Protein AF-X6MY18-F1 (afdb_monomer_lite)

Organism: Reticulomyxa filosa (NCBI:txid46433)

Secondary structure (DSSP, 8-state):
--------SSHHHHHHHHHSSS--S-S------TTTSTTHHHHHHHHHHHHH-HHHHHHHHHHHHHHHHHHHHHHHHHHHHHHTTGGG--------HHHHHHHSPPPPHHHHHHHHHTT---S---HHHHHHHHHHHHHHHHHHHHHHHHHHHHHHHHHH-TT--PPP-HHHHHHHHHHHHHHHHHHT--S--HHHHHHH-GGGG-GGGGGGT--HIIIII-THHHHSPPPP-STT-PPP-THHHHHHHHHHHHHHS-HHHHHHHHHHT---HHHHHHHHHTT--S---HHHHHHHHHHHHHHSHHHHHHHHHHHHHHHHHGGG--HHHHHHHHHHHHHHHHHHHHH-TT-----SHHHHHHHHHHTHHHHS--S-TTS---------

Foldseek 3Di:
DDDDDDPDPPPPPPPVVLPPPDDDDDDDDPPPPPPPCVVVVVVVVVVVCCVPDPVNVVVVVVVVVVVVVVVVVVVVVVVVVVVVVVVPDPDDDDDPLLVVLLPDDDDDLVVLVVCLQVLNDDDEPDLSVLLSLLLSLCLPPNLPRSLVCSVVSVQVNQVPHPRYPDAAFPQLSCLLSLVSNVLCLVVVDHPDDPSVSCVSVVVSSPPCNCVVFADCCLCPPDPVRRVDHDGGPPVPDGRDDPVVSVVVVVVVVCVVVVVVVVVVVVVVVCDFLVVLVVCLQVVVDPDDDPLSLLSLLLVLCVPVNDPVSVVVSQVSQCVNCPVNDDPSVSVVSNVVSVVLVVVLCVLPPVPDDPPGPVSSVVSCVVCVVVVPPDPPVPPDDDDDDDDD

pLDDT: mean 77.34, std 22.24, range [26.94, 98.31]

Radius of gyration: 27.28 Å; chains: 1; bounding box: 66×61×75 Å

Sequence (388 aa):
KKKKMHVYLFINTYTYHLHAAHCKRPNNGIAVSAIKGDGLYEALEWTQEAYFDPKRAAKIKERDALEQQKKAEAKAAAEEAKEEKEKEKEKEPKKSKLEEWVERKDEDDDVFLEKFENVTLDGPFDHYVHLRLAYLYFTKFGRRQGLQKIFSNLQNFLTKSKNTRNTFSITITYFWAHMVWYALEATKIGKDNFKTFLVMNPRLSDFGLYKEYYSDDLFLKNAKSREEFMFPDKKDKQLPSTVDTNLQELKEAKKGIDVIAQLKQLAKEDTDDKTFIKLFETKQLQGWNHLYLLRAIWYYLETIGRKEGKNKIFSEIKRHDGDAYHETLTYFWLQMVDFFRMVAVELNTNKTTISTFTQWIELLRENSFRISPKKSWFSKSTSYDLED

Structure (mmCIF, N/CA/C/O backbone):
data_AF-X6MY18-F1
#
_entry.id   AF-X6MY18-F1
#
loop_
_atom_site.group_PDB
_atom_site.id
_atom_site.type_symbol
_atom_site.label_atom_id
_atom_site.label_alt_id
_atom_site.label_comp_id
_atom_site.label_asym_id
_atom_site.label_entity_id
_atom_site.label_seq_id
_atom_site.pdbx_PDB_ins_code
_atom_site.Cartn_x
_atom_site.Cartn_y
_atom_site.Cartn_z
_atom_site.occupancy
_atom_site.B_iso_or_equiv
_atom_site.auth_seq_id
_atom_site.auth_comp_id
_atom_site.auth_asym_id
_atom_site.auth_atom_id
_atom_site.pdbx_PDB_model_num
ATOM 1 N N . LYS A 1 1 ? 5.732 -23.628 11.400 1.00 32.03 1 LYS A N 1
ATOM 2 C CA . LYS A 1 1 ? 6.424 -22.450 11.986 1.00 32.03 1 LYS A CA 1
ATOM 3 C C . LYS A 1 1 ? 6.467 -21.322 10.949 1.00 32.03 1 LYS A C 1
ATOM 5 O O . LYS A 1 1 ? 6.955 -21.559 9.858 1.00 32.03 1 LYS A O 1
ATOM 10 N N . LYS A 1 2 ? 5.957 -20.135 11.323 1.00 31.59 2 LYS A N 1
ATOM 11 C CA . LYS A 1 2 ? 5.994 -18.824 10.629 1.00 31.59 2 LYS A CA 1
ATOM 12 C C . LYS A 1 2 ? 5.147 -18.642 9.349 1.00 31.59 2 LYS A C 1
ATOM 14 O O . LYS A 1 2 ? 5.658 -18.662 8.239 1.00 31.59 2 LYS A O 1
ATOM 19 N N . LYS A 1 3 ? 3.873 -18.270 9.534 1.00 26.94 3 LYS A N 1
ATOM 20 C CA . LYS A 1 3 ? 3.192 -17.278 8.681 1.00 26.94 3 LYS A CA 1
ATOM 21 C C . LYS A 1 3 ? 2.995 -16.022 9.537 1.00 26.94 3 LYS A C 1
ATOM 23 O O . LYS A 1 3 ? 2.161 -16.027 10.433 1.00 26.94 3 LYS A O 1
ATOM 28 N N . LYS A 1 4 ? 3.827 -14.993 9.336 1.00 31.62 4 LYS A N 1
ATOM 29 C CA . LYS A 1 4 ? 3.646 -13.674 9.964 1.00 31.62 4 LYS A CA 1
ATOM 30 C C . LYS A 1 4 ? 2.643 -12.874 9.128 1.00 31.62 4 LYS A C 1
ATOM 32 O O . LYS A 1 4 ? 2.793 -12.755 7.914 1.00 31.62 4 LYS A O 1
ATOM 37 N N . MET A 1 5 ? 1.607 -12.392 9.803 1.00 27.02 5 MET A N 1
ATOM 38 C CA . MET A 1 5 ? 0.511 -11.583 9.281 1.00 27.02 5 MET A CA 1
ATOM 39 C C . MET A 1 5 ? 1.013 -10.136 9.121 1.00 27.02 5 MET A C 1
ATOM 41 O O . MET A 1 5 ? 1.505 -9.546 10.079 1.00 27.02 5 MET A O 1
ATOM 45 N N . HIS A 1 6 ? 0.960 -9.582 7.906 1.00 31.38 6 HIS A N 1
ATOM 46 C CA . HIS A 1 6 ? 1.378 -8.208 7.614 1.00 31.38 6 HIS A CA 1
ATOM 47 C C . HIS A 1 6 ? 0.163 -7.269 7.642 1.00 31.38 6 HIS A C 1
ATOM 49 O O . HIS A 1 6 ? -0.602 -7.227 6.685 1.00 31.38 6 HIS A O 1
ATOM 55 N N . VAL A 1 7 ? 0.031 -6.489 8.721 1.00 29.45 7 VAL A N 1
ATOM 56 C CA . VAL A 1 7 ? -0.894 -5.338 8.865 1.00 29.45 7 VAL A CA 1
ATOM 57 C C . VAL A 1 7 ? -0.073 -4.039 8.979 1.00 29.45 7 VAL A C 1
ATOM 59 O O . VAL A 1 7 ? -0.353 -3.151 9.769 1.00 29.45 7 VAL A O 1
ATOM 62 N N . TYR A 1 8 ? 1.016 -3.934 8.212 1.00 31.00 8 TYR A N 1
ATOM 63 C CA . TYR A 1 8 ? 2.010 -2.865 8.392 1.00 31.00 8 TYR A CA 1
ATOM 64 C C . TYR A 1 8 ? 1.792 -1.616 7.522 1.00 31.00 8 TYR A C 1
ATOM 66 O O . TYR A 1 8 ? 2.440 -0.605 7.763 1.00 31.00 8 TYR A O 1
ATOM 74 N N . LEU A 1 9 ? 0.885 -1.630 6.536 1.00 28.08 9 LEU A N 1
ATOM 75 C CA . LEU A 1 9 ? 0.825 -0.547 5.539 1.00 28.08 9 LEU A CA 1
ATOM 76 C C . LEU A 1 9 ? -0.154 0.603 5.849 1.00 28.08 9 LEU A C 1
ATOM 78 O O . LEU A 1 9 ? -0.161 1.585 5.119 1.00 28.08 9 LEU A O 1
ATOM 82 N N . PHE A 1 10 ? -0.960 0.515 6.913 1.00 28.89 10 PHE A N 1
ATOM 83 C CA . PHE A 1 10 ? -1.947 1.558 7.258 1.00 28.89 10 PHE A CA 1
ATOM 84 C C . PHE A 1 10 ? -1.477 2.518 8.370 1.00 28.89 10 PHE A C 1
ATOM 86 O O . PHE A 1 10 ? -2.072 3.571 8.573 1.00 28.89 10 PHE A O 1
ATOM 93 N N . ILE A 1 11 ? -0.400 2.168 9.083 1.00 35.47 11 ILE A N 1
ATOM 94 C CA . ILE A 1 11 ? -0.017 2.796 10.361 1.00 35.47 11 ILE A CA 1
ATOM 95 C C . ILE A 1 11 ? 0.744 4.123 10.170 1.00 35.47 11 ILE A C 1
ATOM 97 O O . ILE A 1 11 ? 0.643 5.006 11.014 1.00 35.47 11 ILE A O 1
ATOM 101 N N . ASN A 1 12 ? 1.450 4.321 9.051 1.00 32.12 12 ASN A N 1
ATOM 102 C CA . ASN A 1 12 ? 2.245 5.543 8.838 1.00 32.12 12 ASN A CA 1
ATOM 103 C C . ASN A 1 12 ? 1.464 6.720 8.227 1.00 32.12 12 ASN A C 1
ATOM 105 O O . ASN A 1 12 ? 1.906 7.863 8.333 1.00 32.12 12 ASN A O 1
ATOM 109 N N . THR A 1 13 ? 0.308 6.478 7.606 1.00 37.16 13 THR A N 1
ATOM 110 C CA . THR A 1 13 ? -0.392 7.500 6.810 1.00 37.16 13 THR A CA 1
ATOM 111 C C . THR A 1 13 ? -1.111 8.537 7.678 1.00 37.16 13 THR A C 1
ATOM 113 O O . THR A 1 13 ? -1.188 9.703 7.304 1.00 37.16 13 THR A O 1
ATOM 116 N N . TYR A 1 14 ? -1.593 8.159 8.866 1.00 30.89 14 TYR A N 1
ATOM 117 C CA . TYR A 1 14 ? -2.341 9.079 9.734 1.00 30.89 14 TYR A CA 1
ATOM 118 C C . TYR A 1 14 ? -1.440 10.037 10.533 1.00 30.89 14 TYR A C 1
ATOM 120 O O . TYR A 1 14 ? -1.800 11.195 10.731 1.00 30.89 14 TYR A O 1
ATOM 128 N N . THR A 1 15 ? -0.244 9.601 10.941 1.00 36.78 15 THR A N 1
ATOM 129 C CA . THR A 1 15 ? 0.647 10.392 11.811 1.00 36.78 15 THR A CA 1
ATOM 130 C C . THR A 1 15 ? 1.473 11.426 11.035 1.00 36.78 15 THR A C 1
ATOM 132 O O . THR A 1 15 ? 1.736 12.515 11.541 1.00 36.78 15 THR A O 1
ATOM 135 N N . TYR A 1 16 ? 1.850 11.138 9.783 1.00 33.31 16 TYR A N 1
ATOM 136 C CA . TYR A 1 16 ? 2.686 12.044 8.980 1.00 33.31 16 TYR A CA 1
ATOM 137 C C . TYR A 1 16 ? 1.909 13.195 8.320 1.00 33.31 16 TYR A C 1
ATOM 139 O O . TYR A 1 16 ? 2.460 14.286 8.146 1.00 33.31 16 TYR A O 1
ATOM 147 N N . HIS A 1 17 ? 0.627 13.001 7.987 1.00 37.50 17 HIS A N 1
ATOM 148 C CA . HIS A 1 17 ? -0.175 14.039 7.326 1.00 37.50 17 HIS A CA 1
ATOM 149 C C . HIS A 1 17 ? -0.466 15.259 8.214 1.00 37.50 17 HIS A C 1
ATOM 151 O O . HIS A 1 17 ? -0.638 16.356 7.687 1.00 37.50 17 HIS A O 1
ATOM 157 N N . LEU A 1 18 ? -0.433 15.110 9.542 1.00 35.78 18 LEU A N 1
ATOM 158 C CA . LEU A 1 18 ? -0.551 16.233 10.479 1.00 35.78 18 LEU A CA 1
ATOM 159 C C . LEU A 1 18 ? 0.754 17.034 10.629 1.00 35.78 18 LEU A C 1
ATOM 161 O O . LEU A 1 18 ? 0.703 18.238 10.867 1.00 35.78 18 LEU A O 1
ATOM 165 N N . HIS A 1 19 ? 1.922 16.409 10.436 1.00 36.59 19 HIS A N 1
ATOM 166 C CA . HIS A 1 19 ? 3.215 17.054 10.693 1.00 36.59 19 HIS A CA 1
ATOM 167 C C . HIS A 1 19 ? 3.792 17.789 9.468 1.00 36.59 19 HIS A C 1
ATOM 169 O O . HIS A 1 19 ? 4.427 18.834 9.606 1.00 36.59 19 HIS A O 1
ATOM 175 N N . ALA A 1 20 ? 3.545 17.296 8.249 1.00 36.62 20 ALA A N 1
ATOM 176 C CA . ALA A 1 20 ? 4.190 17.830 7.043 1.00 36.62 20 ALA A CA 1
ATOM 177 C C . ALA A 1 20 ? 3.526 19.091 6.451 1.00 36.62 20 ALA A C 1
ATOM 179 O O . ALA A 1 20 ? 4.127 19.759 5.610 1.00 36.62 20 ALA A O 1
ATOM 180 N N . ALA A 1 21 ? 2.309 19.453 6.868 1.00 35.59 21 ALA A N 1
ATOM 181 C CA . ALA A 1 21 ? 1.581 20.535 6.211 1.00 35.59 21 ALA A CA 1
ATOM 182 C C . ALA A 1 21 ? 2.011 21.954 6.640 1.00 35.59 21 ALA A C 1
ATOM 184 O O . ALA A 1 21 ? 1.817 22.878 5.849 1.00 35.59 21 ALA A O 1
ATOM 185 N N . HIS A 1 22 ? 2.568 22.186 7.843 1.00 43.50 22 HIS A N 1
ATOM 186 C CA . HIS A 1 22 ? 2.489 23.533 8.451 1.00 43.50 22 HIS A CA 1
ATOM 187 C C . HIS A 1 22 ? 3.710 24.107 9.204 1.00 43.50 22 HIS A C 1
ATOM 189 O O . HIS A 1 22 ? 3.559 25.132 9.869 1.00 43.50 22 HIS A O 1
ATOM 195 N N . CYS A 1 23 ? 4.932 23.590 9.044 1.00 34.75 23 CYS A N 1
ATOM 196 C CA . CYS A 1 23 ? 6.103 24.165 9.732 1.00 34.75 23 CYS A CA 1
ATOM 197 C C . CYS A 1 23 ? 7.096 24.870 8.791 1.00 34.75 23 CYS A C 1
ATOM 199 O O . CYS A 1 23 ? 7.947 24.242 8.170 1.00 34.75 23 CYS A O 1
ATOM 201 N N . LYS A 1 24 ? 7.039 26.210 8.754 1.00 38.72 24 LYS A N 1
ATOM 202 C CA . LYS A 1 24 ? 8.181 27.081 8.416 1.00 38.72 24 LYS A CA 1
ATOM 203 C C . LYS A 1 24 ? 8.320 28.179 9.479 1.00 38.72 24 LYS A C 1
ATOM 205 O O . LYS A 1 24 ? 7.772 29.267 9.328 1.00 38.72 24 LYS A O 1
ATOM 210 N N . ARG A 1 25 ? 9.051 27.882 10.557 1.00 32.50 25 ARG A N 1
ATOM 211 C CA . ARG A 1 25 ? 9.697 28.854 11.461 1.00 32.50 25 ARG A CA 1
ATOM 212 C C . ARG A 1 25 ? 11.036 28.279 11.957 1.00 32.50 25 ARG A C 1
ATOM 214 O O . ARG A 1 25 ? 11.177 27.058 11.967 1.00 32.50 25 ARG A O 1
ATOM 221 N N . PRO A 1 26 ? 12.016 29.132 12.304 1.00 36.88 26 PRO A N 1
ATOM 222 C CA . PRO A 1 26 ? 13.385 28.704 12.572 1.00 36.88 26 PRO A CA 1
ATOM 223 C C . PRO A 1 26 ? 13.540 28.069 13.963 1.00 36.88 26 PRO A C 1
ATOM 225 O O . PRO A 1 26 ? 13.010 28.577 14.945 1.00 36.88 26 PRO A O 1
ATOM 228 N N . ASN A 1 27 ? 14.283 26.958 13.999 1.00 38.81 27 ASN A N 1
ATOM 229 C CA . ASN A 1 27 ? 15.077 26.406 15.104 1.00 38.81 27 ASN A CA 1
ATOM 230 C C . ASN A 1 27 ? 14.587 26.620 16.546 1.00 38.81 27 ASN A C 1
ATOM 232 O O . ASN A 1 27 ? 15.267 27.268 17.327 1.00 38.81 27 ASN A O 1
ATOM 236 N N . ASN A 1 28 ? 13.491 25.961 16.921 1.00 34.81 28 ASN A N 1
ATOM 237 C CA . ASN A 1 28 ? 13.319 25.389 18.262 1.00 34.81 28 ASN A CA 1
ATOM 238 C C . ASN A 1 28 ? 12.623 24.035 18.080 1.00 34.81 28 ASN A C 1
ATOM 240 O O . ASN A 1 28 ? 11.398 23.935 18.075 1.00 34.81 28 ASN A O 1
ATOM 244 N N . GLY A 1 29 ? 13.418 23.010 17.768 1.00 35.53 29 GLY A N 1
ATOM 245 C CA . GLY A 1 29 ? 12.919 21.675 17.461 1.00 35.53 29 GLY A CA 1
ATOM 246 C C . GLY A 1 29 ? 12.401 20.975 18.712 1.00 35.53 29 GLY A C 1
ATOM 247 O O . GLY A 1 29 ? 13.183 20.638 19.594 1.00 35.53 29 GLY A O 1
ATOM 248 N N . ILE A 1 30 ? 11.099 20.691 18.753 1.00 38.84 30 ILE A N 1
ATOM 249 C CA . ILE A 1 30 ? 10.573 19.602 19.578 1.00 38.84 30 ILE A CA 1
ATOM 250 C C . ILE A 1 30 ? 10.928 18.313 18.834 1.00 38.84 30 ILE A C 1
ATOM 252 O O . ILE A 1 30 ? 10.291 17.947 17.847 1.00 38.84 30 ILE A O 1
ATOM 256 N N . ALA A 1 31 ? 12.008 17.661 19.256 1.00 36.72 31 ALA A N 1
ATOM 257 C CA . ALA A 1 31 ? 12.373 16.345 18.759 1.00 36.72 31 ALA A CA 1
ATOM 258 C C . ALA A 1 31 ? 11.429 15.306 19.379 1.00 36.72 31 ALA A C 1
ATOM 260 O O . ALA A 1 31 ? 11.611 14.880 20.517 1.00 36.72 31 ALA A O 1
ATOM 261 N N . VAL A 1 32 ? 10.406 14.894 18.630 1.00 39.25 32 VAL A N 1
ATOM 262 C CA . VAL A 1 32 ? 9.521 13.796 19.032 1.00 39.25 32 VAL A CA 1
ATOM 263 C C . VAL A 1 32 ? 10.251 12.479 18.779 1.00 39.25 32 VAL A C 1
ATOM 265 O O . VAL A 1 32 ? 10.305 11.984 17.654 1.00 39.25 32 VAL A O 1
ATOM 268 N N . SER A 1 33 ? 10.843 11.895 19.822 1.00 40.47 33 SER A N 1
ATOM 269 C CA . SER A 1 33 ? 11.356 10.527 19.736 1.00 40.47 33 SER A CA 1
ATOM 270 C C . SER A 1 33 ? 10.162 9.565 19.804 1.00 40.47 33 SER A C 1
ATOM 272 O O . SER A 1 33 ? 9.565 9.342 20.858 1.00 40.47 33 SER A O 1
ATOM 274 N N . ALA A 1 34 ? 9.794 8.980 18.662 1.00 48.25 34 ALA A N 1
ATOM 275 C CA . ALA A 1 34 ? 8.693 8.017 18.547 1.00 48.25 34 ALA A CA 1
ATOM 276 C C . ALA A 1 34 ? 8.955 6.677 19.274 1.00 48.25 34 ALA A C 1
ATOM 278 O O . ALA A 1 34 ? 8.130 5.769 19.216 1.00 48.25 34 ALA A O 1
ATOM 279 N N . ILE A 1 35 ? 10.098 6.539 19.955 1.00 45.53 35 ILE A N 1
ATOM 280 C CA . ILE A 1 35 ? 10.540 5.286 20.575 1.00 45.53 35 ILE A CA 1
ATOM 281 C C . ILE A 1 35 ? 9.867 5.067 21.940 1.00 45.53 35 ILE A C 1
ATOM 283 O O . ILE A 1 35 ? 9.635 3.923 22.312 1.00 45.53 35 ILE A O 1
ATOM 287 N N . LYS A 1 36 ? 9.507 6.137 22.666 1.00 49.34 36 LYS A N 1
ATOM 288 C CA . LYS A 1 36 ? 8.879 6.045 24.003 1.00 49.34 36 LYS A CA 1
ATOM 289 C C . LYS A 1 36 ? 7.438 6.563 24.077 1.00 49.34 36 LYS A C 1
ATOM 291 O O . LYS A 1 36 ? 6.780 6.407 25.096 1.00 49.34 36 LYS A O 1
ATOM 296 N N . GLY A 1 37 ? 6.925 7.158 22.998 1.00 46.81 37 GLY A N 1
ATOM 297 C CA . GLY A 1 37 ? 5.585 7.760 22.969 1.00 46.81 37 GLY A CA 1
ATOM 298 C C . GLY A 1 37 ? 5.488 9.151 23.614 1.00 46.81 37 GLY A C 1
ATOM 299 O O . GLY A 1 37 ? 4.458 9.797 23.452 1.00 46.81 37 GLY A O 1
ATOM 300 N N . ASP A 1 38 ? 6.560 9.644 24.240 1.00 51.19 38 ASP A N 1
ATOM 301 C CA . ASP A 1 38 ? 6.648 10.911 24.999 1.00 51.19 38 ASP A CA 1
ATOM 302 C C . ASP A 1 38 ? 6.615 12.201 24.147 1.00 51.19 38 ASP A C 1
ATOM 304 O O . ASP A 1 38 ? 7.036 13.252 24.601 1.00 51.19 38 ASP A O 1
ATOM 308 N N . GLY A 1 39 ? 6.204 12.133 22.880 1.00 51.59 39 GLY A N 1
ATOM 309 C CA . GLY A 1 39 ? 5.976 13.334 22.058 1.00 51.59 39 GLY A CA 1
ATOM 310 C C . GLY A 1 39 ? 4.691 13.276 21.235 1.00 51.59 39 GLY A C 1
ATOM 311 O O . GLY A 1 39 ? 4.382 14.196 20.479 1.00 51.59 39 GLY A O 1
ATOM 312 N N . LEU A 1 40 ? 3.945 12.170 21.339 1.00 53.56 40 LEU A N 1
ATOM 313 C CA . LEU A 1 40 ? 2.647 12.033 20.687 1.00 53.56 40 LEU A CA 1
ATOM 314 C C . LEU A 1 40 ? 1.539 12.695 21.521 1.00 53.56 40 LEU A C 1
ATOM 316 O O . LEU A 1 40 ? 0.542 13.126 20.952 1.00 53.56 40 LEU A O 1
ATOM 320 N N . TYR A 1 41 ? 1.709 12.781 22.845 1.00 54.69 41 TYR A N 1
ATOM 321 C CA . TYR A 1 41 ? 0.741 13.404 23.754 1.00 54.69 41 TYR A CA 1
ATOM 322 C C . TYR A 1 41 ? 0.681 14.913 23.531 1.00 54.69 41 TYR A C 1
ATOM 324 O O . TYR A 1 41 ? -0.390 15.443 23.270 1.00 54.69 41 TYR A O 1
ATOM 332 N N . GLU A 1 42 ? 1.838 15.565 23.497 1.00 59.09 42 GLU A N 1
ATOM 333 C CA . GLU A 1 42 ? 2.015 16.989 23.222 1.00 59.09 42 GLU A CA 1
ATOM 334 C C . GLU A 1 42 ? 1.540 17.319 21.811 1.00 59.09 42 GLU A C 1
ATOM 336 O O . GLU A 1 42 ? 0.918 18.352 21.587 1.00 59.09 42 GLU A O 1
ATOM 341 N N . ALA A 1 43 ? 1.782 16.418 20.851 1.00 59.72 43 ALA A N 1
ATOM 342 C CA . ALA A 1 43 ? 1.254 16.571 19.507 1.00 59.72 43 ALA A CA 1
ATOM 343 C C . ALA A 1 43 ? -0.279 16.510 19.504 1.00 59.72 43 ALA A C 1
ATOM 345 O O . ALA A 1 43 ? -0.897 17.354 18.866 1.00 59.72 43 ALA A O 1
ATOM 346 N N . LEU A 1 44 ? -0.908 15.561 20.204 1.00 59.22 44 LEU A N 1
ATOM 347 C CA . LEU A 1 44 ? -2.366 15.389 20.224 1.00 59.22 44 LEU A CA 1
ATOM 348 C C . LEU A 1 44 ? -3.093 16.466 21.039 1.00 59.22 44 LEU A C 1
ATOM 350 O O . LEU A 1 44 ? -4.098 16.977 20.550 1.00 59.22 44 LEU A O 1
ATOM 354 N N . GLU A 1 45 ? -2.578 16.862 22.205 1.00 59.72 45 GLU A N 1
ATOM 355 C CA . GLU A 1 45 ? -3.088 18.002 22.984 1.00 59.72 45 GLU A CA 1
ATOM 356 C C . GLU A 1 45 ? -2.962 19.294 22.181 1.00 59.72 45 GLU A C 1
ATOM 358 O O . GLU A 1 45 ? -3.949 20.003 21.997 1.00 59.72 45 GLU A O 1
ATOM 363 N N . TRP A 1 46 ? -1.800 19.537 21.562 1.00 67.44 46 TRP A N 1
ATOM 364 C CA . TRP A 1 46 ? -1.638 20.661 20.644 1.00 67.44 46 TRP A CA 1
ATOM 365 C C . TRP A 1 46 ? -2.593 20.570 19.456 1.00 67.44 46 TRP A C 1
ATOM 367 O O . TRP A 1 46 ? -3.083 21.595 18.994 1.00 67.44 46 TRP A O 1
ATOM 377 N N . THR A 1 47 ? -2.873 19.369 18.936 1.00 59.59 47 THR A N 1
ATOM 378 C CA . THR A 1 47 ? -3.821 19.204 17.827 1.00 59.59 47 THR A CA 1
ATOM 379 C C . THR A 1 47 ? -5.232 19.547 18.286 1.00 59.59 47 THR A C 1
ATOM 381 O O . THR A 1 47 ? -5.919 20.255 17.563 1.00 59.59 47 THR A O 1
ATOM 384 N N . GLN A 1 48 ? -5.652 19.112 19.476 1.00 60.44 48 GLN A N 1
ATOM 385 C CA . GLN A 1 48 ? -6.947 19.465 20.062 1.00 60.44 48 GLN A CA 1
ATOM 386 C C . GLN A 1 48 ? -7.050 20.975 20.307 1.00 60.44 48 GLN A C 1
ATOM 388 O O . GLN A 1 48 ? -7.978 21.604 19.806 1.00 60.44 48 GLN A O 1
ATOM 393 N N . GLU A 1 49 ? -6.070 21.593 20.966 1.00 59.44 49 GLU A N 1
ATOM 394 C CA . GLU A 1 49 ? -6.037 23.046 21.181 1.00 59.44 49 GLU A CA 1
ATOM 395 C C . GLU A 1 49 ? -6.025 23.826 19.857 1.00 59.44 49 GLU A C 1
ATOM 397 O O . GLU A 1 49 ? -6.755 24.801 19.685 1.00 59.44 49 GLU A O 1
ATOM 402 N N . ALA A 1 50 ? -5.248 23.366 18.872 1.00 60.09 50 ALA A N 1
ATOM 403 C CA . ALA A 1 50 ? -5.212 23.948 17.534 1.00 60.09 50 ALA A CA 1
ATOM 404 C C . ALA A 1 50 ? -6.545 23.822 16.789 1.00 60.09 50 ALA A C 1
ATOM 406 O O . ALA A 1 50 ? -6.850 24.682 15.960 1.00 60.09 50 ALA A O 1
ATOM 407 N N . TYR A 1 51 ? -7.294 22.747 17.041 1.00 49.50 51 TYR A N 1
ATOM 408 C CA . TYR A 1 51 ? -8.569 22.455 16.394 1.00 49.50 51 TYR A CA 1
ATOM 409 C C . TYR A 1 51 ? -9.722 23.253 17.010 1.00 49.50 51 TYR A C 1
ATOM 411 O O . TYR A 1 51 ? -10.654 23.620 16.296 1.00 49.50 51 TYR A O 1
ATOM 419 N N . PHE A 1 52 ? -9.645 23.554 18.309 1.00 62.38 52 PHE A N 1
ATOM 420 C CA . PHE A 1 52 ? -10.711 24.223 19.054 1.00 62.38 52 PHE A CA 1
ATOM 421 C C . PHE A 1 52 ? -10.466 25.719 19.331 1.00 62.38 52 PHE A C 1
ATOM 423 O O . PHE A 1 52 ? -11.371 26.367 19.848 1.00 62.38 52 PHE A O 1
ATOM 430 N N . ASP A 1 53 ? -9.316 26.304 18.959 1.00 77.50 53 ASP A N 1
ATOM 431 C CA . ASP A 1 53 ? -9.062 27.753 19.094 1.00 77.50 53 ASP A CA 1
ATOM 432 C C . ASP A 1 53 ? -9.776 28.588 17.996 1.00 77.50 53 ASP A C 1
ATOM 434 O O . ASP A 1 53 ? -9.348 28.600 16.829 1.00 77.50 53 ASP A O 1
ATOM 438 N N . PRO A 1 54 ? -10.813 29.381 18.344 1.00 70.62 54 PRO A N 1
ATOM 439 C CA . PRO A 1 54 ? -11.569 30.184 17.382 1.00 70.62 54 PRO A CA 1
ATOM 440 C C . PRO A 1 54 ? -10.728 31.287 16.722 1.00 70.62 54 PRO A C 1
ATOM 442 O O . PRO A 1 54 ? -10.961 31.647 15.564 1.00 70.62 54 PRO A O 1
ATOM 445 N N . LYS A 1 55 ? -9.720 31.821 17.428 1.00 74.88 55 LYS A N 1
ATOM 446 C CA . LYS A 1 55 ? -8.848 32.890 16.912 1.00 74.88 55 LYS A CA 1
ATOM 447 C C . LYS A 1 55 ? -7.921 32.357 15.827 1.00 74.88 55 LYS A C 1
ATOM 449 O O . LYS A 1 55 ? -7.620 33.050 14.851 1.00 74.88 55 LYS A O 1
ATOM 454 N N . ARG A 1 56 ? -7.503 31.098 15.961 1.00 67.69 56 ARG A N 1
ATOM 455 C CA . ARG A 1 56 ? -6.675 30.411 14.971 1.00 67.69 56 ARG A CA 1
ATOM 456 C C . ARG A 1 56 ? -7.459 30.091 13.700 1.00 67.69 56 ARG A C 1
ATOM 458 O O . ARG A 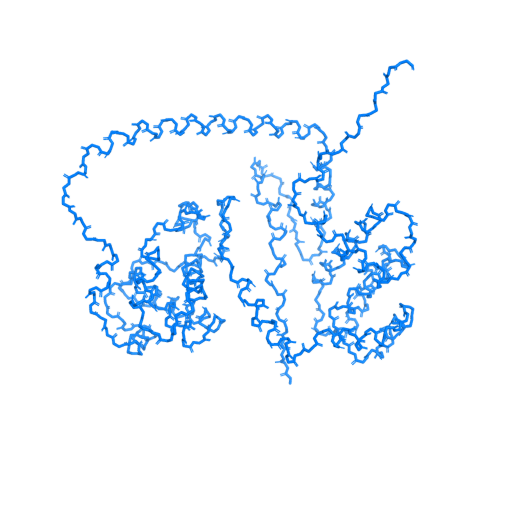1 56 ? -6.927 30.295 12.609 1.00 67.69 56 ARG A O 1
ATOM 465 N N . ALA A 1 57 ? -8.725 29.690 13.820 1.00 66.00 57 ALA A N 1
ATOM 466 C CA . ALA A 1 57 ? -9.603 29.462 12.672 1.00 66.00 57 ALA A CA 1
ATOM 467 C C . ALA A 1 57 ? -9.801 30.732 11.816 1.00 66.00 57 ALA A C 1
ATOM 469 O O . ALA A 1 57 ? -9.743 30.661 10.588 1.00 66.00 57 ALA A O 1
ATOM 470 N N . ALA A 1 58 ? -9.960 31.904 12.444 1.00 71.44 58 ALA A N 1
ATOM 471 C CA . ALA A 1 58 ? -10.069 33.184 11.735 1.00 71.44 58 ALA A CA 1
ATOM 472 C C . ALA A 1 58 ? -8.783 33.540 10.964 1.00 71.44 58 ALA A C 1
ATOM 474 O O . ALA A 1 58 ? -8.835 33.905 9.790 1.00 71.44 58 ALA A O 1
ATOM 475 N N . LYS A 1 59 ? -7.618 33.338 11.588 1.00 74.75 59 LYS A N 1
ATOM 476 C CA . LYS A 1 59 ? -6.310 33.623 10.978 1.00 74.75 59 LYS A CA 1
ATOM 477 C C . LYS A 1 59 ? -5.966 32.684 9.815 1.00 74.75 59 LYS A C 1
ATOM 479 O O . LYS A 1 59 ? -5.265 33.077 8.884 1.00 74.75 59 LYS A O 1
ATOM 484 N N . ILE A 1 60 ? -6.457 31.443 9.854 1.00 68.69 60 ILE A N 1
ATOM 485 C CA . ILE A 1 60 ? -6.326 30.488 8.743 1.00 68.69 60 ILE A CA 1
ATOM 486 C C . ILE A 1 60 ? -7.148 30.958 7.539 1.00 68.69 60 ILE A C 1
ATOM 488 O O . ILE A 1 60 ? -6.618 30.980 6.432 1.00 68.69 60 ILE A O 1
ATOM 492 N N . LYS A 1 61 ? -8.391 31.412 7.751 1.00 73.94 61 LYS A N 1
ATOM 493 C CA . LYS A 1 61 ? -9.243 31.934 6.668 1.00 73.94 61 LYS A CA 1
ATOM 494 C C . LYS A 1 61 ? -8.607 33.130 5.951 1.00 73.94 61 LYS A C 1
ATOM 496 O O . LYS A 1 61 ? -8.615 33.175 4.726 1.00 73.94 61 LYS A O 1
ATOM 501 N N . GLU A 1 62 ? -8.016 34.059 6.701 1.00 81.12 62 GLU A N 1
ATOM 502 C CA . GLU A 1 62 ? -7.333 35.235 6.143 1.00 81.12 62 GLU A CA 1
ATOM 503 C C . GLU A 1 62 ? -6.093 34.851 5.315 1.00 81.12 62 GLU A C 1
ATOM 505 O O . GLU A 1 62 ? -5.899 35.331 4.197 1.00 81.12 62 GLU A O 1
ATOM 510 N N . ARG A 1 63 ? -5.273 33.923 5.826 1.00 77.44 63 ARG A N 1
ATOM 511 C CA . ARG A 1 63 ? -4.090 33.427 5.110 1.00 77.44 63 ARG A CA 1
ATOM 512 C C . ARG A 1 63 ? -4.466 32.683 3.828 1.00 77.44 63 ARG A C 1
ATOM 514 O O . ARG A 1 63 ? -3.816 32.876 2.803 1.00 77.44 63 ARG A O 1
ATOM 521 N N . ASP A 1 64 ? -5.486 31.835 3.890 1.00 76.44 64 ASP A N 1
ATOM 522 C CA . ASP A 1 64 ? -5.913 31.030 2.748 1.00 76.44 64 ASP A CA 1
ATOM 523 C C . ASP A 1 64 ? -6.527 31.922 1.647 1.00 76.44 64 ASP A C 1
ATOM 525 O O . ASP A 1 64 ? -6.281 31.675 0.465 1.00 76.44 64 ASP A O 1
ATOM 529 N N . ALA A 1 65 ? -7.215 33.014 2.011 1.00 81.94 65 ALA A N 1
ATOM 530 C CA . ALA A 1 65 ? -7.675 34.038 1.066 1.00 81.94 65 ALA A CA 1
ATOM 531 C C . ALA A 1 65 ? -6.502 34.748 0.359 1.00 81.94 65 ALA A C 1
ATOM 533 O O . ALA A 1 65 ? -6.504 34.889 -0.866 1.00 81.94 65 ALA A O 1
ATOM 534 N N . LEU A 1 66 ? -5.452 35.116 1.103 1.00 85.44 66 LEU A N 1
ATOM 535 C CA . LEU A 1 66 ? -4.253 35.742 0.535 1.00 85.44 66 LEU A CA 1
ATOM 536 C C . LEU A 1 66 ? -3.478 34.790 -0.397 1.00 85.44 66 LEU A C 1
ATOM 538 O O . LEU A 1 66 ? -2.925 35.211 -1.413 1.00 85.44 66 LEU A O 1
ATOM 542 N N . GLU A 1 67 ? -3.424 33.495 -0.073 1.00 81.75 67 GLU A N 1
ATOM 543 C CA . GLU A 1 67 ? -2.772 32.493 -0.924 1.00 81.75 67 GLU A CA 1
ATOM 544 C C . GLU A 1 67 ? -3.567 32.227 -2.213 1.00 81.75 67 GLU A C 1
ATOM 546 O O . GLU A 1 67 ? -2.972 32.026 -3.275 1.00 81.75 67 GLU A O 1
ATOM 551 N N . GLN A 1 68 ? -4.902 32.263 -2.147 1.00 76.62 68 GLN A N 1
ATOM 552 C CA . GLN A 1 68 ? -5.764 32.172 -3.328 1.00 76.62 68 GLN A CA 1
ATOM 553 C C . GLN A 1 68 ? -5.580 33.373 -4.261 1.00 76.62 68 GLN A C 1
ATOM 555 O O . GLN A 1 68 ? -5.452 33.172 -5.469 1.00 76.62 68 GLN A O 1
ATOM 560 N N . GLN A 1 69 ? -5.466 34.587 -3.715 1.00 84.31 69 GLN A N 1
ATOM 561 C CA . GLN A 1 69 ? -5.192 35.792 -4.501 1.00 84.31 69 GLN A CA 1
ATOM 562 C C . GLN A 1 69 ? -3.853 35.689 -5.251 1.00 84.31 69 GLN A C 1
ATOM 564 O O . GLN A 1 69 ? -3.809 35.851 -6.469 1.00 84.31 69 GLN A O 1
ATOM 569 N N . LYS A 1 70 ? -2.775 35.290 -4.562 1.00 87.56 70 LYS A N 1
ATOM 570 C CA . LYS A 1 70 ? -1.452 35.112 -5.190 1.00 87.56 70 LYS A CA 1
ATOM 571 C C . LYS A 1 70 ? -1.438 34.032 -6.274 1.00 87.56 70 LYS A C 1
ATOM 573 O O . LYS A 1 70 ? -0.719 34.154 -7.263 1.00 87.56 70 LYS A O 1
ATOM 578 N N . LYS A 1 71 ? -2.219 32.958 -6.104 1.00 78.62 71 LYS A N 1
ATOM 579 C CA . LYS A 1 71 ? -2.358 31.906 -7.126 1.00 78.62 71 LYS A CA 1
ATOM 580 C C . LYS A 1 71 ? -3.132 32.389 -8.350 1.00 78.62 71 LYS A C 1
ATOM 582 O O . LYS A 1 71 ? -2.783 31.980 -9.453 1.00 78.62 71 LYS A O 1
ATOM 587 N N . ALA A 1 72 ? -4.143 33.238 -8.172 1.00 80.62 72 ALA A N 1
ATOM 588 C CA . ALA A 1 72 ? -4.879 33.835 -9.283 1.00 80.62 72 ALA A CA 1
ATOM 589 C C . ALA A 1 72 ? -3.980 34.772 -10.109 1.00 80.62 72 ALA A C 1
ATOM 591 O O . ALA A 1 72 ? -3.927 34.640 -11.329 1.00 80.62 72 ALA A O 1
ATOM 592 N N . GLU A 1 73 ? -3.194 35.624 -9.444 1.00 85.75 73 GLU A N 1
ATOM 593 C CA . GLU A 1 73 ? -2.234 36.535 -10.090 1.00 85.75 73 GLU A CA 1
ATOM 594 C C . GLU A 1 73 ? -1.136 35.770 -10.853 1.00 85.75 73 GLU A C 1
ATOM 596 O O . GLU A 1 73 ? -0.844 36.073 -12.009 1.00 85.75 73 GLU A O 1
ATOM 601 N N . ALA A 1 74 ? -0.577 34.710 -10.256 1.00 79.00 74 ALA A N 1
ATOM 602 C CA . ALA A 1 74 ? 0.425 33.871 -10.918 1.00 79.00 74 ALA A CA 1
ATOM 603 C C . ALA A 1 74 ? -0.141 33.078 -12.110 1.00 79.00 74 ALA A C 1
ATOM 605 O O . ALA A 1 74 ? 0.580 32.810 -13.071 1.00 79.00 74 ALA A O 1
ATOM 606 N N . LYS A 1 75 ? -1.422 32.687 -12.055 1.00 80.06 75 LYS A N 1
ATOM 607 C CA . LYS A 1 75 ? -2.090 31.986 -13.155 1.00 80.06 75 LYS A CA 1
ATOM 608 C C . LYS A 1 75 ? -2.341 32.921 -14.342 1.00 80.06 75 LYS A C 1
ATOM 610 O O . LYS A 1 75 ? -2.072 32.508 -15.464 1.00 80.06 75 LYS A O 1
ATOM 615 N N . ALA A 1 76 ? -2.767 34.161 -14.091 1.00 78.69 76 ALA A N 1
ATOM 616 C CA . ALA A 1 76 ? -2.958 35.170 -15.136 1.00 78.69 76 ALA A CA 1
ATOM 617 C C . ALA A 1 76 ? -1.645 35.464 -15.888 1.00 78.69 76 ALA A C 1
ATOM 619 O O . ALA A 1 76 ? -1.600 35.372 -17.110 1.00 78.69 76 ALA A O 1
ATOM 620 N N . ALA A 1 77 ? -0.541 35.667 -15.159 1.00 75.69 77 ALA A N 1
ATOM 621 C CA . ALA A 1 77 ? 0.777 35.887 -15.765 1.00 75.69 77 ALA A CA 1
ATOM 622 C C . ALA A 1 77 ? 1.301 34.667 -16.557 1.00 75.69 77 ALA A C 1
ATOM 624 O O . ALA A 1 77 ? 2.049 34.807 -17.525 1.00 75.69 77 ALA A O 1
ATOM 625 N N . ALA A 1 78 ? 0.927 33.449 -16.151 1.00 74.06 78 ALA A N 1
ATOM 626 C CA . ALA A 1 78 ? 1.320 32.226 -16.847 1.00 74.06 78 ALA A CA 1
ATOM 627 C C . ALA A 1 78 ? 0.490 31.958 -18.113 1.00 74.06 78 ALA A C 1
ATOM 629 O O . ALA A 1 78 ? 1.008 31.320 -19.027 1.00 74.06 78 ALA A O 1
ATOM 630 N N . GLU A 1 79 ? -0.768 32.409 -18.166 1.00 73.31 79 GLU A N 1
ATOM 631 C CA . GLU A 1 79 ? -1.623 32.319 -19.358 1.00 73.31 79 GLU A CA 1
ATOM 632 C C . GLU A 1 79 ? -1.162 33.308 -20.446 1.00 73.31 79 GLU A C 1
ATOM 634 O O . GLU A 1 79 ? -0.995 32.883 -21.590 1.00 73.31 79 GLU A O 1
ATOM 639 N N . GLU A 1 80 ? -0.786 34.542 -20.084 1.00 69.69 80 GLU A N 1
ATOM 640 C CA . GLU A 1 80 ? -0.192 35.520 -21.019 1.00 69.69 80 GLU A CA 1
ATOM 641 C C . GLU A 1 80 ? 1.129 35.015 -21.637 1.00 69.69 80 GLU A C 1
ATOM 643 O O . GLU A 1 80 ? 1.350 35.117 -22.843 1.00 69.69 80 GLU A O 1
ATOM 648 N N . ALA A 1 81 ? 1.982 34.348 -20.850 1.00 65.31 81 ALA A N 1
ATOM 649 C CA . ALA A 1 81 ? 3.234 33.761 -21.345 1.00 65.31 81 ALA A CA 1
ATOM 650 C C . ALA A 1 81 ? 3.044 32.485 -22.197 1.00 65.31 81 ALA A C 1
ATOM 652 O O . ALA A 1 81 ? 3.999 31.989 -22.811 1.00 65.31 81 ALA A O 1
ATOM 653 N N . LYS A 1 82 ? 1.838 31.901 -22.198 1.00 63.00 82 LYS A N 1
ATOM 654 C CA . LYS A 1 82 ? 1.512 30.682 -22.949 1.00 63.00 82 LYS A CA 1
ATOM 655 C C . LYS A 1 82 ? 0.973 31.006 -24.342 1.00 63.00 82 LYS A C 1
ATOM 657 O O . LYS A 1 82 ? 1.349 30.312 -25.287 1.00 63.00 82 LYS A O 1
ATOM 662 N N . GLU A 1 83 ? 0.202 32.087 -24.480 1.00 57.53 83 GLU A N 1
ATOM 663 C CA . GLU A 1 83 ? -0.287 32.579 -25.779 1.00 57.53 83 GLU A CA 1
ATOM 664 C C . GLU A 1 83 ? 0.849 33.015 -26.721 1.00 57.53 83 GLU A C 1
ATOM 666 O O . GLU A 1 83 ? 0.744 32.831 -27.935 1.00 57.53 83 GLU A O 1
ATOM 671 N N . GLU A 1 84 ? 1.979 33.498 -26.195 1.00 57.84 84 GLU A N 1
ATOM 672 C CA . GLU A 1 84 ? 3.154 33.826 -27.021 1.00 57.84 84 GLU A CA 1
ATOM 673 C C . GLU A 1 84 ? 3.933 32.590 -27.505 1.00 57.84 84 GLU A C 1
ATOM 675 O O . GLU A 1 84 ? 4.628 32.658 -28.516 1.00 57.84 84 GLU A O 1
ATOM 680 N N . LYS A 1 85 ? 3.800 31.432 -26.839 1.00 53.50 85 LYS A N 1
ATOM 681 C CA . LYS A 1 85 ? 4.526 30.195 -27.200 1.00 53.50 85 LYS A CA 1
ATOM 682 C C . LYS A 1 85 ? 3.734 29.229 -28.079 1.00 53.50 85 LYS A C 1
ATOM 684 O O . LYS A 1 85 ? 4.341 28.358 -28.704 1.00 53.50 85 LYS A O 1
ATOM 689 N N . GLU A 1 86 ? 2.411 29.358 -28.145 1.00 51.44 86 GLU A N 1
ATOM 690 C CA . GLU A 1 86 ? 1.566 28.500 -28.989 1.00 51.44 86 GLU A CA 1
ATOM 691 C C . GLU A 1 86 ? 1.535 28.922 -30.468 1.00 51.44 86 GLU A C 1
ATOM 693 O O . GLU A 1 86 ? 1.137 28.125 -31.312 1.00 51.44 86 GLU A O 1
ATOM 698 N N . LYS A 1 87 ? 2.064 30.101 -30.824 1.00 50.22 87 LYS A N 1
ATOM 699 C CA . LYS A 1 87 ? 2.118 30.576 -32.221 1.00 50.22 87 LYS A CA 1
ATOM 700 C C . LYS A 1 87 ? 3.275 30.025 -33.070 1.00 50.22 87 LYS A C 1
ATOM 702 O O . LYS A 1 87 ? 3.361 30.367 -34.244 1.00 50.22 87 LYS A O 1
ATOM 707 N N . GLU A 1 88 ? 4.143 29.157 -32.538 1.00 52.09 88 GLU A N 1
ATOM 708 C CA . GLU A 1 88 ? 5.373 28.740 -33.245 1.00 52.09 88 GLU A CA 1
ATOM 709 C C . GLU A 1 88 ? 5.554 27.220 -33.449 1.00 52.09 88 GLU A C 1
ATOM 711 O O . GLU A 1 88 ? 6.624 26.763 -33.852 1.00 52.09 88 GLU A O 1
ATOM 716 N N . LYS A 1 89 ? 4.528 26.391 -33.210 1.00 46.81 89 LYS A N 1
ATOM 717 C CA . LYS A 1 89 ? 4.619 24.931 -33.431 1.00 46.81 89 LYS A CA 1
ATOM 718 C C . LYS A 1 89 ? 3.448 24.367 -34.219 1.00 46.81 89 LYS A C 1
ATOM 720 O O . LYS A 1 89 ? 2.718 23.508 -33.742 1.00 46.81 89 LYS A O 1
ATOM 725 N N . GLU A 1 90 ? 3.353 24.778 -35.471 1.00 55.00 90 GLU A N 1
ATOM 726 C CA . GLU A 1 90 ? 2.500 24.118 -36.453 1.00 55.00 90 GLU A CA 1
ATOM 727 C C . GLU A 1 90 ? 3.351 23.646 -37.636 1.00 55.00 90 GLU A C 1
ATOM 729 O O . GLU A 1 90 ? 3.400 24.299 -38.670 1.00 55.00 90 GLU A O 1
ATOM 734 N N . LYS A 1 91 ? 4.078 22.527 -37.468 1.00 45.69 91 LYS A N 1
ATOM 735 C CA . LYS A 1 91 ? 4.611 21.732 -38.590 1.00 45.69 91 LYS A CA 1
ATOM 736 C C . LYS A 1 91 ? 4.635 20.236 -38.250 1.00 45.69 91 LYS A C 1
ATOM 738 O O . LYS A 1 91 ? 5.304 19.817 -37.307 1.00 45.69 91 LYS A O 1
ATOM 743 N N . GLU A 1 92 ? 3.911 19.501 -39.095 1.00 50.91 92 GLU A N 1
ATOM 744 C CA . GLU A 1 92 ? 3.784 18.045 -39.270 1.00 50.91 92 GLU A CA 1
ATOM 745 C C . GLU A 1 92 ? 3.093 17.227 -38.156 1.00 50.91 92 GLU A C 1
ATOM 747 O O . GLU A 1 92 ? 3.378 17.407 -36.968 1.00 50.91 92 GLU A O 1
ATOM 752 N N . PRO A 1 93 ? 2.192 16.284 -38.521 1.00 48.66 93 PRO A N 1
ATOM 753 C CA . PRO A 1 93 ? 1.553 15.389 -37.566 1.00 48.66 93 PRO A CA 1
ATOM 754 C C . PRO A 1 93 ? 2.605 14.415 -37.031 1.00 48.66 93 PRO A C 1
ATOM 756 O O . PRO A 1 93 ? 2.917 13.395 -37.643 1.00 48.66 93 PRO A O 1
ATOM 759 N N . LYS A 1 94 ? 3.194 14.740 -35.879 1.00 58.09 94 LYS A N 1
ATOM 760 C CA . LYS A 1 94 ? 4.052 13.804 -35.150 1.00 58.09 94 LYS A CA 1
ATOM 761 C C . LYS A 1 94 ? 3.222 12.566 -34.827 1.00 58.09 94 LYS A C 1
ATOM 763 O O . LYS A 1 94 ? 2.246 12.684 -34.085 1.00 58.09 94 LYS A O 1
ATOM 768 N N . LYS A 1 95 ? 3.624 11.405 -35.363 1.00 66.69 95 LYS A N 1
ATOM 769 C CA . LYS A 1 95 ? 3.106 10.102 -34.922 1.00 66.69 95 LYS A CA 1
ATOM 770 C C . LYS A 1 95 ? 3.064 10.084 -33.399 1.00 66.69 95 LYS A C 1
ATOM 772 O O . LYS A 1 95 ? 4.009 10.541 -32.742 1.00 66.69 95 LYS A O 1
ATOM 777 N N . SER A 1 96 ? 1.961 9.605 -32.835 1.00 85.50 96 SER A N 1
ATOM 778 C CA . SER A 1 96 ? 1.848 9.550 -31.384 1.00 85.50 96 SER A CA 1
ATOM 779 C C . SER A 1 96 ? 2.921 8.604 -30.832 1.00 85.50 96 SER A C 1
ATOM 781 O O . SER A 1 96 ? 3.269 7.598 -31.447 1.00 85.50 96 SER A O 1
ATOM 783 N N . LYS A 1 97 ? 3.473 8.908 -29.654 1.00 89.19 97 LYS A N 1
ATOM 784 C CA . LYS A 1 97 ? 4.507 8.070 -29.018 1.00 89.19 97 LYS A CA 1
ATOM 785 C C . LYS A 1 97 ? 4.058 6.609 -28.847 1.00 89.19 97 LYS A C 1
ATOM 787 O O . LYS A 1 97 ? 4.877 5.698 -28.855 1.00 89.19 97 LYS A O 1
ATOM 792 N N . LEU A 1 98 ? 2.751 6.394 -28.703 1.00 90.19 98 LEU A N 1
ATOM 793 C CA . LEU A 1 98 ? 2.147 5.070 -28.638 1.00 90.19 98 LEU A CA 1
ATOM 794 C C . LEU A 1 98 ? 2.266 4.306 -29.965 1.00 90.19 98 LEU A C 1
ATOM 796 O O . LEU A 1 98 ? 2.590 3.125 -29.936 1.00 90.19 98 LEU A O 1
ATOM 800 N N . GLU A 1 99 ? 2.044 4.957 -31.110 1.00 90.81 99 GLU A N 1
ATOM 801 C CA . GLU A 1 99 ? 2.201 4.325 -32.430 1.00 90.81 99 GLU A CA 1
ATOM 802 C C . GLU A 1 99 ? 3.637 3.835 -32.641 1.00 90.81 99 GLU A C 1
ATOM 804 O O . GLU A 1 99 ? 3.843 2.687 -33.027 1.00 90.81 99 GLU A O 1
ATOM 809 N N . GLU A 1 100 ? 4.629 4.662 -32.293 1.00 93.31 100 GLU A N 1
ATOM 810 C CA . GLU A 1 100 ? 6.048 4.282 -32.349 1.00 93.31 100 GLU A CA 1
ATOM 811 C C . GLU A 1 100 ? 6.329 3.027 -31.505 1.00 93.31 100 GLU A C 1
ATOM 813 O O . GLU A 1 100 ? 7.032 2.108 -31.929 1.00 93.31 100 GLU A O 1
ATOM 818 N N . TRP A 1 101 ? 5.750 2.961 -30.305 1.00 94.50 101 TRP A N 1
ATOM 819 C CA . TRP A 1 101 ? 5.917 1.834 -29.390 1.00 94.50 101 TRP A CA 1
ATOM 820 C C . TRP A 1 101 ? 5.243 0.552 -29.880 1.00 94.50 101 TRP A C 1
ATOM 822 O O . TRP A 1 101 ? 5.792 -0.534 -29.710 1.00 94.50 101 TRP A O 1
ATOM 832 N N . VAL A 1 102 ? 4.075 0.660 -30.512 1.00 93.44 102 VAL A N 1
ATOM 833 C CA . VAL A 1 102 ? 3.369 -0.493 -31.086 1.00 93.44 102 VAL A CA 1
ATOM 834 C C . VAL A 1 102 ? 4.126 -1.049 -32.299 1.00 93.44 102 VAL A C 1
ATOM 836 O O . VAL A 1 102 ? 4.219 -2.271 -32.456 1.00 93.44 102 VAL A O 1
ATOM 839 N N . GLU A 1 103 ? 4.734 -0.185 -33.115 1.00 94.00 103 GLU A N 1
ATOM 840 C CA . GLU A 1 103 ? 5.540 -0.572 -34.283 1.00 94.00 103 GLU A CA 1
ATOM 841 C C . GLU A 1 103 ? 6.929 -1.139 -33.907 1.00 94.00 103 GLU A C 1
ATOM 843 O O . GLU A 1 103 ? 7.507 -1.911 -34.678 1.00 94.00 103 GLU A O 1
ATOM 848 N N . ARG A 1 104 ? 7.468 -0.819 -32.717 1.00 94.31 104 ARG A N 1
ATOM 849 C CA . ARG A 1 104 ? 8.800 -1.267 -32.257 1.00 94.31 104 ARG A CA 1
ATOM 850 C C . ARG A 1 104 ? 8.926 -2.794 -32.280 1.00 94.31 104 ARG A C 1
ATOM 852 O O . ARG A 1 104 ? 8.121 -3.490 -31.676 1.00 94.31 104 ARG A O 1
ATOM 859 N N . LYS A 1 105 ? 9.951 -3.356 -32.929 1.00 94.44 105 LYS A N 1
ATOM 860 C CA . LYS A 1 105 ? 10.225 -4.803 -32.841 1.00 94.44 105 LYS A CA 1
ATOM 861 C C . LYS A 1 105 ? 10.762 -5.158 -31.458 1.00 94.44 105 LYS A C 1
ATOM 863 O O . LYS A 1 105 ? 11.794 -4.635 -31.050 1.00 94.44 105 LYS A O 1
ATOM 868 N N . ASP A 1 106 ? 10.066 -6.068 -30.791 1.00 93.88 106 ASP A N 1
ATOM 869 C CA . ASP A 1 106 ? 10.467 -6.630 -29.510 1.00 93.88 106 ASP A CA 1
ATOM 870 C C . ASP A 1 106 ? 11.075 -8.016 -29.716 1.00 93.88 106 ASP A C 1
ATOM 872 O O . ASP A 1 106 ? 10.608 -8.794 -30.549 1.00 93.88 106 ASP A O 1
ATOM 876 N N . GLU A 1 107 ? 12.112 -8.322 -28.945 1.00 94.81 107 GLU A N 1
ATOM 877 C CA . GLU A 1 107 ? 12.524 -9.706 -28.716 1.00 94.81 107 GLU A CA 1
ATOM 878 C C . GLU A 1 107 ? 11.506 -10.444 -27.833 1.00 94.81 107 GLU A C 1
ATOM 880 O O . GLU A 1 107 ? 10.598 -9.823 -27.276 1.00 94.81 107 GLU A O 1
ATOM 885 N N . ASP A 1 108 ? 11.661 -11.759 -27.698 1.00 96.12 108 ASP A N 1
ATOM 886 C CA . ASP A 1 108 ? 10.808 -12.585 -26.841 1.00 96.12 108 ASP A CA 1
ATOM 887 C C . ASP A 1 108 ? 10.829 -12.122 -25.368 1.00 96.12 108 ASP A C 1
ATOM 889 O O . ASP A 1 108 ? 11.849 -11.641 -24.870 1.00 96.12 108 ASP A O 1
ATOM 893 N N . ASP A 1 109 ? 9.694 -12.241 -24.672 1.00 96.00 109 ASP A N 1
ATOM 894 C CA . ASP A 1 109 ? 9.523 -11.729 -23.307 1.00 96.00 109 ASP A CA 1
ATOM 895 C C . ASP A 1 109 ? 10.431 -12.422 -22.281 1.00 96.00 109 ASP A C 1
ATOM 897 O O . ASP A 1 109 ? 10.950 -11.757 -21.377 1.00 96.00 109 ASP A O 1
ATOM 901 N N . ASP A 1 110 ? 10.655 -13.733 -22.414 1.00 96.19 110 ASP A N 1
ATOM 902 C CA . ASP A 1 110 ? 11.527 -14.465 -21.495 1.00 96.19 110 ASP A CA 1
ATOM 903 C C . ASP A 1 110 ? 13.001 -14.132 -21.760 1.00 96.19 110 ASP A C 1
ATOM 905 O O . ASP A 1 110 ? 13.752 -13.905 -20.809 1.00 96.19 110 ASP A O 1
ATOM 909 N N . VAL A 1 111 ? 13.392 -13.986 -23.031 1.00 97.19 111 VAL A N 1
ATOM 910 C CA . VAL A 1 111 ? 14.746 -13.542 -23.417 1.00 97.19 111 VAL A CA 1
ATOM 911 C C . VAL A 1 111 ? 15.016 -12.115 -22.926 1.00 97.19 111 VAL A C 1
ATOM 913 O O . VAL A 1 111 ? 16.079 -11.833 -22.369 1.00 97.19 111 VAL A O 1
ATOM 916 N N . PHE A 1 112 ? 14.039 -11.216 -23.069 1.00 97.19 112 PHE A N 1
ATOM 917 C CA . PHE A 1 112 ? 14.120 -9.848 -22.560 1.00 97.19 112 PHE A CA 1
ATOM 918 C C . PHE A 1 112 ? 14.314 -9.816 -21.035 1.00 97.19 112 PHE A C 1
ATOM 920 O O . PHE A 1 112 ? 15.198 -9.109 -20.539 1.00 97.19 112 PHE A O 1
ATOM 927 N N . LEU A 1 113 ? 13.513 -10.584 -20.283 1.00 97.44 113 LEU A N 1
ATOM 928 C CA . LEU A 1 113 ? 13.641 -10.666 -18.825 1.00 97.44 113 LEU A CA 1
ATOM 929 C C . LEU A 1 113 ? 14.996 -11.235 -18.409 1.00 97.44 113 LEU A C 1
ATOM 931 O O . LEU A 1 113 ? 15.627 -10.674 -17.516 1.00 97.44 113 LEU A O 1
ATOM 935 N N . GLU A 1 114 ? 15.460 -12.298 -19.064 1.00 97.62 114 GLU A N 1
ATOM 936 C CA . GLU A 1 114 ? 16.761 -12.902 -18.783 1.00 97.62 114 GLU A CA 1
ATOM 937 C C . GLU A 1 114 ? 17.898 -11.894 -18.995 1.00 97.62 114 GLU A C 1
ATOM 939 O O . GLU A 1 114 ? 18.737 -11.702 -18.109 1.00 97.62 114 GLU A O 1
ATOM 944 N N . LYS A 1 115 ? 17.901 -11.178 -20.127 1.00 97.00 115 LYS A N 1
ATOM 945 C CA . LYS A 1 115 ? 18.897 -10.132 -20.396 1.00 97.00 115 LYS A CA 1
ATOM 946 C C . LYS A 1 115 ? 18.854 -9.011 -19.367 1.00 97.00 115 LYS A C 1
ATOM 948 O O . LYS A 1 115 ? 19.901 -8.538 -18.922 1.00 97.00 115 LYS A O 1
ATOM 953 N N . PHE A 1 116 ? 17.659 -8.579 -18.971 1.00 96.62 116 PHE A N 1
ATOM 954 C CA . PHE A 1 116 ? 17.501 -7.544 -17.957 1.00 96.62 116 PHE A CA 1
ATOM 955 C C . PHE A 1 116 ? 18.023 -7.998 -16.585 1.00 96.62 116 PHE A C 1
ATOM 957 O O . PHE A 1 116 ? 18.804 -7.280 -15.959 1.00 96.62 116 PHE A O 1
ATOM 964 N N . GLU A 1 117 ? 17.639 -9.194 -16.129 1.00 96.62 117 GLU A N 1
ATOM 965 C CA . GLU A 1 117 ? 18.074 -9.758 -14.845 1.00 96.62 117 GLU A CA 1
ATOM 966 C C . GLU A 1 117 ? 19.600 -9.967 -14.804 1.00 96.62 117 GLU A C 1
ATOM 968 O O . GLU A 1 117 ? 20.234 -9.682 -13.783 1.00 96.62 117 GLU A O 1
ATOM 973 N N . ASN A 1 118 ? 20.201 -10.346 -15.936 1.00 96.81 118 ASN A N 1
ATOM 974 C CA . ASN A 1 118 ? 21.648 -10.511 -16.096 1.00 96.81 118 ASN A CA 1
ATOM 975 C C . ASN A 1 118 ? 22.406 -9.209 -16.414 1.00 96.81 118 ASN A C 1
ATOM 977 O O . ASN A 1 118 ? 23.628 -9.234 -16.546 1.00 96.81 118 ASN A O 1
ATOM 981 N N . VAL A 1 119 ? 21.721 -8.064 -16.520 1.00 95.50 119 VAL A N 1
ATOM 982 C CA . VAL A 1 119 ? 22.323 -6.759 -16.869 1.00 95.50 119 VAL A CA 1
ATOM 983 C C . VAL A 1 119 ? 23.068 -6.795 -18.218 1.00 95.50 119 VAL A C 1
ATOM 985 O O . VAL A 1 119 ? 24.099 -6.156 -18.409 1.00 95.50 119 VAL A O 1
ATOM 988 N N . THR A 1 120 ? 22.525 -7.552 -19.170 1.00 95.56 120 THR A N 1
ATOM 989 C CA . THR A 1 120 ? 23.023 -7.695 -20.550 1.00 95.56 120 THR A CA 1
ATOM 990 C C . THR A 1 120 ? 22.042 -7.135 -21.583 1.00 95.56 120 THR A C 1
ATOM 992 O O . THR A 1 120 ? 22.206 -7.359 -22.776 1.00 95.56 120 THR A O 1
ATOM 995 N N . LEU A 1 121 ? 21.011 -6.406 -21.138 1.00 93.75 121 LEU A N 1
ATOM 996 C CA . LEU A 1 121 ? 20.060 -5.756 -22.034 1.00 93.75 121 LEU A CA 1
ATOM 997 C C . LEU A 1 121 ? 20.756 -4.671 -22.868 1.00 93.75 121 LEU A C 1
ATOM 999 O O . LEU A 1 121 ? 21.329 -3.722 -22.323 1.00 93.75 121 LEU A O 1
ATOM 1003 N N . ASP A 1 122 ? 20.657 -4.810 -24.186 1.00 89.19 122 ASP A N 1
ATOM 1004 C CA . ASP A 1 122 ? 21.195 -3.859 -25.149 1.00 89.19 122 ASP A CA 1
ATOM 1005 C C . ASP A 1 122 ? 20.267 -2.644 -25.312 1.00 89.19 122 ASP A C 1
ATOM 1007 O O . ASP A 1 122 ? 19.041 -2.751 -25.284 1.00 89.19 122 ASP A O 1
ATOM 1011 N N . GLY A 1 123 ? 20.857 -1.467 -25.530 1.00 87.62 123 GLY A N 1
ATOM 1012 C CA . GLY A 1 123 ? 20.115 -0.233 -25.795 1.00 87.62 123 GLY A CA 1
ATOM 1013 C C . GLY A 1 123 ? 19.723 0.586 -24.552 1.00 87.62 123 GLY A C 1
ATOM 1014 O O . GLY A 1 123 ? 20.139 0.295 -23.427 1.00 87.62 123 GLY A O 1
ATOM 1015 N N . PRO A 1 124 ? 18.989 1.696 -24.755 1.00 89.44 124 PRO A N 1
ATOM 1016 C CA . PRO A 1 124 ? 18.626 2.613 -23.681 1.00 89.44 124 PRO A CA 1
ATOM 1017 C C . PRO A 1 124 ? 17.469 2.074 -22.828 1.00 89.44 124 PRO A C 1
ATOM 1019 O O . PRO A 1 124 ? 16.458 1.604 -23.345 1.00 89.44 124 PRO A O 1
ATOM 1022 N N . PHE A 1 125 ? 17.572 2.243 -21.508 1.00 92.19 125 PHE A N 1
ATOM 1023 C CA . PHE A 1 125 ? 16.459 1.999 -20.588 1.00 92.19 125 PHE A CA 1
ATOM 1024 C C . PHE A 1 125 ? 15.481 3.183 -20.614 1.00 92.19 125 PHE A C 1
ATOM 1026 O O . PHE A 1 125 ? 15.620 4.148 -19.854 1.00 92.19 125 PHE A O 1
ATOM 1033 N N . ASP A 1 126 ? 14.530 3.137 -21.545 1.00 93.25 126 ASP A N 1
ATOM 1034 C CA . ASP A 1 126 ? 13.501 4.158 -21.727 1.00 93.25 126 ASP A CA 1
ATOM 1035 C C . ASP A 1 126 ? 12.194 3.830 -20.969 1.00 93.25 126 ASP A C 1
ATOM 1037 O O . ASP A 1 126 ? 12.069 2.833 -20.254 1.00 93.25 126 ASP A O 1
ATOM 1041 N N . HIS A 1 127 ? 11.201 4.716 -21.098 1.00 94.94 127 HIS A N 1
ATOM 1042 C CA . HIS A 1 127 ? 9.895 4.553 -20.446 1.00 94.94 127 HIS A CA 1
ATOM 1043 C C . HIS A 1 127 ? 9.151 3.291 -20.923 1.00 94.94 127 HIS A C 1
ATOM 1045 O O . HIS A 1 127 ? 8.478 2.643 -20.127 1.00 94.94 127 HIS A O 1
ATOM 1051 N N . TYR A 1 128 ? 9.313 2.901 -22.192 1.00 96.62 128 TYR A N 1
ATOM 1052 C CA . TYR A 1 128 ? 8.698 1.690 -22.742 1.00 96.62 128 TYR A CA 1
ATOM 1053 C C . TYR A 1 128 ? 9.239 0.442 -22.047 1.00 96.62 128 TYR A C 1
ATOM 1055 O O . TYR A 1 128 ? 8.466 -0.382 -21.558 1.00 96.62 128 TYR A O 1
ATOM 1063 N N . VAL A 1 129 ? 10.568 0.344 -21.939 1.00 96.06 129 VAL A N 1
ATOM 1064 C CA . VAL A 1 129 ? 11.261 -0.772 -21.281 1.00 96.06 129 VAL A CA 1
ATOM 1065 C C . VAL A 1 129 ? 10.828 -0.894 -19.818 1.00 96.06 129 VAL A C 1
ATOM 1067 O O . VAL A 1 129 ? 10.552 -1.998 -19.350 1.00 96.06 129 VAL A O 1
ATOM 1070 N N . HIS A 1 130 ? 10.694 0.227 -19.101 1.00 96.12 130 HIS A N 1
ATOM 1071 C CA . HIS A 1 130 ? 10.230 0.223 -17.711 1.00 96.12 130 HIS A CA 1
ATOM 1072 C C . HIS A 1 130 ? 8.796 -0.320 -17.576 1.00 96.12 130 HIS A C 1
ATOM 1074 O O . HIS A 1 130 ? 8.529 -1.160 -16.714 1.00 96.12 130 HIS A O 1
ATOM 1080 N N . LEU A 1 131 ? 7.873 0.109 -18.442 1.00 97.56 131 LEU A N 1
ATOM 1081 C CA . LEU A 1 131 ? 6.495 -0.388 -18.428 1.00 97.56 131 LEU A CA 1
ATOM 1082 C C . LEU A 1 131 ? 6.412 -1.870 -18.806 1.00 97.56 131 LEU A C 1
ATOM 1084 O O . LEU A 1 131 ? 5.697 -2.617 -18.136 1.00 97.56 131 LEU A O 1
ATOM 1088 N N . ARG A 1 132 ? 7.168 -2.301 -19.828 1.00 97.25 132 ARG A N 1
ATOM 1089 C CA . ARG A 1 132 ? 7.244 -3.708 -20.253 1.00 97.25 132 ARG A CA 1
ATOM 1090 C C . ARG A 1 132 ? 7.721 -4.586 -19.107 1.00 97.25 132 ARG A C 1
ATOM 1092 O O . ARG A 1 132 ? 7.092 -5.588 -18.786 1.00 97.25 132 ARG A O 1
ATOM 1099 N N . LEU A 1 133 ? 8.779 -4.158 -18.426 1.00 97.50 133 LEU A N 1
ATOM 1100 C CA . LEU A 1 133 ? 9.323 -4.853 -17.267 1.00 97.50 133 LEU A CA 1
ATOM 1101 C C . LEU A 1 133 ? 8.280 -5.026 -16.154 1.00 97.50 133 LEU A C 1
ATOM 1103 O O . LEU A 1 133 ? 8.098 -6.129 -15.637 1.00 97.50 133 LEU A O 1
ATOM 1107 N N . ALA A 1 134 ? 7.584 -3.946 -15.788 1.00 97.62 134 ALA A N 1
ATOM 1108 C CA . ALA A 1 134 ? 6.550 -4.002 -14.761 1.00 97.62 134 ALA A CA 1
ATOM 1109 C C . ALA A 1 134 ? 5.406 -4.949 -15.162 1.00 97.62 134 ALA A C 1
ATOM 1111 O O . ALA A 1 134 ? 4.987 -5.781 -14.356 1.00 97.62 134 ALA A O 1
ATOM 1112 N N . TYR A 1 135 ? 4.950 -4.866 -16.414 1.00 97.56 135 TYR A N 1
ATOM 1113 C CA . TYR A 1 135 ? 3.913 -5.735 -16.967 1.00 97.56 135 TYR A CA 1
ATOM 1114 C C . TYR A 1 135 ? 4.301 -7.217 -16.874 1.00 97.56 135 TYR A C 1
ATOM 1116 O O . TYR A 1 135 ? 3.539 -8.024 -16.337 1.00 97.56 135 TYR A O 1
ATOM 1124 N N . LEU A 1 136 ? 5.509 -7.574 -17.319 1.00 96.88 136 LEU A N 1
ATOM 1125 C CA . LEU A 1 136 ? 5.992 -8.956 -17.319 1.00 96.88 136 LEU A CA 1
ATOM 1126 C C . LEU A 1 136 ? 6.158 -9.518 -15.903 1.00 96.88 136 LEU A C 1
ATOM 1128 O O . LEU A 1 136 ? 5.745 -10.644 -15.622 1.00 96.88 136 LEU A O 1
ATOM 1132 N N . TYR A 1 137 ? 6.691 -8.733 -14.963 1.00 97.25 137 TYR A N 1
ATOM 1133 C CA . TYR A 1 137 ? 6.799 -9.198 -13.580 1.00 97.25 137 TYR A CA 1
ATOM 1134 C C . TYR A 1 137 ? 5.434 -9.401 -12.916 1.00 97.25 137 TYR A C 1
ATOM 1136 O O . TYR A 1 137 ? 5.267 -10.355 -12.150 1.00 97.25 137 TYR A O 1
ATOM 1144 N N . PHE A 1 138 ? 4.450 -8.544 -13.191 1.00 95.75 138 PHE A N 1
ATOM 1145 C CA . PHE A 1 138 ? 3.116 -8.712 -12.618 1.00 95.75 138 PHE A CA 1
ATOM 1146 C C . PHE A 1 138 ? 2.347 -9.880 -13.223 1.00 95.75 138 PHE A C 1
ATOM 1148 O O . PHE A 1 138 ? 1.733 -10.636 -12.471 1.00 95.75 138 PHE A O 1
ATOM 1155 N N . THR A 1 139 ? 2.416 -10.080 -14.537 1.00 94.50 139 THR A N 1
ATOM 1156 C CA . THR A 1 139 ? 1.745 -11.206 -15.205 1.00 94.50 139 THR A CA 1
ATOM 1157 C C . THR A 1 139 ? 2.377 -12.558 -14.851 1.00 94.50 139 THR A C 1
ATOM 1159 O O . THR A 1 139 ? 1.659 -13.554 -14.740 1.00 94.50 139 THR A O 1
ATOM 1162 N N . LYS A 1 140 ? 3.696 -12.605 -14.600 1.00 94.50 140 LYS A N 1
ATOM 1163 C CA . LYS A 1 140 ? 4.423 -13.838 -14.242 1.00 94.50 140 LYS A CA 1
ATOM 1164 C C . LYS A 1 140 ? 4.364 -14.184 -12.750 1.00 94.50 140 LYS A C 1
ATOM 1166 O O . LYS A 1 140 ? 4.241 -15.358 -12.408 1.00 94.50 140 LYS A O 1
ATOM 1171 N N . PHE A 1 141 ? 4.434 -13.194 -11.853 1.00 94.50 141 PHE A N 1
ATOM 1172 C CA . PHE A 1 141 ? 4.597 -13.429 -10.405 1.00 94.50 141 PHE A CA 1
ATOM 1173 C C . PHE A 1 141 ? 3.480 -12.836 -9.524 1.00 94.50 141 PHE A C 1
ATOM 1175 O O . PHE A 1 141 ? 3.478 -13.028 -8.303 1.00 94.50 141 PHE A O 1
ATOM 1182 N N . GLY A 1 142 ? 2.527 -12.106 -10.108 1.00 92.69 142 GLY A N 1
ATOM 1183 C CA . GLY A 1 142 ? 1.487 -11.376 -9.381 1.00 92.69 142 GLY A CA 1
ATOM 1184 C C . GLY A 1 142 ? 2.018 -10.139 -8.648 1.00 92.69 142 GLY A C 1
ATOM 1185 O O . GLY A 1 142 ? 3.222 -9.891 -8.578 1.00 92.69 142 GLY A O 1
ATOM 1186 N N . ARG A 1 143 ? 1.118 -9.347 -8.048 1.00 92.81 143 ARG A N 1
ATOM 1187 C CA . ARG A 1 143 ? 1.454 -8.030 -7.468 1.00 92.81 143 ARG A CA 1
ATOM 1188 C C . ARG A 1 143 ? 2.625 -8.056 -6.494 1.00 92.81 143 ARG A C 1
ATOM 1190 O O . ARG A 1 143 ? 3.558 -7.273 -6.619 1.00 92.81 143 ARG A O 1
ATOM 1197 N N . ARG A 1 144 ? 2.560 -8.920 -5.475 1.00 92.12 144 ARG A N 1
ATOM 1198 C CA . ARG A 1 144 ? 3.497 -8.860 -4.343 1.00 92.12 144 ARG A CA 1
ATOM 1199 C C . ARG A 1 144 ? 4.908 -9.271 -4.752 1.00 92.12 144 ARG A C 1
ATOM 1201 O O . ARG A 1 144 ? 5.856 -8.554 -4.451 1.00 92.12 144 ARG A O 1
ATOM 1208 N N . GLN A 1 145 ? 5.036 -10.423 -5.406 1.00 94.62 145 GLN A N 1
ATOM 1209 C CA . GLN A 1 145 ? 6.339 -10.930 -5.839 1.00 94.62 145 GLN A CA 1
ATOM 1210 C C . GLN A 1 145 ? 6.860 -10.134 -7.041 1.00 94.62 145 GLN A C 1
ATOM 1212 O O . GLN A 1 145 ? 8.045 -9.821 -7.087 1.00 94.62 145 GLN A O 1
ATOM 1217 N N . GLY A 1 146 ? 5.972 -9.738 -7.959 1.00 96.38 146 GLY A N 1
ATOM 1218 C CA . GLY A 1 146 ? 6.312 -8.889 -9.097 1.00 96.38 146 GLY A CA 1
ATOM 1219 C C . GLY A 1 146 ? 6.878 -7.543 -8.657 1.00 96.38 146 GLY A C 1
ATOM 1220 O O . GLY A 1 146 ? 7.950 -7.165 -9.112 1.00 96.38 146 GLY A O 1
ATOM 1221 N N . LEU A 1 147 ? 6.247 -6.866 -7.689 1.00 96.31 147 LEU A N 1
ATOM 1222 C CA . LEU A 1 147 ? 6.766 -5.604 -7.154 1.00 96.31 147 LEU A CA 1
ATOM 1223 C C . LEU A 1 147 ? 8.147 -5.785 -6.513 1.00 96.31 147 LEU A C 1
ATOM 1225 O O . LEU A 1 147 ? 9.052 -5.010 -6.792 1.00 96.31 147 LEU A O 1
ATOM 1229 N N . GLN A 1 148 ? 8.344 -6.831 -5.704 1.00 96.38 148 GLN A N 1
ATOM 1230 C CA . GLN A 1 148 ? 9.657 -7.117 -5.113 1.00 96.38 148 GLN A CA 1
ATOM 1231 C C . GLN A 1 148 ? 10.739 -7.304 -6.186 1.00 96.38 148 GLN A C 1
ATOM 1233 O O . GLN A 1 148 ? 11.812 -6.715 -6.066 1.00 96.38 148 GLN A O 1
ATOM 1238 N N . LYS A 1 149 ? 10.432 -8.059 -7.249 1.00 97.69 149 LYS A N 1
ATOM 1239 C CA . LYS A 1 149 ? 11.341 -8.286 -8.380 1.00 97.69 149 LYS A CA 1
ATOM 1240 C C . LYS A 1 149 ? 11.626 -7.019 -9.183 1.00 97.69 149 LYS A C 1
ATOM 1242 O O . LYS A 1 149 ? 12.782 -6.781 -9.514 1.00 97.69 149 LYS A O 1
ATOM 1247 N N . ILE A 1 150 ? 10.613 -6.186 -9.448 1.00 97.56 150 ILE A N 1
ATOM 1248 C CA . ILE A 1 150 ? 10.794 -4.883 -10.109 1.00 97.56 150 ILE A CA 1
ATOM 1249 C C . ILE A 1 150 ? 11.831 -4.066 -9.340 1.00 97.56 150 ILE A C 1
ATOM 1251 O O . ILE A 1 150 ? 12.811 -3.624 -9.927 1.00 97.56 150 ILE A O 1
ATOM 1255 N N . PHE A 1 151 ? 11.657 -3.912 -8.025 1.00 96.75 151 PHE A N 1
ATOM 1256 C CA . PHE A 1 151 ? 12.565 -3.110 -7.206 1.00 96.75 151 PHE A CA 1
ATOM 1257 C C . PHE A 1 151 ? 13.983 -3.689 -7.162 1.00 96.75 151 PHE A C 1
ATOM 1259 O O . PHE A 1 151 ? 14.937 -2.964 -7.441 1.00 96.75 151 PHE A O 1
ATOM 1266 N N . SER A 1 152 ? 14.138 -4.985 -6.863 1.00 95.94 152 SER A N 1
ATOM 1267 C CA . SER A 1 152 ? 15.467 -5.599 -6.749 1.00 95.94 152 SER A CA 1
ATOM 1268 C C . SER A 1 152 ? 16.226 -5.582 -8.074 1.00 95.94 152 SER A C 1
ATOM 1270 O O . SER A 1 152 ? 17.401 -5.213 -8.119 1.00 95.94 152 SER A O 1
ATOM 1272 N N . ASN A 1 153 ? 15.555 -5.959 -9.163 1.00 96.56 153 ASN A N 1
ATOM 1273 C CA . ASN A 1 153 ? 16.211 -6.158 -10.447 1.00 96.56 153 ASN A CA 1
ATOM 1274 C C . ASN A 1 153 ? 16.456 -4.818 -11.147 1.00 96.56 153 ASN A C 1
ATOM 1276 O O . ASN A 1 153 ? 17.515 -4.644 -11.741 1.00 96.56 153 ASN A O 1
ATOM 1280 N N . LEU A 1 154 ? 15.557 -3.834 -11.000 1.00 95.38 154 LEU A N 1
ATOM 1281 C CA . LEU A 1 154 ? 15.777 -2.486 -11.529 1.00 95.38 154 LEU A CA 1
ATOM 1282 C C . LEU A 1 154 ? 16.900 -1.748 -10.807 1.00 95.38 154 LEU A C 1
ATOM 1284 O O . LEU A 1 154 ? 17.729 -1.116 -11.461 1.00 95.38 154 LEU A O 1
ATOM 1288 N N . GLN A 1 155 ? 16.981 -1.866 -9.482 1.00 94.06 155 GLN A N 1
ATOM 1289 C CA . GLN A 1 155 ? 18.087 -1.282 -8.729 1.00 94.06 155 GLN A CA 1
ATOM 1290 C C . GLN A 1 155 ? 19.430 -1.909 -9.135 1.00 94.06 155 GLN A C 1
ATOM 1292 O O . GLN A 1 155 ? 20.398 -1.185 -9.382 1.00 94.06 155 GLN A O 1
ATOM 1297 N N . ASN A 1 156 ? 19.480 -3.241 -9.261 1.00 94.50 156 ASN A N 1
ATOM 1298 C CA . ASN A 1 156 ? 20.658 -3.971 -9.732 1.00 94.50 156 ASN A CA 1
ATOM 1299 C C . ASN A 1 156 ? 21.062 -3.548 -11.156 1.00 94.50 156 ASN A C 1
ATOM 1301 O O . ASN A 1 156 ? 22.233 -3.255 -11.396 1.00 94.50 156 ASN A O 1
ATOM 1305 N N . PHE A 1 157 ? 20.095 -3.456 -12.072 1.00 94.94 157 PHE A N 1
ATOM 1306 C CA . PHE A 1 157 ? 20.324 -3.069 -13.460 1.00 94.94 157 PHE A CA 1
ATOM 1307 C C . PHE A 1 157 ? 20.877 -1.645 -13.579 1.00 94.94 157 PHE A C 1
ATOM 1309 O O . PHE A 1 157 ? 21.921 -1.450 -14.192 1.00 94.94 157 PHE A O 1
ATOM 1316 N N . LEU A 1 158 ? 20.237 -0.654 -12.947 1.00 91.81 158 LEU A N 1
ATOM 1317 C CA . LEU A 1 158 ? 20.653 0.753 -13.045 1.00 91.81 158 LEU A CA 1
ATOM 1318 C C . LEU A 1 158 ? 21.989 1.042 -12.347 1.00 91.81 158 LEU A C 1
ATOM 1320 O O . LEU A 1 158 ? 22.665 2.003 -12.697 1.00 91.81 158 LEU A O 1
ATOM 1324 N N . THR A 1 159 ? 22.379 0.223 -11.368 1.00 90.19 159 THR A N 1
ATOM 1325 C CA . THR A 1 159 ? 23.660 0.383 -10.661 1.00 90.19 159 THR A CA 1
ATOM 1326 C C . THR A 1 159 ? 24.821 -0.251 -11.430 1.00 90.19 159 THR A C 1
ATOM 1328 O O . THR A 1 159 ? 25.945 0.241 -11.363 1.00 90.19 159 THR A O 1
ATOM 1331 N N . LYS A 1 160 ? 24.575 -1.353 -12.151 1.00 91.31 160 LYS A N 1
ATOM 1332 C CA . LYS A 1 160 ? 25.624 -2.115 -12.852 1.00 91.31 160 LYS A CA 1
ATOM 1333 C C . LYS A 1 160 ? 25.722 -1.812 -14.346 1.00 91.31 160 LYS A C 1
ATOM 1335 O O . LYS A 1 160 ? 26.782 -2.027 -14.933 1.00 91.31 160 LYS A O 1
ATOM 1340 N N . SER A 1 161 ? 24.644 -1.350 -14.973 1.00 87.69 161 SER A N 1
ATOM 1341 C CA . SER A 1 161 ? 24.632 -1.074 -16.407 1.00 87.69 161 SER A CA 1
ATOM 1342 C C . SER A 1 161 ? 25.469 0.159 -16.735 1.00 87.69 161 SER A C 1
ATOM 1344 O O . SER A 1 161 ? 25.322 1.222 -16.137 1.00 87.69 161 SER A O 1
ATOM 1346 N N . LYS A 1 162 ? 26.333 0.033 -17.745 1.00 79.69 162 LYS A N 1
ATOM 1347 C CA . LYS A 1 162 ? 27.122 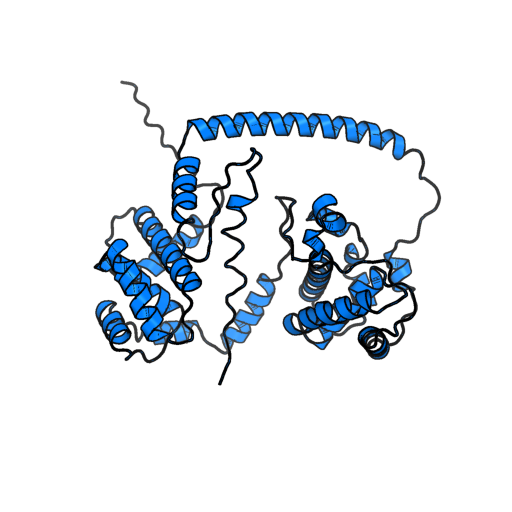1.155 -18.278 1.00 79.69 162 LYS A CA 1
ATOM 1348 C C . LYS A 1 162 ? 26.294 2.079 -19.180 1.00 79.69 162 LYS A C 1
ATOM 1350 O O . LYS A 1 162 ? 26.717 3.194 -19.467 1.00 79.69 162 LYS A O 1
ATOM 1355 N N . ASN A 1 163 ? 25.118 1.623 -19.615 1.00 70.56 163 ASN A N 1
ATOM 1356 C CA . ASN A 1 163 ? 24.296 2.289 -20.628 1.00 70.56 163 ASN A CA 1
ATOM 1357 C C . ASN A 1 163 ? 23.180 3.159 -20.030 1.00 70.56 163 ASN A C 1
ATOM 1359 O O . ASN A 1 163 ? 22.357 3.711 -20.763 1.00 70.56 163 ASN A O 1
ATOM 1363 N N . THR A 1 164 ? 23.134 3.314 -18.706 1.00 71.75 164 THR A N 1
ATOM 1364 C CA . THR A 1 164 ? 22.064 4.044 -18.022 1.00 71.75 164 THR A CA 1
ATOM 1365 C C . THR A 1 164 ? 22.574 5.361 -17.455 1.00 71.75 164 THR A C 1
ATOM 1367 O O . THR A 1 164 ? 23.369 5.387 -16.524 1.00 71.75 164 THR A O 1
ATOM 1370 N N . ARG A 1 165 ? 22.063 6.483 -17.980 1.00 70.38 165 ARG A N 1
ATOM 1371 C CA . ARG A 1 165 ? 22.253 7.815 -17.366 1.00 70.38 165 ARG A CA 1
ATOM 1372 C C . ARG A 1 165 ? 21.280 8.079 -16.211 1.00 70.38 165 ARG A C 1
ATOM 1374 O O . ARG A 1 165 ? 21.384 9.096 -15.532 1.00 70.38 165 ARG A O 1
ATOM 1381 N N . ASN A 1 166 ? 20.305 7.190 -16.024 1.00 71.31 166 ASN A N 1
ATOM 1382 C CA . ASN A 1 166 ? 19.210 7.372 -15.084 1.00 71.31 166 ASN A CA 1
ATOM 1383 C C . ASN A 1 166 ? 19.573 6.804 -13.715 1.00 71.31 166 ASN A C 1
ATOM 1385 O O . ASN A 1 166 ? 20.027 5.669 -13.600 1.00 71.31 166 ASN A O 1
ATOM 1389 N N . THR A 1 167 ? 19.320 7.595 -12.675 1.00 82.00 167 THR A N 1
ATOM 1390 C CA . THR A 1 167 ? 19.426 7.142 -11.287 1.00 82.00 167 THR A CA 1
ATOM 1391 C C . THR A 1 167 ? 18.138 6.436 -10.882 1.00 82.00 167 THR A C 1
ATOM 1393 O O . THR A 1 167 ? 17.043 6.842 -11.277 1.00 82.00 167 THR A O 1
ATOM 1396 N N . PHE A 1 168 ? 18.267 5.358 -10.109 1.00 90.56 168 PHE A N 1
ATOM 1397 C CA . PHE A 1 168 ? 17.113 4.659 -9.558 1.00 90.56 168 PHE A CA 1
ATOM 1398 C C . PHE A 1 168 ? 16.319 5.600 -8.644 1.00 90.56 168 PHE A C 1
ATOM 1400 O O . PHE A 1 168 ? 16.900 6.325 -7.836 1.00 90.56 168 PHE A O 1
ATOM 1407 N N . SER A 1 169 ? 14.992 5.585 -8.783 1.00 94.88 169 SER A N 1
ATOM 1408 C CA . SER A 1 169 ? 14.097 6.317 -7.893 1.00 94.88 169 SER A CA 1
ATOM 1409 C C . SER A 1 169 ? 12.965 5.430 -7.400 1.00 94.88 169 SER A C 1
ATOM 1411 O O . SER A 1 169 ? 12.192 4.900 -8.205 1.00 94.88 169 SER A O 1
ATOM 1413 N N . ILE A 1 170 ? 12.852 5.291 -6.077 1.00 95.56 170 ILE A N 1
ATOM 1414 C CA . ILE A 1 170 ? 11.811 4.486 -5.432 1.00 95.56 170 ILE A CA 1
ATOM 1415 C C . ILE A 1 170 ? 10.418 5.032 -5.746 1.00 95.56 170 ILE A C 1
ATOM 1417 O O . ILE A 1 170 ? 9.537 4.257 -6.113 1.00 95.56 170 ILE A O 1
ATOM 1421 N N . THR A 1 171 ? 10.218 6.349 -5.672 1.00 96.00 171 THR A N 1
ATOM 1422 C CA . THR A 1 171 ? 8.907 6.965 -5.928 1.00 96.00 171 THR A CA 1
ATOM 1423 C C . THR A 1 171 ? 8.478 6.799 -7.385 1.00 96.00 171 THR A C 1
ATOM 1425 O O . THR A 1 171 ? 7.345 6.397 -7.645 1.00 96.00 171 THR A O 1
ATOM 1428 N N . ILE A 1 172 ? 9.386 7.037 -8.340 1.00 95.62 172 ILE A N 1
ATOM 1429 C CA . ILE A 1 172 ? 9.086 6.895 -9.774 1.00 95.62 172 ILE A CA 1
ATOM 1430 C C . ILE A 1 172 ? 8.767 5.436 -10.112 1.00 95.62 172 ILE A C 1
ATOM 1432 O O . ILE A 1 172 ? 7.775 5.156 -10.784 1.00 95.62 172 ILE A O 1
ATOM 1436 N N . THR A 1 173 ? 9.589 4.505 -9.620 1.00 96.69 173 THR A N 1
ATOM 1437 C CA . THR A 1 173 ? 9.394 3.064 -9.833 1.00 96.69 173 THR A CA 1
ATOM 1438 C C . THR A 1 173 ? 8.068 2.604 -9.241 1.00 96.69 173 THR A C 1
ATOM 1440 O O . THR A 1 173 ? 7.295 1.927 -9.915 1.00 96.69 173 THR A O 1
ATOM 1443 N N . TYR A 1 174 ? 7.760 3.018 -8.007 1.00 96.62 174 TYR A N 1
ATOM 1444 C CA . TYR A 1 174 ? 6.493 2.684 -7.364 1.00 96.62 174 TYR A CA 1
ATOM 1445 C C . TYR A 1 174 ? 5.302 3.223 -8.153 1.00 96.62 174 TYR A C 1
ATOM 1447 O O . TYR A 1 174 ? 4.348 2.486 -8.385 1.00 96.62 174 TYR A O 1
ATOM 1455 N N . PHE A 1 175 ? 5.354 4.488 -8.581 1.00 97.12 175 PHE A N 1
ATOM 1456 C CA . PHE A 1 175 ? 4.275 5.122 -9.331 1.00 97.12 175 PHE A CA 1
ATOM 1457 C C . PHE A 1 175 ? 3.943 4.345 -10.606 1.00 97.12 175 PHE A C 1
ATOM 1459 O O . PHE A 1 175 ? 2.791 3.959 -10.802 1.00 97.12 175 PHE A O 1
ATOM 1466 N N . TRP A 1 176 ? 4.942 4.062 -11.445 1.00 97.81 176 TRP A N 1
ATOM 1467 C CA . TRP A 1 176 ? 4.712 3.362 -12.709 1.00 97.81 176 TRP A CA 1
ATOM 1468 C C . TRP A 1 176 ? 4.319 1.903 -12.511 1.00 97.81 176 TRP A C 1
ATOM 1470 O O . TRP A 1 176 ? 3.385 1.440 -13.164 1.00 97.81 176 TRP A O 1
ATOM 1480 N N . ALA A 1 177 ? 4.940 1.199 -11.562 1.00 97.50 177 ALA A N 1
ATOM 1481 C CA . ALA A 1 177 ? 4.525 -0.153 -11.202 1.00 97.50 177 ALA A CA 1
ATOM 1482 C C . ALA A 1 177 ? 3.062 -0.175 -10.716 1.00 97.50 177 ALA A C 1
ATOM 1484 O O . ALA A 1 177 ? 2.275 -1.034 -11.109 1.00 97.50 177 ALA A O 1
ATOM 1485 N N . HIS A 1 178 ? 2.657 0.807 -9.910 1.00 96.12 178 HIS A N 1
ATOM 1486 C CA . HIS A 1 178 ? 1.282 0.931 -9.436 1.00 96.12 178 HIS A CA 1
ATOM 1487 C C . HIS A 1 178 ? 0.296 1.263 -10.566 1.00 96.12 178 HIS A C 1
ATOM 1489 O O . HIS A 1 178 ? -0.770 0.654 -10.620 1.00 96.12 178 HIS A O 1
ATOM 1495 N N . MET A 1 179 ? 0.653 2.152 -11.502 1.00 96.81 179 MET A N 1
ATOM 1496 C CA . MET A 1 179 ? -0.170 2.447 -12.686 1.00 96.81 179 MET A CA 1
ATOM 1497 C C . MET A 1 179 ? -0.358 1.216 -13.583 1.00 96.81 179 MET A C 1
ATOM 1499 O O . MET A 1 179 ? -1.473 0.951 -14.026 1.00 96.81 179 MET A O 1
ATOM 1503 N N . VAL A 1 180 ? 0.709 0.445 -13.826 1.00 96.75 180 VAL A N 1
ATOM 1504 C CA . VAL A 1 180 ? 0.641 -0.789 -14.625 1.00 96.75 180 VAL A CA 1
ATOM 1505 C C . VAL A 1 180 ? -0.243 -1.827 -13.941 1.00 96.75 180 VAL A C 1
ATOM 1507 O O . VAL A 1 180 ? -1.112 -2.405 -14.587 1.00 96.75 180 VAL A O 1
ATOM 1510 N N . TRP A 1 181 ? -0.074 -2.031 -12.631 1.00 95.38 181 TRP A N 1
ATOM 1511 C CA . TRP A 1 181 ? -0.929 -2.940 -11.868 1.00 95.38 181 TRP A CA 1
ATOM 1512 C C . TRP A 1 181 ? -2.400 -2.508 -11.907 1.00 95.38 181 TRP A C 1
ATOM 1514 O O . TRP A 1 181 ? -3.279 -3.326 -12.157 1.00 95.38 181 TRP A O 1
ATOM 1524 N N . TYR A 1 182 ? -2.676 -1.218 -11.698 1.00 94.44 182 TYR A N 1
ATOM 1525 C CA . TYR A 1 182 ? -4.033 -0.681 -11.778 1.00 94.44 182 TYR A CA 1
ATOM 1526 C C . TYR A 1 182 ? -4.662 -0.925 -13.158 1.00 94.44 182 TYR A C 1
ATOM 1528 O O . TYR A 1 182 ? -5.797 -1.384 -13.238 1.00 94.44 182 TYR A O 1
ATOM 1536 N N . ALA A 1 183 ? -3.915 -0.672 -14.234 1.00 94.06 183 ALA A N 1
ATOM 1537 C CA . ALA A 1 183 ? -4.361 -0.898 -15.605 1.00 94.06 183 ALA A CA 1
ATOM 1538 C C . ALA A 1 183 ? -4.639 -2.382 -15.906 1.00 94.06 183 ALA A C 1
ATOM 1540 O O . ALA A 1 183 ? -5.656 -2.699 -16.524 1.00 94.06 183 ALA A O 1
ATOM 1541 N N . LEU A 1 184 ? -3.776 -3.292 -15.439 1.00 93.19 184 LEU A N 1
ATOM 1542 C CA . LEU A 1 184 ? -3.970 -4.743 -15.567 1.00 93.19 184 LEU A CA 1
ATOM 1543 C C . LEU A 1 184 ? -5.295 -5.181 -14.934 1.00 93.19 184 LEU A C 1
ATOM 1545 O O . LEU A 1 184 ? -6.122 -5.822 -15.578 1.00 93.19 184 LEU A O 1
ATOM 1549 N N . GLU A 1 185 ? -5.527 -4.763 -13.694 1.00 91.38 185 GLU A N 1
ATOM 1550 C CA . GLU A 1 185 ? -6.735 -5.098 -12.938 1.00 91.38 185 GLU A CA 1
ATOM 1551 C C . GLU A 1 185 ? -8.004 -4.459 -13.516 1.00 91.38 185 GLU A C 1
ATOM 1553 O O . GLU A 1 185 ? -9.070 -5.073 -13.508 1.00 91.38 185 GLU A O 1
ATOM 1558 N N . ALA A 1 186 ? -7.905 -3.221 -14.006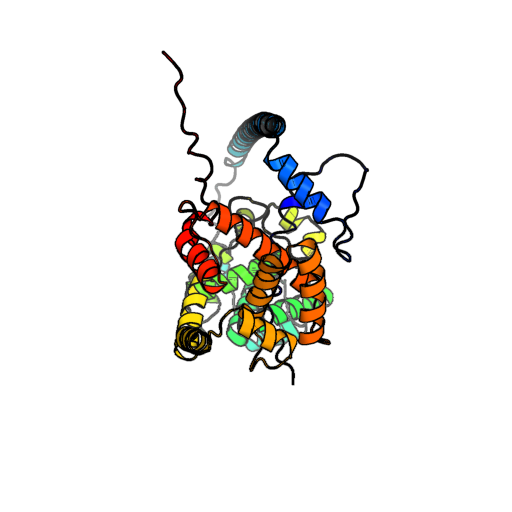 1.00 88.75 186 ALA A N 1
ATOM 1559 C CA . ALA A 1 186 ? -9.040 -2.496 -14.569 1.00 88.75 186 ALA A CA 1
ATOM 1560 C C . ALA A 1 186 ? -9.493 -3.089 -15.907 1.00 88.75 186 ALA A C 1
ATOM 1562 O O . ALA A 1 186 ? -10.690 -3.149 -16.184 1.00 88.75 186 ALA A O 1
ATOM 1563 N N . THR A 1 187 ? -8.544 -3.533 -16.732 1.00 87.19 187 THR A N 1
ATOM 1564 C CA . THR A 1 187 ? -8.839 -4.054 -18.072 1.00 87.19 187 THR A CA 1
ATOM 1565 C C . THR A 1 187 ? -9.065 -5.563 -18.098 1.00 87.19 187 THR A C 1
ATOM 1567 O O . THR A 1 187 ? -9.686 -6.049 -19.039 1.00 87.19 187 THR A O 1
ATOM 1570 N N . LYS A 1 188 ? -8.611 -6.302 -17.070 1.00 81.94 188 LYS A N 1
ATOM 1571 C CA . LYS A 1 188 ? -8.699 -7.774 -16.973 1.00 81.94 188 LYS A CA 1
ATOM 1572 C C . LYS A 1 188 ? -8.222 -8.491 -18.239 1.00 81.94 188 LYS A C 1
ATOM 1574 O O . LYS A 1 188 ? -8.722 -9.560 -18.587 1.00 81.94 188 LYS A O 1
ATOM 1579 N N . ILE A 1 189 ? -7.271 -7.876 -18.932 1.00 71.94 189 ILE A N 1
ATOM 1580 C CA . ILE A 1 189 ? -6.615 -8.453 -20.099 1.00 71.94 189 ILE A CA 1
ATOM 1581 C C . ILE A 1 189 ? -5.957 -9.751 -19.628 1.00 71.94 189 ILE A C 1
ATOM 1583 O O . ILE A 1 189 ? -5.393 -9.800 -18.530 1.00 71.94 189 ILE A O 1
ATOM 1587 N N . GLY A 1 190 ? -6.099 -10.818 -20.416 1.00 63.41 190 GLY A N 1
ATOM 1588 C CA . GLY A 1 190 ? -5.499 -12.107 -20.098 1.00 63.41 190 GLY A CA 1
ATOM 1589 C C . GLY A 1 190 ? -3.972 -12.016 -20.105 1.00 63.41 190 GLY A C 1
ATOM 1590 O O . GLY A 1 190 ? -3.379 -10.937 -20.105 1.00 63.41 190 GLY A O 1
ATOM 1591 N N . LYS A 1 191 ? -3.287 -13.158 -20.176 1.00 66.88 191 LYS A N 1
ATOM 1592 C CA . LYS A 1 191 ? -1.845 -13.189 -20.491 1.00 66.88 191 LYS A CA 1
ATOM 1593 C C . LYS A 1 191 ? -1.595 -12.837 -21.970 1.00 66.88 191 LYS A C 1
ATOM 1595 O O . LYS A 1 191 ? -0.938 -13.592 -22.680 1.00 66.88 191 LYS A O 1
ATOM 1600 N N . ASP A 1 192 ? -2.196 -11.751 -22.442 1.00 70.69 192 ASP A N 1
ATOM 1601 C CA . ASP A 1 192 ? -2.045 -11.244 -23.800 1.00 70.69 192 ASP A CA 1
ATOM 1602 C C . ASP A 1 192 ? -0.652 -10.611 -23.974 1.00 70.69 192 ASP A C 1
ATOM 1604 O O . ASP A 1 192 ? 0.155 -10.555 -23.050 1.00 70.69 192 ASP A O 1
ATOM 1608 N N . ASN A 1 193 ? -0.332 -10.140 -25.177 1.00 87.38 193 ASN A N 1
ATOM 1609 C CA . ASN A 1 193 ? 0.937 -9.462 -25.449 1.00 87.38 193 ASN A CA 1
ATOM 1610 C C . ASN A 1 193 ? 0.947 -8.040 -24.837 1.00 87.38 193 ASN A C 1
ATOM 1612 O O . ASN A 1 193 ? -0.043 -7.306 -24.929 1.00 87.38 193 ASN A O 1
ATOM 1616 N N . PHE A 1 194 ? 2.089 -7.616 -24.279 1.00 95.25 194 PHE A N 1
ATOM 1617 C CA . PHE A 1 194 ? 2.334 -6.270 -23.739 1.00 95.25 194 PHE A CA 1
ATOM 1618 C C . PHE A 1 194 ? 1.865 -5.119 -24.649 1.00 95.25 194 PHE A C 1
ATOM 1620 O O . PHE A 1 194 ? 1.328 -4.118 -24.169 1.00 95.25 194 PHE A O 1
ATOM 1627 N N . LYS A 1 195 ? 2.012 -5.244 -25.971 1.00 94.75 195 LYS A N 1
ATOM 1628 C CA . LYS A 1 195 ? 1.571 -4.193 -26.903 1.00 94.75 195 LYS A CA 1
ATOM 1629 C C . LYS A 1 195 ? 0.060 -4.004 -26.913 1.00 94.75 195 LYS A C 1
ATOM 1631 O O . LYS A 1 195 ? -0.412 -2.870 -26.912 1.00 94.75 195 LYS A O 1
ATOM 1636 N N . THR A 1 196 ? -0.699 -5.096 -26.864 1.00 93.81 196 THR A N 1
ATOM 1637 C CA . THR A 1 196 ? -2.162 -5.047 -26.734 1.00 93.81 196 THR A CA 1
ATOM 1638 C C . THR A 1 196 ? -2.546 -4.348 -25.433 1.00 93.81 196 THR A C 1
ATOM 1640 O O . THR A 1 196 ? -3.416 -3.479 -25.428 1.00 93.81 196 THR A O 1
ATOM 1643 N N . PHE A 1 197 ? -1.833 -4.647 -24.342 1.00 95.12 197 PHE A N 1
ATOM 1644 C CA . PHE A 1 197 ? -2.014 -3.956 -23.067 1.00 95.12 197 PHE A CA 1
ATOM 1645 C C . PHE A 1 197 ? -1.783 -2.437 -23.175 1.00 95.12 197 PHE A C 1
ATOM 1647 O O . PHE A 1 197 ? -2.577 -1.672 -22.624 1.00 95.12 197 PHE A O 1
ATOM 1654 N N . LEU A 1 198 ? -0.761 -1.984 -23.910 1.00 94.75 198 LEU A N 1
ATOM 1655 C CA . LEU A 1 198 ? -0.515 -0.554 -24.138 1.00 94.75 198 LEU A CA 1
ATOM 1656 C C . LEU A 1 198 ? -1.605 0.116 -24.983 1.00 94.75 198 LEU A C 1
ATOM 1658 O O . LEU A 1 198 ? -2.011 1.229 -24.654 1.00 94.75 198 LEU A O 1
ATOM 1662 N N . VAL A 1 199 ? -2.105 -0.550 -26.029 1.00 93.44 199 VAL A N 1
ATOM 1663 C CA . VAL A 1 199 ? -3.203 -0.028 -26.868 1.00 93.44 199 VAL A CA 1
ATOM 1664 C C . VAL A 1 199 ? -4.475 0.175 -26.044 1.00 93.44 199 VAL A C 1
ATOM 1666 O O . VAL A 1 199 ? -5.158 1.183 -26.202 1.00 93.44 199 VAL A O 1
ATOM 1669 N N . MET A 1 200 ? -4.759 -0.739 -25.116 1.00 91.88 200 MET A N 1
ATOM 1670 C CA . MET A 1 200 ? -5.906 -0.636 -24.208 1.00 91.88 200 MET A CA 1
ATOM 1671 C C . MET A 1 200 ? -5.703 0.395 -23.090 1.00 91.88 200 MET A C 1
ATOM 1673 O O . MET A 1 200 ? -6.671 0.867 -22.498 1.00 91.88 200 MET A O 1
ATOM 1677 N N . ASN A 1 201 ? -4.453 0.764 -22.798 1.00 94.38 201 ASN A N 1
ATOM 1678 C CA . ASN A 1 201 ? -4.088 1.690 -21.727 1.00 94.38 201 ASN A CA 1
ATOM 1679 C C . ASN A 1 201 ? -3.170 2.813 -22.247 1.00 94.38 201 ASN A C 1
ATOM 1681 O O . ASN A 1 201 ? -2.065 3.007 -21.725 1.00 94.38 201 ASN A O 1
ATOM 1685 N N . PRO A 1 202 ? -3.619 3.609 -23.239 1.00 94.81 202 PRO A N 1
ATOM 1686 C CA . PRO A 1 202 ? -2.760 4.539 -23.977 1.00 94.81 202 PRO A CA 1
ATOM 1687 C C . PRO A 1 202 ? -2.122 5.606 -23.078 1.00 94.81 202 PRO A C 1
ATOM 1689 O O . PRO A 1 202 ? -1.015 6.074 -23.347 1.00 94.81 202 PRO A O 1
ATOM 1692 N N . ARG A 1 203 ? -2.776 5.947 -21.956 1.00 94.50 203 ARG A N 1
ATOM 1693 C CA . ARG A 1 203 ? -2.282 6.921 -20.969 1.00 94.50 203 ARG A CA 1
ATOM 1694 C C . ARG A 1 203 ? -0.949 6.527 -20.334 1.00 94.50 203 ARG A C 1
ATOM 1696 O O . ARG A 1 203 ? -0.226 7.409 -19.891 1.00 94.50 203 ARG A O 1
ATOM 1703 N N . LEU A 1 204 ? -0.605 5.238 -20.296 1.00 95.94 204 LEU A N 1
ATOM 1704 C CA . LEU A 1 204 ? 0.681 4.792 -19.753 1.00 95.94 204 LEU A CA 1
ATOM 1705 C C . LEU A 1 204 ? 1.861 5.271 -20.608 1.00 95.94 204 LEU A C 1
ATOM 1707 O O . LEU A 1 204 ? 2.948 5.486 -20.076 1.00 95.94 204 LEU A O 1
ATOM 1711 N N . SER A 1 205 ? 1.652 5.493 -21.910 1.00 95.25 205 SER A N 1
ATOM 1712 C CA . SER A 1 205 ? 2.703 5.995 -22.807 1.00 95.25 205 SER A CA 1
ATOM 1713 C C . SER A 1 205 ? 3.078 7.460 -22.553 1.00 95.25 205 SER A C 1
ATOM 1715 O O . SER A 1 205 ? 4.210 7.882 -22.839 1.00 95.25 205 SER A O 1
ATOM 1717 N N . ASP A 1 206 ? 2.161 8.222 -21.951 1.00 94.62 206 ASP A N 1
ATOM 1718 C CA . ASP A 1 206 ? 2.387 9.603 -21.556 1.00 94.62 206 ASP A CA 1
ATOM 1719 C C . ASP A 1 206 ? 3.201 9.660 -20.262 1.00 94.62 206 ASP A C 1
ATOM 1721 O O . ASP A 1 206 ? 2.676 9.518 -19.159 1.00 94.62 206 ASP A O 1
ATOM 1725 N N . PHE A 1 207 ? 4.500 9.937 -20.390 1.00 93.94 207 PHE A N 1
ATOM 1726 C CA . PHE A 1 207 ? 5.372 10.136 -19.232 1.00 93.94 207 PHE A CA 1
ATOM 1727 C C . PHE A 1 207 ? 4.883 11.283 -18.331 1.00 93.94 207 PHE A C 1
ATOM 1729 O O . PHE A 1 207 ? 5.175 11.282 -17.143 1.00 93.94 207 PHE A O 1
ATOM 1736 N N . GLY A 1 208 ? 4.117 12.243 -18.859 1.00 95.25 208 GLY A N 1
ATOM 1737 C CA . GLY A 1 208 ? 3.519 13.344 -18.110 1.00 95.25 208 GLY A CA 1
ATOM 1738 C C . GLY A 1 208 ? 2.401 12.939 -17.147 1.00 95.25 208 GLY A C 1
ATOM 1739 O O . GLY A 1 208 ? 2.005 13.774 -16.336 1.00 95.25 208 GLY A O 1
ATOM 1740 N N . LEU A 1 209 ? 1.936 11.683 -17.160 1.00 94.75 209 LEU A N 1
ATOM 1741 C CA . LEU A 1 209 ? 0.843 11.205 -16.303 1.00 94.75 209 LEU A CA 1
ATOM 1742 C C . LEU A 1 209 ? 1.083 11.468 -14.806 1.00 94.75 209 LEU A C 1
ATOM 1744 O O . LEU A 1 209 ? 0.142 11.777 -14.073 1.00 94.75 209 LEU A O 1
ATOM 1748 N N . TYR A 1 210 ? 2.337 11.406 -14.337 1.00 95.62 210 TYR A N 1
ATOM 1749 C CA . TYR A 1 210 ? 2.653 11.682 -12.928 1.00 95.62 210 TYR A CA 1
ATOM 1750 C C . TYR A 1 210 ? 2.257 13.100 -12.509 1.00 95.62 210 TYR A C 1
ATOM 1752 O O . TYR A 1 210 ? 1.955 13.312 -11.337 1.00 95.62 210 TYR A O 1
ATOM 1760 N N . LYS A 1 211 ? 2.207 14.064 -13.441 1.00 95.69 211 LYS A N 1
ATOM 1761 C CA . LYS A 1 211 ? 1.873 15.464 -13.152 1.00 95.69 211 LYS A CA 1
ATOM 1762 C C . LYS A 1 211 ? 0.450 15.635 -12.646 1.00 95.69 211 LYS A C 1
ATOM 1764 O O . LYS A 1 211 ? 0.127 16.694 -12.120 1.00 95.69 211 LYS A O 1
ATOM 1769 N N . GLU A 1 212 ? -0.412 14.637 -12.776 1.00 93.88 212 GLU A N 1
ATOM 1770 C CA . GLU A 1 212 ? -1.721 14.678 -12.133 1.00 93.88 212 GLU A CA 1
ATOM 1771 C C . GLU A 1 212 ? -1.646 14.482 -10.619 1.00 93.88 212 GLU A C 1
ATOM 1773 O O . GLU A 1 212 ? -2.457 15.047 -9.894 1.00 93.88 212 GLU A O 1
ATOM 1778 N N . TYR A 1 213 ? -0.661 13.725 -10.146 1.00 95.19 213 TYR A N 1
ATOM 1779 C CA . TYR A 1 213 ? -0.548 13.288 -8.754 1.00 95.19 213 TYR A CA 1
ATOM 1780 C C . TYR A 1 213 ? 0.584 14.013 -8.022 1.00 95.19 213 TYR A C 1
ATOM 1782 O O . TYR A 1 213 ? 0.473 14.321 -6.837 1.00 95.19 213 TYR A O 1
ATOM 1790 N N . TYR A 1 214 ? 1.658 14.327 -8.741 1.00 96.44 214 TYR A N 1
ATOM 1791 C CA . TYR A 1 214 ? 2.877 14.876 -8.178 1.00 96.44 214 TYR A CA 1
ATOM 1792 C C . TYR A 1 214 ? 3.269 16.219 -8.803 1.00 96.44 214 TYR A C 1
ATOM 1794 O O . TYR A 1 214 ? 2.984 16.501 -9.973 1.00 96.44 214 TYR A O 1
ATOM 1802 N N . SER A 1 215 ? 3.951 17.061 -8.029 1.00 95.88 215 SER A N 1
ATOM 1803 C CA . SER A 1 215 ? 4.762 18.164 -8.552 1.00 95.88 215 SER A CA 1
ATOM 1804 C C . SER A 1 215 ? 6.087 17.659 -9.139 1.00 95.88 215 SER A C 1
ATOM 1806 O O . SER A 1 215 ? 6.621 16.629 -8.726 1.00 95.88 215 SER A O 1
ATOM 1808 N N . ASP A 1 216 ? 6.656 18.408 -10.091 1.00 95.62 216 ASP A N 1
ATOM 1809 C CA . ASP A 1 216 ? 7.976 18.093 -10.662 1.00 95.62 216 ASP A CA 1
ATOM 1810 C C . ASP A 1 216 ? 9.082 18.144 -9.596 1.00 95.62 216 ASP A C 1
ATOM 1812 O O . ASP A 1 216 ? 10.036 17.364 -9.641 1.00 95.62 216 ASP A O 1
ATOM 1816 N N . ASP A 1 217 ? 8.942 19.043 -8.618 1.00 95.31 217 ASP A N 1
ATOM 1817 C CA . ASP A 1 217 ? 9.911 19.209 -7.539 1.00 95.31 217 ASP A CA 1
ATOM 1818 C C . ASP A 1 217 ? 9.963 17.971 -6.641 1.00 95.31 217 ASP A C 1
ATOM 1820 O O . ASP A 1 217 ? 11.056 17.502 -6.328 1.00 95.31 217 ASP A O 1
ATOM 1824 N N . LEU A 1 218 ? 8.811 17.388 -6.288 1.00 93.62 218 LEU A N 1
ATOM 1825 C CA . LEU A 1 218 ? 8.763 16.153 -5.508 1.00 93.62 218 LEU A CA 1
ATOM 1826 C C . LEU A 1 218 ? 9.159 14.932 -6.346 1.00 93.62 218 LEU A C 1
ATOM 1828 O O . LEU A 1 218 ? 9.953 14.119 -5.880 1.00 93.62 218 LEU A O 1
ATOM 1832 N N . PHE A 1 219 ? 8.631 14.797 -7.566 1.00 93.19 219 PHE A N 1
ATOM 1833 C CA . PHE A 1 219 ? 8.748 13.558 -8.341 1.00 93.19 219 PHE A CA 1
ATOM 1834 C C . PHE A 1 219 ? 10.106 13.374 -9.027 1.00 93.19 219 PHE A C 1
ATOM 1836 O O . PHE A 1 219 ? 10.620 12.259 -9.077 1.00 93.19 219 PHE A O 1
ATOM 1843 N N . LEU A 1 220 ? 10.685 14.449 -9.578 1.00 92.00 220 LEU A N 1
ATOM 1844 C CA . LEU A 1 220 ? 11.902 14.371 -10.397 1.00 92.00 220 LEU A CA 1
ATOM 1845 C C . LEU A 1 220 ? 13.141 14.922 -9.686 1.00 92.00 220 LEU A C 1
ATOM 1847 O O . LEU A 1 220 ? 14.241 14.393 -9.867 1.00 92.00 220 LEU A O 1
ATOM 1851 N N . LYS A 1 221 ? 12.984 16.004 -8.915 1.00 91.88 221 LYS A N 1
ATOM 1852 C CA . LYS A 1 221 ? 14.123 16.768 -8.376 1.00 91.88 221 LYS A CA 1
ATOM 1853 C C . LYS A 1 221 ? 14.487 16.391 -6.944 1.00 91.88 221 LYS A C 1
ATOM 1855 O O . LYS A 1 221 ? 15.653 16.493 -6.570 1.00 91.88 221 LYS A O 1
ATOM 1860 N N . ASN A 1 222 ? 13.520 15.964 -6.136 1.00 92.31 222 ASN A N 1
ATOM 1861 C CA . ASN A 1 222 ? 13.753 15.671 -4.728 1.00 92.31 222 ASN A CA 1
ATOM 1862 C C . ASN A 1 222 ? 14.612 14.411 -4.556 1.00 92.31 222 ASN A C 1
ATOM 1864 O O . ASN A 1 222 ? 14.202 13.317 -4.944 1.00 92.31 222 ASN A O 1
ATOM 1868 N N . ALA A 1 223 ? 15.772 14.547 -3.910 1.00 92.69 223 ALA A N 1
ATOM 1869 C CA . ALA A 1 223 ? 16.659 13.425 -3.608 1.00 92.69 223 ALA A CA 1
ATOM 1870 C C . ALA A 1 223 ? 15.967 12.341 -2.763 1.00 92.69 223 ALA A C 1
ATOM 1872 O O . ALA A 1 223 ? 16.139 11.158 -3.043 1.00 92.69 223 ALA A O 1
ATOM 1873 N N . LYS A 1 224 ? 15.093 12.724 -1.819 1.00 92.19 224 LYS A N 1
ATOM 1874 C CA . LYS A 1 224 ? 14.348 11.769 -0.982 1.00 92.19 224 LYS A CA 1
ATOM 1875 C C . LYS A 1 224 ? 13.433 10.859 -1.789 1.00 92.19 224 LYS A C 1
ATOM 1877 O O . LYS A 1 224 ? 13.305 9.689 -1.460 1.00 92.19 224 LYS A O 1
ATOM 1882 N N . SER A 1 225 ? 12.871 11.350 -2.897 1.00 91.50 225 SER A N 1
ATOM 1883 C CA . SER A 1 225 ? 12.034 10.524 -3.782 1.00 91.50 225 SER A CA 1
ATOM 1884 C C . SER A 1 225 ? 12.784 9.312 -4.345 1.00 91.50 225 SER A C 1
ATOM 1886 O O . SER A 1 225 ? 12.153 8.337 -4.766 1.00 91.50 225 SER A O 1
ATOM 1888 N N . ARG A 1 226 ? 14.126 9.367 -4.342 1.00 91.25 226 ARG A N 1
ATOM 1889 C CA . ARG A 1 226 ? 14.983 8.279 -4.794 1.00 91.25 226 ARG A CA 1
ATOM 1890 C C . ARG A 1 226 ? 15.193 7.201 -3.739 1.00 91.25 226 ARG A C 1
ATOM 1892 O O . ARG A 1 226 ? 15.269 6.033 -4.105 1.00 91.25 226 ARG A O 1
ATOM 1899 N N . GLU A 1 227 ? 15.259 7.599 -2.474 1.00 92.62 227 GLU A N 1
ATOM 1900 C CA . GLU A 1 227 ? 15.594 6.749 -1.323 1.00 92.62 227 GLU A CA 1
ATOM 1901 C C . GLU A 1 227 ? 14.363 6.197 -0.600 1.00 92.62 227 GLU A C 1
ATOM 1903 O O . GLU A 1 227 ? 14.429 5.139 0.023 1.00 92.62 227 GLU A O 1
ATOM 1908 N N . GLU A 1 228 ? 13.227 6.881 -0.702 1.00 93.62 228 GLU A N 1
ATOM 1909 C CA . GLU A 1 228 ? 11.980 6.472 -0.073 1.00 93.62 228 GLU A CA 1
ATOM 1910 C C . GLU A 1 228 ? 10.773 6.751 -0.971 1.00 93.62 228 GLU A C 1
ATOM 1912 O O . GLU A 1 228 ? 10.818 7.524 -1.934 1.00 93.62 228 GLU A O 1
ATOM 1917 N N . PHE A 1 229 ? 9.674 6.058 -0.673 1.00 94.38 229 PHE A N 1
ATOM 1918 C CA . PHE A 1 229 ? 8.413 6.290 -1.356 1.00 94.38 229 PHE A CA 1
ATOM 1919 C C . PHE A 1 229 ? 7.760 7.558 -0.812 1.00 94.38 229 PHE A C 1
ATOM 1921 O O . PHE A 1 229 ? 7.407 7.633 0.364 1.00 94.38 229 PHE A O 1
ATOM 1928 N N . MET A 1 230 ? 7.549 8.524 -1.700 1.00 93.88 230 MET A N 1
ATOM 1929 C CA . MET A 1 230 ? 6.843 9.758 -1.400 1.00 93.88 230 MET A CA 1
ATOM 1930 C C . MET A 1 230 ? 5.402 9.672 -1.905 1.00 93.88 230 MET A C 1
ATOM 1932 O O . MET A 1 230 ? 5.136 9.303 -3.054 1.00 93.88 230 MET A O 1
ATOM 1936 N N . PHE A 1 231 ? 4.456 10.046 -1.048 1.00 91.88 231 PHE A N 1
ATOM 1937 C CA . PHE A 1 231 ? 3.048 10.146 -1.427 1.00 91.88 231 PHE A CA 1
ATOM 1938 C C . PHE A 1 231 ? 2.801 11.324 -2.390 1.00 91.88 231 PHE A C 1
ATOM 1940 O O . PHE A 1 231 ? 3.558 12.299 -2.354 1.00 91.88 231 PHE A O 1
ATOM 1947 N N . PRO A 1 232 ? 1.748 11.253 -3.230 1.00 94.12 232 PRO A N 1
ATOM 1948 C CA . PRO A 1 232 ? 1.288 12.377 -4.048 1.00 94.12 232 PRO A CA 1
ATOM 1949 C C . PRO A 1 232 ? 1.107 13.660 -3.227 1.00 94.12 232 PRO A C 1
ATOM 1951 O O . PRO A 1 232 ? 0.465 13.634 -2.176 1.00 94.12 232 PRO A O 1
ATOM 1954 N N . ASP A 1 233 ? 1.645 14.784 -3.704 1.00 93.19 233 ASP A N 1
ATOM 1955 C CA . ASP A 1 233 ? 1.516 16.100 -3.060 1.00 93.19 233 ASP A CA 1
ATOM 1956 C C . ASP A 1 233 ? 0.387 16.960 -3.644 1.00 93.19 233 ASP A C 1
ATOM 1958 O O . ASP A 1 233 ? -0.014 17.957 -3.034 1.00 93.19 233 ASP A O 1
ATOM 1962 N N . LYS A 1 234 ? -0.185 16.579 -4.793 1.00 93.25 234 LYS A N 1
ATOM 1963 C CA . LYS A 1 234 ? -1.364 17.259 -5.340 1.00 93.25 234 LYS A CA 1
ATOM 1964 C C . LYS A 1 234 ? -2.616 16.792 -4.598 1.00 93.25 234 LYS A C 1
ATOM 1966 O O . LYS A 1 234 ? -3.120 15.693 -4.811 1.00 93.25 234 LYS A O 1
ATOM 1971 N N . LYS A 1 235 ? -3.097 17.673 -3.713 1.00 59.38 235 LYS A N 1
ATOM 1972 C CA . LYS A 1 235 ? -4.118 17.428 -2.674 1.00 59.38 235 LYS A CA 1
ATOM 1973 C C . LYS A 1 235 ? -5.416 16.762 -3.148 1.00 59.38 235 LYS A C 1
ATOM 1975 O O . LYS A 1 235 ? -6.065 16.106 -2.340 1.00 59.38 235 LYS A O 1
ATOM 1980 N N . ASP A 1 236 ? -5.770 16.885 -4.422 1.00 75.25 236 ASP A N 1
ATOM 1981 C CA . ASP A 1 236 ? -7.061 16.414 -4.933 1.00 75.25 236 ASP A CA 1
ATOM 1982 C C . ASP A 1 236 ? -7.004 15.025 -5.586 1.00 75.25 236 ASP A C 1
ATOM 1984 O O . ASP A 1 236 ? -8.038 14.497 -5.996 1.00 75.25 236 ASP A O 1
ATOM 1988 N N . LYS A 1 237 ? -5.816 14.413 -5.706 1.00 73.19 237 LYS A N 1
ATOM 1989 C CA . LYS A 1 237 ? -5.646 13.146 -6.428 1.00 73.19 237 LYS A CA 1
ATOM 1990 C C . LYS A 1 237 ? -4.800 12.153 -5.638 1.00 73.19 237 LYS A C 1
ATOM 1992 O O . LYS A 1 237 ? -3.574 12.214 -5.617 1.00 73.19 237 LYS A O 1
ATOM 1997 N N . GLN A 1 238 ? -5.477 11.192 -5.015 1.00 83.56 238 GLN A N 1
ATOM 1998 C CA . GLN A 1 238 ? -4.836 9.972 -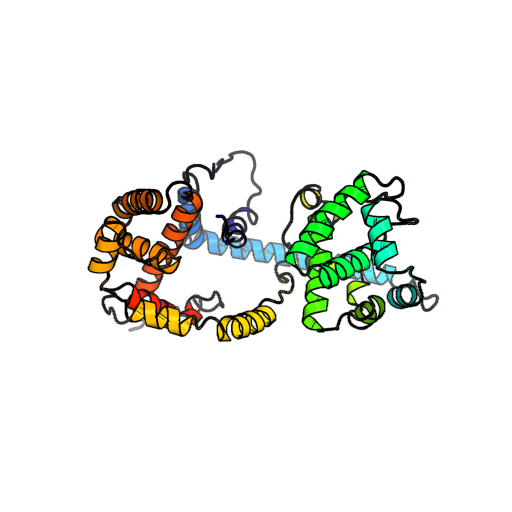4.525 1.00 83.56 238 GLN A CA 1
ATOM 1999 C C . GLN A 1 238 ? -4.536 9.040 -5.700 1.00 83.56 238 GLN A C 1
ATOM 2001 O O . GLN A 1 238 ? -5.232 9.077 -6.717 1.00 83.56 238 GLN A O 1
ATOM 2006 N N . LEU A 1 239 ? -3.519 8.184 -5.559 1.00 86.19 239 LEU A N 1
ATOM 2007 C CA . LEU A 1 239 ? -3.270 7.153 -6.562 1.00 86.19 239 LEU A CA 1
ATOM 2008 C C . LEU A 1 239 ? -4.498 6.233 -6.674 1.00 86.19 239 LEU A C 1
ATOM 2010 O O . LEU A 1 239 ? -5.054 5.830 -5.648 1.00 86.19 239 LEU A O 1
ATOM 2014 N N . PRO A 1 240 ? -4.912 5.875 -7.899 1.00 84.88 240 PRO A N 1
ATOM 2015 C CA . PRO A 1 240 ? -6.075 5.036 -8.125 1.00 84.88 240 PRO A CA 1
ATOM 2016 C C . PRO A 1 240 ? -5.848 3.667 -7.486 1.00 84.88 240 PRO A C 1
ATOM 2018 O O . PRO A 1 240 ? -4.773 3.089 -7.609 1.00 84.88 240 PRO A O 1
ATOM 2021 N N . SER A 1 241 ? -6.835 3.140 -6.772 1.00 79.69 241 SER A N 1
ATOM 2022 C CA . SER A 1 241 ? -6.681 1.907 -6.005 1.00 79.69 241 SER A CA 1
ATOM 2023 C C . SER A 1 241 ? -7.689 0.867 -6.470 1.00 79.69 241 SER A C 1
ATOM 2025 O O . SER A 1 241 ? -8.877 1.152 -6.549 1.00 79.69 241 SER A O 1
ATOM 2027 N N . THR A 1 242 ? -7.230 -0.354 -6.745 1.00 63.03 242 THR A N 1
ATOM 2028 C CA . THR A 1 242 ? -8.082 -1.490 -7.147 1.00 63.03 242 THR A CA 1
ATOM 2029 C C . THR A 1 242 ? -8.712 -2.203 -5.948 1.00 63.03 242 THR A C 1
ATOM 2031 O O . THR A 1 242 ? -9.093 -3.369 -6.031 1.00 63.03 242 THR A O 1
ATOM 2034 N N . VAL A 1 243 ? -8.794 -1.531 -4.792 1.00 54.53 243 VAL A N 1
ATOM 2035 C CA . VAL A 1 243 ? -9.347 -2.105 -3.552 1.00 54.53 243 VAL A CA 1
ATOM 2036 C C . VAL A 1 243 ? -10.781 -2.612 -3.759 1.00 54.53 243 VAL A C 1
ATOM 2038 O O . VAL A 1 243 ? -11.172 -3.571 -3.098 1.00 54.53 243 VAL A O 1
ATOM 2041 N N . ASP A 1 244 ? -11.509 -2.092 -4.749 1.00 50.28 244 ASP A N 1
ATOM 2042 C CA . ASP A 1 244 ? -12.831 -2.600 -5.124 1.00 50.28 244 ASP A CA 1
ATOM 2043 C C . ASP A 1 244 ? -12.800 -3.977 -5.816 1.00 50.28 244 ASP A C 1
ATOM 2045 O O . ASP A 1 244 ? -13.661 -4.814 -5.539 1.00 50.28 244 ASP A O 1
ATOM 2049 N N . THR A 1 245 ? -11.791 -4.286 -6.639 1.00 45.31 245 THR A N 1
ATOM 2050 C CA . THR A 1 245 ? -11.666 -5.596 -7.311 1.00 45.31 245 THR A CA 1
ATOM 2051 C C . THR A 1 245 ? -11.203 -6.681 -6.342 1.00 45.31 245 THR A C 1
ATOM 2053 O O . THR A 1 245 ? -11.754 -7.782 -6.317 1.00 45.31 245 THR A O 1
ATOM 2056 N N . ASN A 1 246 ? -10.270 -6.344 -5.446 1.00 46.03 246 ASN A N 1
ATOM 2057 C CA . ASN A 1 246 ? -9.832 -7.263 -4.396 1.00 46.03 246 ASN A CA 1
ATOM 2058 C C . ASN A 1 246 ? -10.915 -7.489 -3.336 1.00 46.03 246 ASN A C 1
ATOM 2060 O O . ASN A 1 246 ? -10.888 -8.504 -2.661 1.00 46.03 246 ASN A O 1
ATOM 2064 N N . LEU A 1 247 ? -11.900 -6.599 -3.189 1.00 47.44 247 LEU A N 1
ATOM 2065 C CA . LEU A 1 247 ? -13.090 -6.860 -2.379 1.00 47.44 247 LEU A CA 1
ATOM 2066 C C . LEU A 1 247 ? -13.919 -8.007 -2.957 1.00 47.44 247 LEU A C 1
ATOM 2068 O O . LEU A 1 247 ? -14.540 -8.720 -2.180 1.00 47.44 247 LEU A O 1
ATOM 2072 N N . GLN A 1 248 ? -13.933 -8.205 -4.276 1.00 46.00 248 GLN A N 1
ATOM 2073 C CA . GLN A 1 248 ? -14.680 -9.277 -4.934 1.00 46.00 248 GLN A CA 1
ATOM 2074 C C . GLN A 1 248 ? -13.929 -10.612 -4.879 1.00 46.00 248 GLN A C 1
ATOM 2076 O O . GLN A 1 248 ? -14.526 -11.606 -4.486 1.00 46.00 248 GLN A O 1
ATOM 2081 N N . GLU A 1 249 ? -12.614 -10.619 -5.099 1.00 49.44 249 GLU A N 1
ATOM 2082 C CA . GLU A 1 249 ? -11.768 -11.799 -4.858 1.00 49.44 249 GLU A CA 1
ATOM 2083 C C . GLU A 1 249 ? -11.637 -12.131 -3.366 1.00 49.44 249 GLU A C 1
ATOM 2085 O O . GLU A 1 249 ? -11.654 -13.296 -2.997 1.00 49.44 249 GLU A O 1
ATOM 2090 N N . LEU A 1 250 ? -11.600 -11.138 -2.468 1.00 51.41 250 LEU A N 1
ATOM 2091 C CA . LEU A 1 250 ? -11.756 -11.358 -1.028 1.00 51.41 250 LEU A CA 1
ATOM 2092 C C . LEU A 1 250 ? -13.161 -11.850 -0.708 1.00 51.41 250 LEU A C 1
ATOM 2094 O O . LEU A 1 250 ? -13.280 -12.654 0.198 1.00 51.41 250 LEU A O 1
ATOM 2098 N N . LYS A 1 251 ? -14.221 -11.404 -1.393 1.00 50.84 251 LYS A N 1
ATOM 2099 C CA . LYS A 1 251 ? -15.585 -11.938 -1.215 1.00 50.84 251 LYS A CA 1
ATOM 2100 C C . LYS A 1 251 ? -15.688 -13.380 -1.715 1.00 50.84 251 LYS A C 1
ATOM 2102 O O . LYS A 1 251 ? -16.387 -14.159 -1.087 1.00 50.84 251 LYS A O 1
ATOM 2107 N N . GLU A 1 252 ? -14.986 -13.754 -2.781 1.00 53.22 252 GLU A N 1
ATOM 2108 C CA . GLU A 1 252 ? -14.956 -15.116 -3.331 1.00 53.22 252 GLU A CA 1
ATOM 2109 C C . GLU A 1 252 ? -14.015 -16.043 -2.543 1.00 53.22 252 GLU A C 1
ATOM 2111 O O . GLU A 1 252 ? -14.398 -17.158 -2.204 1.00 53.22 252 GLU A O 1
ATOM 2116 N N . ALA A 1 253 ? -12.857 -15.565 -2.088 1.00 52.78 253 ALA A N 1
ATOM 2117 C CA . ALA A 1 253 ? -12.014 -16.256 -1.111 1.00 52.78 253 ALA A CA 1
ATOM 2118 C C . ALA A 1 253 ? -12.702 -16.358 0.269 1.00 52.78 253 ALA A C 1
ATOM 2120 O O . ALA A 1 253 ? -12.547 -17.358 0.971 1.00 52.78 253 ALA A O 1
ATOM 2121 N N . LYS A 1 254 ? -13.539 -15.374 0.641 1.00 47.59 254 LYS A N 1
ATOM 2122 C CA . LYS A 1 254 ? -14.467 -15.426 1.791 1.00 47.59 254 LYS A CA 1
ATOM 2123 C C . LYS A 1 254 ? -15.746 -16.228 1.519 1.00 47.59 254 LYS A C 1
ATOM 2125 O O . LYS A 1 254 ? -16.463 -16.517 2.466 1.00 47.59 254 LYS A O 1
ATOM 2130 N N . LYS A 1 255 ? -16.050 -16.647 0.284 1.00 48.75 255 LYS A N 1
ATOM 2131 C CA . LYS A 1 255 ? -17.074 -17.688 0.067 1.00 48.75 255 LYS A CA 1
ATOM 2132 C C . LYS A 1 255 ? -16.567 -19.052 0.549 1.00 48.75 255 LYS A C 1
ATOM 2134 O O . LYS A 1 255 ? -17.383 -19.892 0.902 1.00 48.75 255 LYS A O 1
ATOM 2139 N N . GLY A 1 256 ? -15.245 -19.257 0.609 1.00 47.41 256 GLY A N 1
ATOM 2140 C CA . GLY A 1 256 ? -14.622 -20.449 1.202 1.00 47.41 256 GLY A CA 1
ATOM 2141 C C . GLY A 1 256 ? -14.301 -20.322 2.697 1.00 47.41 256 GLY A C 1
ATOM 2142 O O . GLY A 1 256 ? -14.269 -21.321 3.409 1.00 47.41 256 GLY A O 1
ATOM 2143 N N . ILE A 1 257 ? -14.088 -19.102 3.193 1.00 51.31 257 ILE A N 1
ATOM 2144 C CA . ILE A 1 257 ? -13.951 -18.808 4.624 1.00 51.31 257 ILE A CA 1
ATOM 2145 C C . ILE A 1 257 ? -15.143 -17.952 4.994 1.00 51.31 257 ILE A C 1
ATOM 2147 O O . ILE A 1 257 ? -15.087 -16.732 4.843 1.00 51.31 257 ILE A O 1
ATOM 2151 N N . ASP A 1 258 ? -16.216 -18.591 5.455 1.00 57.62 258 ASP A N 1
ATOM 2152 C CA . ASP A 1 258 ? -17.390 -17.888 5.944 1.00 57.62 258 ASP A CA 1
ATOM 2153 C C . ASP A 1 258 ? -16.996 -17.108 7.208 1.00 57.62 258 ASP A C 1
ATOM 2155 O O . ASP A 1 258 ? -17.121 -17.573 8.335 1.00 57.62 258 ASP A O 1
ATOM 2159 N N . VAL A 1 259 ? -16.439 -15.911 7.006 1.00 50.84 259 VAL A N 1
ATOM 2160 C CA . VAL A 1 259 ? -16.081 -14.958 8.058 1.00 50.84 259 VAL A CA 1
ATOM 2161 C C . VAL A 1 259 ? -17.326 -14.624 8.866 1.00 50.84 259 VAL A C 1
ATOM 2163 O O . VAL A 1 259 ? -17.208 -14.348 10.048 1.00 50.84 259 VAL A O 1
ATOM 2166 N N . ILE A 1 260 ? -18.520 -14.708 8.274 1.00 49.12 260 ILE A N 1
ATOM 2167 C CA . ILE A 1 260 ? -19.777 -14.535 8.990 1.00 49.12 260 ILE A CA 1
ATOM 2168 C C . ILE A 1 260 ? -20.094 -15.779 9.832 1.00 49.12 260 ILE A C 1
ATOM 2170 O O . ILE A 1 260 ? -20.546 -15.594 10.949 1.00 49.12 260 ILE A O 1
ATOM 2174 N N . ALA A 1 261 ? -19.813 -17.013 9.405 1.00 55.62 261 ALA A N 1
ATOM 2175 C CA . ALA A 1 261 ? -19.903 -18.206 10.259 1.00 55.62 261 ALA A CA 1
ATOM 2176 C C . ALA A 1 261 ? -18.812 -18.244 11.324 1.00 55.62 261 ALA A C 1
ATOM 2178 O O . ALA A 1 261 ? -19.119 -18.629 12.438 1.00 55.62 261 ALA A O 1
ATOM 2179 N N . GLN A 1 262 ? -17.581 -17.806 11.046 1.00 55.62 262 GLN A N 1
ATOM 2180 C CA . GLN A 1 262 ? -16.546 -17.662 12.072 1.00 55.62 262 GLN A CA 1
ATOM 2181 C C . GLN A 1 262 ? -16.922 -16.570 13.066 1.00 55.62 262 GLN A C 1
ATOM 2183 O O . GLN A 1 262 ? -16.823 -16.803 14.259 1.00 55.62 262 GLN A O 1
ATOM 2188 N N . LEU A 1 263 ? -17.425 -15.418 12.613 1.00 51.41 263 LEU A N 1
ATOM 2189 C CA . LEU A 1 263 ? -17.956 -14.381 13.498 1.00 51.41 263 LEU A CA 1
ATOM 2190 C C . LEU A 1 263 ? -19.217 -14.851 14.229 1.00 51.41 263 LEU A C 1
ATOM 2192 O O . LEU A 1 263 ? -19.372 -14.503 15.384 1.00 51.41 263 LEU A O 1
ATOM 2196 N N . LYS A 1 264 ? -20.086 -15.671 13.623 1.00 55.38 264 LYS A N 1
ATOM 2197 C CA . LYS A 1 264 ? -21.264 -16.278 14.273 1.00 55.38 264 LYS A CA 1
ATOM 2198 C C . LYS A 1 264 ? -20.894 -17.416 15.221 1.00 55.38 264 LYS A C 1
ATOM 2200 O O . LYS A 1 264 ? -21.633 -17.664 16.160 1.00 55.38 264 LYS A O 1
ATOM 2205 N N . GLN A 1 265 ? -19.795 -18.121 14.981 1.00 57.97 265 GLN A N 1
ATOM 2206 C CA . GLN A 1 265 ? -19.282 -19.181 15.843 1.00 57.97 265 GLN A CA 1
ATOM 2207 C C . GLN A 1 265 ? -18.523 -18.573 17.022 1.00 57.97 265 GLN A C 1
ATOM 2209 O O . GLN A 1 265 ? -18.796 -18.947 18.153 1.00 57.97 265 GLN A O 1
ATOM 2214 N N . LEU A 1 266 ? -17.720 -17.534 16.778 1.00 55.38 266 LEU A N 1
ATOM 2215 C CA . LEU A 1 266 ? -17.179 -16.642 17.807 1.00 55.38 266 LEU A CA 1
ATOM 2216 C C . LEU A 1 266 ? -18.298 -15.921 18.574 1.00 55.38 266 LEU A C 1
ATOM 2218 O O . LEU A 1 266 ? -18.173 -15.740 19.775 1.00 55.38 266 LEU A O 1
ATOM 2222 N N . ALA A 1 267 ? -19.408 -15.562 17.915 1.00 55.56 267 ALA A N 1
ATOM 2223 C CA . ALA A 1 267 ? -20.581 -14.981 18.571 1.00 55.56 267 ALA A CA 1
ATOM 2224 C C . ALA A 1 267 ? -21.445 -16.026 19.308 1.00 55.56 267 ALA A C 1
ATOM 2226 O O . ALA A 1 267 ? -22.195 -15.684 20.214 1.00 55.56 267 ALA A O 1
ATOM 2227 N N . LYS A 1 268 ? -21.364 -17.313 18.944 1.00 59.75 268 LYS A N 1
ATOM 2228 C CA . LYS A 1 268 ? -21.942 -18.418 19.731 1.00 59.75 268 LYS A CA 1
ATOM 2229 C C . LYS A 1 268 ? -21.084 -18.735 20.953 1.00 59.75 268 LYS A C 1
ATOM 2231 O O . LYS A 1 268 ? -21.616 -19.168 21.967 1.00 59.75 268 LYS A O 1
ATOM 2236 N N . GLU A 1 269 ? -19.783 -18.491 20.851 1.00 61.28 269 GLU A N 1
ATOM 2237 C CA . GLU A 1 269 ? -18.830 -18.452 21.959 1.00 61.28 269 GLU A CA 1
ATOM 2238 C C . GLU A 1 269 ? -18.767 -17.066 22.626 1.00 61.28 269 GLU A C 1
ATOM 2240 O O . GLU A 1 269 ? -17.817 -16.817 23.374 1.00 61.28 269 GLU A O 1
ATOM 2245 N N . ASP A 1 270 ? -19.746 -16.168 22.386 1.00 65.75 270 ASP A N 1
ATOM 2246 C CA . ASP A 1 270 ? -19.819 -14.838 23.016 1.00 65.75 270 ASP A CA 1
ATOM 2247 C C . ASP A 1 270 ? -20.176 -14.997 24.493 1.00 65.75 270 ASP A C 1
ATOM 2249 O O . ASP A 1 270 ? -21.284 -14.763 24.969 1.00 65.75 270 ASP A O 1
ATOM 2253 N N . THR A 1 271 ? -19.183 -15.485 25.219 1.00 79.69 271 THR A N 1
ATOM 2254 C CA . THR A 1 271 ? -19.072 -15.359 26.652 1.00 79.69 271 THR A CA 1
ATOM 2255 C C . THR A 1 271 ? -19.182 -13.881 26.986 1.00 79.69 271 THR A C 1
ATOM 2257 O O . THR A 1 271 ? -18.698 -13.021 26.244 1.00 79.69 271 THR A O 1
ATOM 2260 N N . ASP A 1 272 ? -19.848 -13.573 28.092 1.00 92.25 272 ASP A N 1
ATOM 2261 C CA . ASP A 1 272 ? -19.934 -12.205 28.579 1.00 92.25 272 ASP A CA 1
ATOM 2262 C C . ASP A 1 272 ? -18.524 -11.616 28.774 1.00 92.25 272 ASP A C 1
ATOM 2264 O O . ASP A 1 272 ? -17.548 -12.344 28.979 1.00 92.25 272 ASP A O 1
ATOM 2268 N N . ASP A 1 273 ? -18.403 -10.289 28.718 1.00 95.00 273 ASP A N 1
ATOM 2269 C CA . ASP A 1 273 ? -17.099 -9.618 28.753 1.00 95.00 273 ASP A CA 1
ATOM 2270 C C . ASP A 1 273 ? -16.253 -9.975 29.991 1.00 95.00 273 ASP A C 1
ATOM 2272 O O . ASP A 1 273 ? -15.023 -10.024 29.902 1.00 95.00 273 ASP A O 1
ATOM 2276 N N . LYS A 1 274 ? -16.887 -10.290 31.131 1.00 95.69 274 LYS A N 1
ATOM 2277 C CA . LYS A 1 274 ? -16.172 -10.688 32.353 1.00 95.69 274 LYS A CA 1
ATOM 2278 C C . LYS A 1 274 ? -15.611 -12.100 32.223 1.00 95.69 274 LYS A C 1
ATOM 2280 O O . LYS A 1 274 ? -14.468 -12.348 32.608 1.00 95.69 274 LYS A O 1
ATOM 2285 N N . THR A 1 275 ? -16.387 -13.026 31.668 1.00 94.44 275 THR A N 1
ATOM 2286 C CA . THR A 1 275 ? -15.905 -14.379 31.371 1.00 94.44 275 THR A CA 1
ATOM 2287 C C . THR A 1 275 ? -14.784 -14.336 30.333 1.00 94.44 275 THR A C 1
ATOM 2289 O O . THR A 1 275 ? -13.742 -14.958 30.550 1.00 94.44 275 THR A O 1
ATOM 2292 N N . PHE A 1 276 ? -14.935 -13.542 29.266 1.00 95.25 276 PHE A N 1
ATOM 2293 C CA . PHE A 1 276 ? -13.884 -13.330 28.270 1.00 95.25 276 PHE A CA 1
ATOM 2294 C C . PHE A 1 276 ? -12.585 -12.836 28.916 1.00 95.25 276 PHE A C 1
ATOM 2296 O O . PHE A 1 276 ? -11.531 -13.441 28.696 1.00 95.25 276 PHE A O 1
ATOM 2303 N N . ILE A 1 277 ? -12.638 -11.784 29.748 1.00 97.06 277 ILE A N 1
ATOM 2304 C CA . ILE A 1 277 ? -11.412 -11.243 30.342 1.00 97.06 277 ILE A CA 1
ATOM 2305 C C . ILE A 1 277 ? -10.759 -12.239 31.299 1.00 97.06 277 ILE A C 1
ATOM 2307 O O . ILE A 1 277 ? -9.538 -12.353 31.317 1.00 97.06 277 ILE A O 1
ATOM 2311 N N . LYS A 1 278 ? -11.549 -13.029 32.035 1.00 96.62 278 LYS A N 1
ATOM 2312 C CA . LYS A 1 278 ? -11.019 -14.079 32.909 1.00 96.62 278 LYS A CA 1
ATOM 2313 C C . LYS A 1 278 ? -10.274 -15.145 32.105 1.00 96.62 278 LYS A C 1
ATOM 2315 O O . LYS A 1 278 ? -9.190 -15.570 32.507 1.00 96.62 278 LYS A O 1
ATOM 2320 N N . LEU A 1 279 ? -10.814 -15.564 30.959 1.00 94.75 279 LEU A N 1
ATOM 2321 C CA . LEU A 1 279 ? -10.142 -16.506 30.057 1.00 94.75 279 LEU A CA 1
ATOM 2322 C C . LEU A 1 279 ? -8.875 -15.894 29.439 1.00 94.75 279 LEU A C 1
ATOM 2324 O O . LEU A 1 279 ? -7.850 -16.570 29.349 1.00 94.75 279 LEU A O 1
ATOM 2328 N N . PHE A 1 280 ? -8.909 -14.612 29.066 1.00 95.44 280 PHE A N 1
ATOM 2329 C CA . PHE A 1 280 ? -7.746 -13.874 28.566 1.00 95.44 280 PHE A CA 1
ATOM 2330 C C . PHE A 1 280 ? -6.624 -13.793 29.618 1.00 95.44 280 PHE A C 1
ATOM 2332 O O . PHE A 1 280 ? -5.481 -14.193 29.372 1.00 95.44 280 PHE A O 1
ATOM 2339 N N . GLU A 1 281 ? -6.955 -13.374 30.838 1.00 95.81 281 GLU A N 1
ATOM 2340 C CA . GLU A 1 281 ? -6.017 -13.256 31.957 1.00 95.81 281 GLU A CA 1
ATOM 2341 C C . GLU A 1 281 ? -5.447 -14.616 32.386 1.00 95.81 281 GLU A C 1
ATOM 2343 O O . GLU A 1 281 ? -4.278 -14.726 32.751 1.00 95.81 281 GLU A O 1
ATOM 2348 N N . THR A 1 282 ? -6.209 -15.699 32.248 1.00 95.44 282 THR A N 1
ATOM 2349 C CA . THR A 1 282 ? -5.739 -17.058 32.571 1.00 95.44 282 THR A CA 1
ATOM 2350 C C . THR A 1 282 ? -5.081 -17.793 31.397 1.00 95.44 282 THR A C 1
ATOM 2352 O O . THR A 1 282 ? -4.616 -18.914 31.583 1.00 95.44 282 THR A O 1
ATOM 2355 N N . LYS A 1 283 ? -4.977 -17.173 30.207 1.00 94.44 283 LYS A N 1
ATOM 2356 C CA . LYS A 1 283 ? -4.499 -17.801 28.952 1.00 94.44 283 LYS A CA 1
ATOM 2357 C C . LYS A 1 283 ? -5.282 -19.058 28.554 1.00 94.44 283 LYS A C 1
ATOM 2359 O O . LYS A 1 283 ? -4.721 -20.002 28.004 1.00 94.44 283 LYS A O 1
ATOM 2364 N N . GLN A 1 284 ? -6.579 -19.066 28.828 1.00 93.44 284 GLN A N 1
ATOM 2365 C CA . GLN A 1 284 ? -7.488 -20.165 28.494 1.00 93.44 284 GLN A CA 1
ATOM 2366 C C . GLN A 1 284 ? -8.325 -19.884 27.237 1.00 93.44 284 GLN A C 1
ATOM 2368 O O . GLN A 1 284 ? -9.233 -20.648 26.914 1.00 93.44 284 GLN A O 1
ATOM 2373 N N . LEU A 1 285 ? -8.033 -18.800 26.510 1.00 91.00 285 LEU A N 1
ATOM 2374 C CA . LEU A 1 285 ? -8.665 -18.538 25.220 1.00 91.00 285 LEU A CA 1
ATOM 2375 C C . LEU A 1 285 ? -8.254 -19.606 24.197 1.00 91.00 285 LEU A C 1
ATOM 2377 O O . LEU A 1 285 ? -7.072 -19.891 24.018 1.00 91.00 285 LEU A O 1
ATOM 2381 N N . GLN A 1 286 ? -9.235 -20.138 23.466 1.00 86.69 286 GLN A N 1
ATOM 2382 C CA . GLN A 1 286 ? -9.027 -21.117 22.386 1.00 86.69 286 GLN A CA 1
ATOM 2383 C C . GLN A 1 286 ? -8.323 -20.519 21.152 1.00 86.69 286 GLN A C 1
ATOM 2385 O O . GLN A 1 286 ? -7.931 -21.233 20.231 1.00 86.69 286 GLN A O 1
ATOM 2390 N N . GLY A 1 287 ? -8.144 -19.197 21.121 1.00 87.38 287 GLY A N 1
ATOM 2391 C CA . GLY A 1 287 ? -7.452 -18.493 20.055 1.00 87.38 287 GLY A CA 1
ATOM 2392 C C . GLY A 1 287 ? -7.181 -17.039 20.413 1.00 87.38 287 GLY A C 1
ATOM 2393 O O . GLY A 1 287 ? -7.699 -16.511 21.393 1.00 87.38 287 GLY A O 1
ATOM 2394 N N . TRP A 1 288 ? -6.368 -16.387 19.589 1.00 90.38 288 TRP A N 1
ATOM 2395 C CA . TRP A 1 288 ? -6.047 -14.971 19.716 1.00 90.38 288 TRP A CA 1
ATOM 2396 C C . TRP A 1 288 ? -6.098 -14.315 18.349 1.00 90.38 288 TRP A C 1
ATOM 2398 O O . TRP A 1 288 ? -5.426 -14.741 17.408 1.00 90.38 288 TRP A O 1
ATOM 2408 N N . ASN A 1 289 ? -6.953 -13.308 18.227 1.00 89.69 289 ASN A N 1
ATOM 2409 C CA . ASN A 1 289 ? -7.182 -12.592 16.987 1.00 89.69 289 ASN A CA 1
ATOM 2410 C C . ASN A 1 289 ? -7.338 -11.094 17.270 1.00 89.69 289 ASN A C 1
ATOM 2412 O O . ASN A 1 289 ? -7.341 -10.640 18.414 1.00 89.69 289 ASN A O 1
ATOM 2416 N N . HIS A 1 290 ? -7.475 -10.319 16.199 1.00 91.19 290 HIS A N 1
ATOM 2417 C CA . HIS A 1 290 ? -7.573 -8.872 16.307 1.00 91.19 290 HIS A CA 1
ATOM 2418 C C . HIS A 1 290 ? -8.819 -8.402 17.079 1.00 91.19 290 HIS A C 1
ATOM 2420 O O . HIS A 1 290 ? -8.741 -7.423 17.812 1.00 91.19 290 HIS A O 1
ATOM 2426 N N . LEU A 1 291 ? -9.947 -9.110 16.979 1.00 90.94 291 LEU A N 1
ATOM 2427 C CA . LEU A 1 291 ? -11.165 -8.759 17.711 1.00 90.94 291 LEU A CA 1
ATOM 2428 C C . LEU A 1 291 ? -10.971 -8.917 19.226 1.00 90.94 291 LEU A C 1
ATOM 2430 O O . LEU A 1 291 ? -11.375 -8.043 19.984 1.00 90.94 291 LEU A O 1
ATOM 2434 N N . TYR A 1 292 ? -10.298 -9.986 19.662 1.00 94.81 292 TYR A N 1
ATOM 2435 C CA . TYR A 1 292 ? -9.988 -10.224 21.077 1.00 94.81 292 TYR A CA 1
ATOM 2436 C C . TYR A 1 292 ? -9.037 -9.172 21.644 1.00 94.81 292 TYR A C 1
ATOM 2438 O O . TYR A 1 292 ? -9.222 -8.729 22.776 1.00 94.81 292 TYR A O 1
ATOM 2446 N N . LEU A 1 293 ? -8.075 -8.715 20.837 1.00 96.19 293 LEU A N 1
ATOM 2447 C CA . LEU A 1 293 ? -7.223 -7.581 21.184 1.00 96.19 293 LEU A CA 1
ATOM 2448 C C . LEU A 1 293 ? -8.059 -6.322 21.453 1.00 96.19 293 LEU A C 1
ATOM 2450 O O . LEU A 1 293 ? -7.920 -5.712 22.511 1.00 96.19 293 LEU A O 1
ATOM 2454 N N . LEU A 1 294 ? -8.945 -5.949 20.524 1.00 96.62 294 LEU A N 1
ATOM 2455 C CA . LEU A 1 294 ? -9.801 -4.770 20.686 1.00 96.62 294 LEU A CA 1
ATOM 2456 C C . LEU A 1 294 ? -10.745 -4.912 21.890 1.00 96.62 294 LEU A C 1
ATOM 2458 O O . LEU A 1 294 ? -10.912 -3.948 22.634 1.00 96.62 294 LEU A O 1
ATOM 2462 N N . ARG A 1 295 ? -11.304 -6.109 22.115 1.00 96.56 295 ARG A N 1
ATOM 2463 C CA . ARG A 1 295 ? -12.193 -6.421 23.246 1.00 96.56 295 ARG A CA 1
ATOM 2464 C C . ARG A 1 295 ? -11.488 -6.283 24.591 1.00 96.56 295 ARG A C 1
ATOM 2466 O O . ARG A 1 295 ? -12.021 -5.635 25.485 1.00 96.56 295 ARG A O 1
ATOM 2473 N N . ALA A 1 296 ? -10.274 -6.820 24.723 1.00 97.75 296 ALA A N 1
ATOM 2474 C CA . ALA A 1 296 ? -9.478 -6.691 25.944 1.00 97.75 296 ALA A CA 1
ATOM 2475 C C . ALA A 1 296 ? -9.098 -5.228 26.229 1.00 97.75 296 ALA A C 1
ATOM 2477 O O . ALA A 1 296 ? -9.228 -4.769 27.363 1.00 97.75 296 ALA A O 1
ATOM 2478 N N . ILE A 1 297 ? -8.680 -4.478 25.200 1.00 98.12 297 ILE A N 1
ATOM 2479 C CA . ILE A 1 297 ? -8.387 -3.041 25.321 1.00 98.12 297 ILE A CA 1
ATOM 2480 C C . ILE A 1 297 ? -9.633 -2.285 25.784 1.00 98.12 297 ILE A C 1
ATOM 2482 O O . ILE A 1 297 ? -9.568 -1.559 26.773 1.00 98.12 297 ILE A O 1
ATOM 2486 N N . TRP A 1 298 ? -10.761 -2.468 25.094 1.00 97.81 298 TRP A N 1
ATOM 2487 C CA . TRP A 1 298 ? -12.017 -1.802 25.428 1.00 97.81 298 TRP A CA 1
ATOM 2488 C C . TRP A 1 298 ? -12.435 -2.100 26.869 1.00 97.81 298 TRP A C 1
ATOM 2490 O O . TRP A 1 298 ? -12.697 -1.168 27.625 1.00 97.81 298 TRP A O 1
ATOM 2500 N N . TYR A 1 299 ? -12.397 -3.375 27.268 1.00 97.75 299 TYR A N 1
ATOM 2501 C CA . TYR A 1 299 ? -12.798 -3.808 28.601 1.00 97.75 299 TYR A CA 1
ATOM 2502 C C . TYR A 1 299 ? -11.973 -3.135 29.699 1.00 97.75 299 TYR A C 1
ATOM 2504 O O . TYR A 1 299 ? -12.542 -2.541 30.608 1.00 97.75 299 TYR A O 1
ATOM 2512 N N . TYR A 1 300 ? -10.638 -3.157 29.610 1.00 98.31 300 TYR A N 1
ATOM 2513 C CA . TYR A 1 300 ? -9.807 -2.523 30.637 1.00 98.31 300 TYR A CA 1
ATOM 2514 C C . TYR A 1 300 ? -10.000 -1.008 30.695 1.00 98.31 300 TYR A C 1
ATOM 2516 O O . TYR A 1 300 ? -10.015 -0.436 31.785 1.00 98.31 300 TYR A O 1
ATOM 2524 N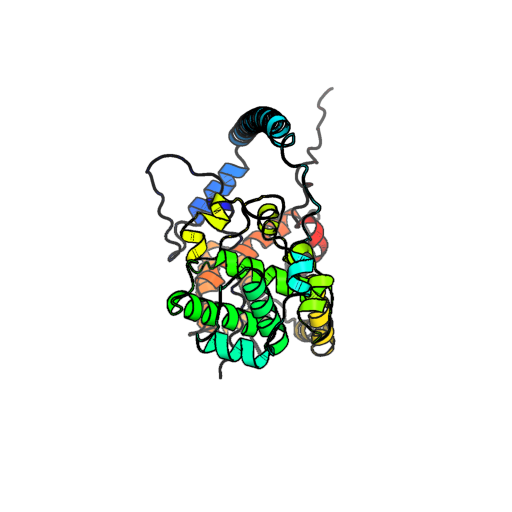 N . LEU A 1 301 ? -10.173 -0.351 29.547 1.00 96.88 301 LEU A N 1
ATOM 2525 C CA . LEU A 1 301 ? -10.466 1.079 29.529 1.00 96.88 301 LEU A CA 1
ATOM 2526 C C . LEU A 1 301 ? -11.838 1.397 30.151 1.00 96.88 301 LEU A C 1
ATOM 2528 O O . LEU A 1 301 ? -11.987 2.454 30.764 1.00 96.88 301 LEU A O 1
ATOM 2532 N N . GLU A 1 302 ? -12.816 0.499 30.011 1.00 95.88 302 GLU A N 1
ATOM 2533 C CA . GLU A 1 302 ? -14.155 0.624 30.596 1.00 95.88 302 GLU A CA 1
ATOM 2534 C C . GLU A 1 302 ? -14.157 0.380 32.106 1.00 95.88 302 GLU A C 1
ATOM 2536 O O . GLU A 1 302 ? -14.724 1.166 32.858 1.00 95.88 302 GLU A O 1
ATOM 2541 N N . THR A 1 303 ? -13.490 -0.674 32.578 1.00 96.75 303 THR A N 1
ATOM 2542 C CA . THR A 1 303 ? -13.625 -1.109 33.975 1.00 96.75 303 THR A CA 1
ATOM 2543 C C . THR A 1 303 ? -12.677 -0.420 34.945 1.00 96.75 303 THR A C 1
ATOM 2545 O O . THR A 1 303 ? -13.039 -0.215 36.098 1.00 96.75 303 THR A O 1
ATOM 2548 N N . ILE A 1 304 ? -11.451 -0.113 34.513 1.00 97.50 304 ILE A N 1
ATOM 2549 C CA . ILE A 1 304 ? -10.402 0.454 35.385 1.00 97.50 304 ILE A CA 1
ATOM 2550 C C . ILE A 1 304 ? -9.876 1.801 34.869 1.00 97.50 304 ILE A C 1
ATOM 2552 O O . ILE A 1 304 ? -8.924 2.367 35.403 1.00 97.50 304 ILE A O 1
ATOM 2556 N N . GLY A 1 305 ? -10.509 2.346 33.827 1.00 96.06 305 GLY A N 1
ATOM 2557 C CA . GLY A 1 305 ? -10.166 3.641 33.254 1.00 96.06 305 GLY A CA 1
ATOM 2558 C C . GLY A 1 305 ? -8.837 3.649 32.497 1.00 96.06 305 GLY A C 1
ATOM 2559 O O . GLY A 1 305 ? -8.049 2.705 32.511 1.00 96.06 305 GLY A O 1
ATOM 2560 N N . ARG A 1 306 ? -8.553 4.759 31.812 1.00 94.19 306 ARG A N 1
ATOM 2561 C CA . ARG A 1 306 ? -7.386 4.867 30.920 1.00 94.19 306 ARG A CA 1
ATOM 2562 C C . ARG A 1 306 ? -6.045 4.767 31.651 1.00 94.19 306 ARG A C 1
ATOM 2564 O O . ARG A 1 306 ? -5.125 4.123 31.148 1.00 94.19 306 ARG A O 1
ATOM 2571 N N . LYS A 1 307 ? -5.920 5.411 32.817 1.00 92.38 307 LYS A N 1
ATOM 2572 C CA . LYS A 1 307 ? -4.649 5.519 33.555 1.00 92.38 307 LYS A CA 1
ATOM 2573 C C . LYS A 1 307 ? -4.140 4.151 34.012 1.00 92.38 307 LYS A C 1
ATOM 2575 O O . LYS A 1 307 ? -2.990 3.811 33.745 1.00 92.38 307 LYS A O 1
ATOM 2580 N N . GLU A 1 308 ? -4.995 3.367 34.661 1.00 96.06 308 GLU A N 1
ATOM 2581 C CA . GLU A 1 308 ? -4.651 2.020 35.132 1.00 96.06 308 GLU A CA 1
ATOM 2582 C C . GLU A 1 308 ? -4.776 0.991 34.003 1.00 96.06 308 GLU A C 1
ATOM 2584 O O . GLU A 1 308 ? -3.896 0.141 33.831 1.00 96.06 308 GLU A O 1
ATOM 2589 N N . GLY A 1 309 ? -5.805 1.141 33.162 1.00 97.06 309 GLY A N 1
ATOM 2590 C CA . GLY A 1 309 ? -6.065 0.302 31.997 1.00 97.06 309 GLY A CA 1
ATOM 2591 C C . GLY A 1 309 ? -4.885 0.228 31.043 1.00 97.06 309 GLY A C 1
ATOM 2592 O O . GLY A 1 309 ? -4.525 -0.867 30.633 1.00 97.06 309 GLY A O 1
ATOM 2593 N N . LYS A 1 310 ? -4.199 1.343 30.753 1.00 97.12 310 LYS A N 1
ATOM 2594 C CA . LYS A 1 310 ? -3.000 1.341 29.897 1.00 97.12 310 LYS A CA 1
ATOM 2595 C C . LYS A 1 310 ? -1.943 0.351 30.391 1.00 97.12 310 LYS A C 1
ATOM 2597 O O . LYS A 1 310 ? -1.474 -0.478 29.617 1.00 97.12 310 LYS A O 1
ATOM 2602 N N . ASN A 1 311 ? -1.575 0.412 31.668 1.00 96.38 311 ASN A N 1
ATOM 2603 C CA . ASN A 1 311 ? -0.522 -0.450 32.207 1.00 96.38 311 ASN A CA 1
ATOM 2604 C C . ASN A 1 311 ? -0.943 -1.924 32.181 1.00 96.38 311 ASN A C 1
ATOM 2606 O O . ASN A 1 311 ? -0.139 -2.787 31.827 1.00 96.38 311 ASN A O 1
ATOM 2610 N N . LYS A 1 312 ? -2.214 -2.198 32.501 1.00 97.88 312 LYS A N 1
ATOM 2611 C CA . LYS A 1 312 ? -2.795 -3.543 32.466 1.00 97.88 312 LYS A CA 1
ATOM 2612 C C . LYS A 1 312 ? -2.875 -4.102 31.039 1.00 97.88 312 LYS A C 1
ATOM 2614 O O . LYS A 1 312 ? -2.461 -5.227 30.803 1.00 97.88 312 LYS A O 1
ATOM 2619 N N . ILE A 1 313 ? -3.307 -3.304 30.066 1.00 98.19 313 ILE A N 1
ATOM 2620 C CA . ILE A 1 313 ? -3.349 -3.667 28.641 1.00 98.19 313 ILE A CA 1
ATOM 2621 C C . ILE A 1 313 ? -1.956 -4.074 28.151 1.00 98.19 313 ILE A C 1
ATOM 2623 O O . ILE A 1 313 ? -1.793 -5.130 27.543 1.00 98.19 313 ILE A O 1
ATOM 2627 N N . PHE A 1 314 ? -0.940 -3.259 28.441 1.00 97.56 314 PHE A N 1
ATOM 2628 C CA . PHE A 1 314 ? 0.429 -3.516 27.996 1.00 97.56 314 PHE A CA 1
ATOM 2629 C C . PHE A 1 314 ? 1.003 -4.779 28.633 1.00 97.56 314 PHE A C 1
ATOM 2631 O O . PHE A 1 314 ? 1.597 -5.600 27.933 1.00 97.56 314 PHE A O 1
ATOM 2638 N N . SER A 1 315 ? 0.819 -4.957 29.944 1.00 97.81 315 SER A N 1
ATOM 2639 C CA . SER A 1 315 ? 1.321 -6.141 30.638 1.00 97.81 315 SER A CA 1
ATOM 2640 C C . SER A 1 315 ? 0.630 -7.415 30.153 1.00 97.81 315 SER A C 1
ATOM 2642 O O . SER A 1 315 ? 1.313 -8.401 29.877 1.00 97.81 315 SER A O 1
ATOM 2644 N N . GLU A 1 316 ? -0.689 -7.391 29.966 1.00 98.00 316 GLU A N 1
ATOM 2645 C CA . GLU A 1 316 ? -1.463 -8.561 29.561 1.00 98.00 316 GLU A CA 1
ATOM 2646 C C . GLU A 1 316 ? -1.245 -8.943 28.095 1.00 98.00 316 GLU A C 1
ATOM 2648 O O . GLU A 1 316 ? -1.024 -10.119 27.804 1.00 98.00 316 GLU A O 1
ATOM 2653 N N . ILE A 1 317 ? -1.210 -7.977 27.171 1.00 97.38 317 ILE A N 1
ATOM 2654 C CA . ILE A 1 317 ? -0.911 -8.258 25.758 1.00 97.38 317 ILE A CA 1
ATOM 2655 C C . ILE A 1 317 ? 0.530 -8.745 25.613 1.00 97.38 317 ILE A C 1
ATOM 2657 O O . ILE A 1 317 ? 0.769 -9.731 24.920 1.00 97.38 317 ILE A O 1
ATOM 2661 N N . LYS A 1 318 ? 1.496 -8.138 26.317 1.00 97.25 318 LYS A N 1
ATOM 2662 C CA . LYS A 1 318 ? 2.883 -8.626 26.324 1.00 97.25 318 LYS A CA 1
ATOM 2663 C C . LYS A 1 318 ? 2.978 -10.047 26.870 1.00 97.25 318 LYS A C 1
ATOM 2665 O O . LYS A 1 318 ? 3.687 -10.881 26.311 1.00 97.25 318 LYS A O 1
ATOM 2670 N N . ARG A 1 319 ? 2.242 -10.344 27.942 1.00 96.50 319 ARG A N 1
ATOM 2671 C CA . ARG A 1 319 ? 2.158 -11.688 28.520 1.00 96.50 319 ARG A CA 1
ATOM 2672 C C . ARG A 1 319 ? 1.535 -12.681 27.535 1.00 96.50 319 ARG A C 1
ATOM 2674 O O . ARG A 1 319 ? 1.975 -13.831 27.514 1.00 96.50 319 ARG A O 1
ATOM 2681 N N . HIS A 1 320 ? 0.540 -12.269 26.751 1.00 94.81 320 HIS A N 1
ATOM 2682 C CA . HIS A 1 320 ? -0.146 -13.109 25.769 1.00 94.81 320 HIS A CA 1
ATOM 2683 C C . HIS A 1 320 ? 0.704 -13.361 24.508 1.00 94.81 320 HIS A C 1
ATOM 2685 O O . HIS A 1 320 ? 0.869 -14.511 24.105 1.00 94.81 320 HIS A O 1
ATOM 2691 N N . ASP A 1 321 ? 1.287 -12.314 23.921 1.00 93.00 321 ASP A N 1
ATOM 2692 C CA . ASP A 1 321 ? 2.030 -12.383 22.654 1.00 93.00 321 ASP A CA 1
ATOM 2693 C C . ASP A 1 321 ? 3.492 -12.834 22.812 1.00 93.00 321 ASP A C 1
ATOM 2695 O O . ASP A 1 321 ? 4.110 -13.285 21.841 1.00 93.00 321 ASP A O 1
ATOM 2699 N N . GLY A 1 322 ? 4.066 -12.729 24.016 1.00 94.88 322 GLY A N 1
ATOM 2700 C CA . GLY A 1 322 ? 5.456 -13.101 24.285 1.00 94.88 322 GLY A CA 1
ATOM 2701 C C . GLY A 1 322 ? 6.427 -12.360 23.361 1.00 94.88 322 GLY A C 1
ATOM 2702 O O . GLY A 1 322 ? 6.386 -11.136 23.25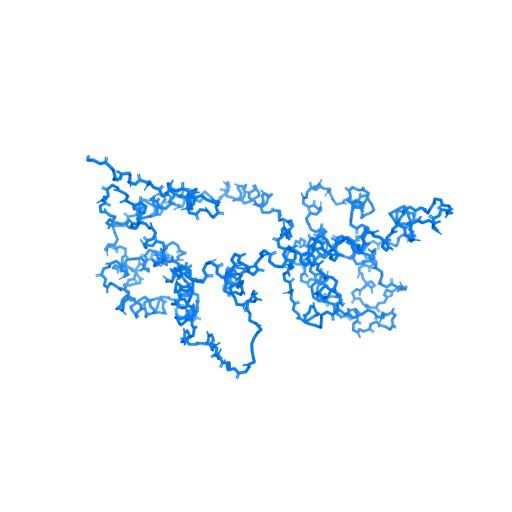7 1.00 94.88 322 GLY A O 1
ATOM 2703 N N . ASP A 1 323 ? 7.267 -13.102 22.639 1.00 94.44 323 ASP A N 1
ATOM 2704 C CA . ASP A 1 323 ? 8.254 -12.541 21.702 1.00 94.44 323 ASP A CA 1
ATOM 2705 C C . ASP A 1 323 ? 7.630 -11.846 20.479 1.00 94.44 323 ASP A C 1
ATOM 2707 O O . ASP A 1 323 ? 8.316 -11.130 19.748 1.00 94.44 323 ASP A O 1
ATOM 2711 N N . ALA A 1 324 ? 6.342 -12.079 20.205 1.00 90.31 324 ALA A N 1
ATOM 2712 C CA . ALA A 1 324 ? 5.624 -11.408 19.125 1.00 90.31 324 ALA A CA 1
ATOM 2713 C C . ALA A 1 324 ? 5.043 -10.048 19.547 1.00 90.31 324 ALA A C 1
ATOM 2715 O O . ALA A 1 324 ? 4.495 -9.344 18.697 1.00 90.31 324 ALA A O 1
ATOM 2716 N N . TYR A 1 325 ? 5.167 -9.679 20.827 1.00 94.81 325 TYR A N 1
ATOM 2717 C CA . TYR A 1 325 ? 4.646 -8.429 21.359 1.00 94.81 325 TYR A CA 1
ATOM 2718 C C . TYR A 1 325 ? 5.249 -7.216 20.646 1.00 94.81 325 TYR A C 1
ATOM 2720 O O . TYR A 1 325 ? 6.467 -7.091 20.505 1.00 94.81 325 TYR A O 1
ATOM 2728 N N . HIS A 1 326 ? 4.382 -6.286 20.245 1.00 93.44 326 HIS A N 1
ATOM 2729 C CA . HIS A 1 326 ? 4.786 -5.038 19.616 1.00 93.44 326 HIS A CA 1
ATOM 2730 C C . HIS A 1 326 ? 4.172 -3.848 20.349 1.00 93.44 326 HIS A C 1
ATOM 2732 O O . HIS A 1 326 ? 2.974 -3.571 20.248 1.00 93.44 326 HIS A O 1
ATOM 2738 N N . GLU A 1 327 ? 5.023 -3.096 21.041 1.00 93.44 327 GLU A N 1
ATOM 2739 C CA . GLU A 1 327 ? 4.607 -1.992 21.905 1.00 93.44 327 GLU A CA 1
ATOM 2740 C C . GLU A 1 327 ? 3.906 -0.872 21.128 1.00 93.44 327 GLU A C 1
ATOM 2742 O O . GLU A 1 327 ? 2.783 -0.499 21.455 1.00 93.44 327 GLU A O 1
ATOM 2747 N N . THR A 1 328 ? 4.505 -0.407 20.025 1.00 91.12 328 THR A N 1
ATOM 2748 C CA . THR A 1 328 ? 3.917 0.643 19.174 1.00 91.12 328 THR A CA 1
ATOM 2749 C C . THR A 1 328 ? 2.548 0.254 18.614 1.00 91.12 328 THR A C 1
ATOM 2751 O O . THR A 1 328 ? 1.642 1.080 18.579 1.00 91.12 328 THR A O 1
ATOM 2754 N N . LEU A 1 329 ? 2.374 -1.006 18.196 1.00 89.88 329 LEU A N 1
ATOM 2755 C CA . LEU A 1 329 ? 1.107 -1.498 17.657 1.00 89.88 329 LEU A CA 1
ATOM 2756 C C . LEU A 1 329 ? 0.038 -1.581 18.753 1.00 89.88 329 LEU A C 1
ATOM 2758 O O . LEU A 1 329 ? -1.104 -1.191 18.530 1.00 89.88 329 LEU A O 1
ATOM 2762 N N . THR A 1 330 ? 0.421 -2.044 19.943 1.00 94.81 330 THR A N 1
ATOM 2763 C CA . THR A 1 330 ? -0.458 -2.082 21.120 1.00 94.81 330 THR A CA 1
ATOM 2764 C C . THR A 1 330 ? -0.912 -0.679 21.504 1.00 94.81 330 THR A C 1
ATOM 2766 O O . THR A 1 330 ? -2.102 -0.441 21.699 1.00 94.81 330 THR A O 1
ATOM 2769 N N . TYR A 1 331 ? 0.024 0.272 21.539 1.00 92.94 331 TYR A N 1
ATOM 2770 C CA . TYR A 1 331 ? -0.277 1.673 21.804 1.00 92.94 331 TYR A CA 1
ATOM 2771 C C . TYR A 1 331 ? -1.230 2.262 20.758 1.00 92.94 331 TYR A C 1
ATOM 2773 O O . TYR A 1 331 ? -2.211 2.908 21.120 1.00 92.94 331 TYR A O 1
ATOM 2781 N N . PHE A 1 332 ? -0.969 2.012 19.471 1.00 93.94 332 PHE A N 1
ATOM 2782 C CA . PHE A 1 332 ? -1.829 2.448 18.372 1.00 93.94 332 PHE A CA 1
ATOM 2783 C C . PHE A 1 332 ? -3.269 1.957 18.564 1.00 93.94 332 PHE A C 1
ATOM 2785 O O . PHE A 1 332 ? -4.194 2.766 18.563 1.00 93.94 332 PHE A O 1
ATOM 2792 N N . TRP A 1 333 ? -3.470 0.657 18.801 1.00 96.38 333 TRP A N 1
ATOM 2793 C CA . TRP A 1 333 ? -4.815 0.111 18.999 1.00 96.38 333 TRP A CA 1
ATOM 2794 C C . TRP A 1 333 ? -5.482 0.611 20.278 1.00 96.38 333 TRP A C 1
ATOM 2796 O O . TRP A 1 333 ? -6.687 0.845 20.261 1.00 96.38 333 TRP A O 1
ATOM 2806 N N . LEU A 1 334 ? -4.719 0.853 21.349 1.00 96.12 334 LEU A N 1
ATOM 2807 C CA . LEU A 1 334 ? -5.235 1.508 22.551 1.00 96.12 334 LEU A CA 1
ATOM 2808 C C . LEU A 1 334 ? -5.810 2.887 22.218 1.00 96.12 334 LEU A C 1
ATOM 2810 O O . LEU A 1 334 ? -6.944 3.165 22.597 1.00 96.12 334 LEU A O 1
ATOM 2814 N N . GLN A 1 335 ? -5.069 3.722 21.480 1.00 93.31 335 GLN A N 1
ATOM 2815 C CA . GLN A 1 335 ? -5.555 5.047 21.072 1.00 93.31 335 GLN A CA 1
ATOM 2816 C C . GLN A 1 335 ? -6.799 4.952 20.186 1.00 93.31 335 GLN A C 1
ATOM 2818 O O . GLN A 1 335 ? -7.749 5.701 20.393 1.00 93.31 335 GLN A O 1
ATOM 2823 N N . MET A 1 336 ? -6.819 4.017 19.230 1.00 93.62 336 MET A N 1
ATOM 2824 C CA . MET A 1 336 ? -7.972 3.833 18.345 1.00 93.62 336 MET A CA 1
ATOM 2825 C C . MET A 1 336 ? -9.227 3.429 19.122 1.00 93.62 336 MET A C 1
ATOM 2827 O O . MET A 1 336 ? -10.290 4.004 18.905 1.00 93.62 336 MET A O 1
ATOM 2831 N N . VAL A 1 337 ? -9.115 2.463 20.037 1.00 95.56 337 VAL A N 1
ATOM 2832 C CA . VAL A 1 337 ? -10.253 2.023 20.854 1.00 95.56 337 VAL A CA 1
ATOM 2833 C C . VAL A 1 337 ? -10.716 3.140 21.782 1.00 95.56 337 VAL A C 1
ATOM 2835 O O . VAL A 1 337 ? -11.915 3.372 21.872 1.00 95.56 337 VAL A O 1
ATOM 2838 N N . ASP A 1 338 ? -9.802 3.860 22.432 1.00 94.62 338 ASP A N 1
ATOM 2839 C CA . ASP A 1 338 ? -10.170 4.947 23.342 1.00 94.62 338 ASP A CA 1
ATOM 2840 C C . ASP A 1 338 ? -10.870 6.102 22.611 1.00 94.62 338 ASP A C 1
ATOM 2842 O O . ASP A 1 338 ? -11.932 6.556 23.035 1.00 94.62 338 ASP A O 1
ATOM 2846 N N . PHE A 1 339 ? -10.353 6.496 21.443 1.00 91.62 339 PHE A N 1
ATOM 2847 C CA . PHE A 1 339 ? -11.012 7.460 20.564 1.00 91.62 339 PHE A CA 1
ATOM 2848 C C . PHE A 1 339 ? -12.432 7.007 20.198 1.00 91.62 339 PHE A C 1
ATOM 2850 O O . PHE A 1 339 ? -13.392 7.755 20.373 1.00 91.62 339 PHE A O 1
ATOM 2857 N N . PHE A 1 340 ? -12.597 5.763 19.742 1.00 91.19 340 PHE A N 1
ATOM 2858 C CA . PHE A 1 340 ? -13.914 5.251 19.363 1.00 91.19 340 PHE A CA 1
ATOM 2859 C C . PHE A 1 340 ? -14.849 5.006 20.555 1.00 91.19 340 PHE A C 1
ATOM 2861 O O . PHE A 1 340 ? -16.067 5.015 20.377 1.00 91.19 340 PHE A O 1
ATOM 2868 N N . ARG A 1 341 ? -14.329 4.831 21.775 1.00 92.69 341 ARG A N 1
ATOM 2869 C CA . ARG A 1 341 ? -15.137 4.868 23.004 1.00 92.69 341 ARG A CA 1
ATOM 2870 C C . ARG A 1 341 ? -15.702 6.265 23.240 1.00 92.69 341 ARG A C 1
ATOM 2872 O O . ARG A 1 341 ? -16.900 6.386 23.467 1.00 92.69 341 ARG A O 1
ATOM 2879 N N . MET A 1 342 ? -14.886 7.310 23.103 1.00 89.12 342 MET A N 1
ATOM 2880 C CA . MET A 1 342 ? -15.357 8.696 23.223 1.00 89.12 342 MET A CA 1
ATOM 2881 C C . MET A 1 342 ? -16.402 9.039 22.152 1.00 89.12 342 MET A C 1
ATOM 2883 O O . MET A 1 342 ? -17.470 9.548 22.477 1.00 89.12 342 MET A O 1
ATOM 2887 N N . VAL A 1 343 ? -16.147 8.670 20.893 1.00 87.62 343 VAL A N 1
ATOM 2888 C CA . VAL A 1 343 ? -17.107 8.861 19.791 1.00 87.62 343 VAL A CA 1
ATOM 2889 C C . VAL A 1 343 ? -18.416 8.111 20.054 1.00 87.62 343 VAL A C 1
ATOM 2891 O O . VAL A 1 343 ? -19.494 8.635 19.790 1.00 87.62 343 VAL A O 1
ATOM 2894 N N . ALA A 1 344 ? -18.355 6.896 20.604 1.00 89.00 344 ALA A N 1
ATOM 2895 C CA . ALA A 1 344 ? -19.550 6.139 20.964 1.00 89.00 344 ALA A CA 1
ATOM 2896 C C . ALA A 1 344 ? -20.395 6.852 22.034 1.00 89.00 344 ALA A C 1
ATOM 2898 O O . ALA A 1 344 ? -21.618 6.849 21.929 1.00 89.00 344 ALA A O 1
ATOM 2899 N N . VAL A 1 345 ? -19.770 7.507 23.020 1.00 88.56 345 VAL A N 1
ATOM 2900 C CA . VAL A 1 345 ? -20.484 8.318 24.022 1.00 88.56 345 VAL A CA 1
ATOM 2901 C C . VAL A 1 345 ? -21.227 9.485 23.364 1.00 88.56 345 VAL A C 1
ATOM 2903 O O . VAL A 1 345 ? -22.383 9.727 23.701 1.00 88.56 345 VAL A O 1
ATOM 2906 N N . GLU A 1 346 ? -20.613 10.163 22.391 1.00 87.56 346 GLU A N 1
ATOM 2907 C CA . GLU A 1 346 ? -21.245 11.270 21.655 1.00 87.56 346 GLU A CA 1
ATOM 2908 C C . GLU A 1 346 ? -22.392 10.808 20.744 1.00 87.56 346 GLU A C 1
ATOM 2910 O O . GLU A 1 346 ? -23.436 11.457 20.664 1.00 87.56 346 GLU A O 1
ATOM 2915 N N . LEU A 1 347 ? -22.219 9.676 20.057 1.00 85.56 347 LEU A N 1
ATOM 2916 C CA . LEU A 1 347 ? -23.228 9.117 19.150 1.00 85.56 347 LEU A CA 1
ATOM 2917 C C . LEU A 1 347 ? -24.442 8.547 19.885 1.00 85.56 347 LEU A C 1
ATOM 2919 O O . LEU A 1 347 ? -25.527 8.443 19.310 1.00 85.56 347 LEU A O 1
ATOM 2923 N N . ASN A 1 348 ? -24.269 8.173 21.147 1.00 86.75 348 ASN A N 1
ATOM 2924 C CA . ASN A 1 348 ? -25.295 7.577 21.982 1.00 86.75 348 ASN A CA 1
ATOM 2925 C C . ASN A 1 348 ? -26.257 8.637 22.554 1.00 86.75 348 ASN A C 1
ATOM 2927 O O . ASN A 1 348 ? -26.398 8.810 23.766 1.00 86.75 348 ASN A O 1
ATOM 2931 N N . THR A 1 349 ? -26.954 9.345 21.661 1.00 80.88 349 THR A N 1
ATOM 2932 C CA . THR A 1 349 ? -27.885 10.441 21.988 1.00 80.88 349 THR A CA 1
ATOM 2933 C C . THR A 1 349 ? -29.018 10.012 22.917 1.00 80.88 349 THR A C 1
ATOM 2935 O O . THR A 1 349 ? -29.528 10.819 23.691 1.00 80.88 349 THR A O 1
ATOM 2938 N N . ASN A 1 350 ? -29.388 8.731 22.870 1.00 80.69 350 ASN A N 1
ATOM 2939 C CA . ASN A 1 350 ? -30.445 8.152 23.696 1.00 80.69 350 ASN A CA 1
ATOM 2940 C C . ASN A 1 350 ? -29.976 7.820 25.122 1.00 80.69 350 ASN A C 1
ATOM 2942 O O . ASN A 1 350 ? -30.771 7.326 25.917 1.00 80.69 350 ASN A O 1
ATOM 2946 N N . LYS A 1 351 ? -28.699 8.080 25.453 1.00 78.44 351 LYS A N 1
ATOM 2947 C CA . LYS A 1 351 ? -28.071 7.780 26.751 1.00 78.44 351 LYS A CA 1
ATOM 2948 C C . LYS A 1 351 ? -28.237 6.318 27.186 1.00 78.44 351 LYS A C 1
ATOM 2950 O O . LYS A 1 351 ? -28.197 6.018 28.377 1.00 78.44 351 LYS A O 1
ATOM 2955 N N . THR A 1 352 ? -28.421 5.393 26.244 1.00 83.44 352 THR A N 1
ATOM 2956 C CA . THR A 1 352 ? -28.504 3.964 26.557 1.00 83.44 352 THR A CA 1
ATOM 2957 C C . THR A 1 352 ? -27.141 3.476 27.014 1.00 83.44 352 THR A C 1
ATOM 2959 O O . THR A 1 352 ? -26.193 3.534 26.243 1.00 83.44 352 THR A O 1
ATOM 2962 N N . THR A 1 353 ? -27.002 3.018 28.255 1.00 87.69 353 THR A N 1
ATOM 2963 C CA . THR A 1 353 ? -25.708 2.558 28.777 1.00 87.69 353 THR A CA 1
ATOM 2964 C C . THR A 1 353 ? -25.112 1.472 27.876 1.00 87.69 353 THR A C 1
ATOM 2966 O O . THR A 1 353 ? -25.691 0.396 27.738 1.00 87.69 353 THR A O 1
ATOM 2969 N N . ILE A 1 354 ? -23.956 1.754 27.268 1.00 91.31 354 ILE A N 1
ATOM 2970 C CA . ILE A 1 354 ? -23.176 0.774 26.505 1.00 91.31 354 ILE A CA 1
ATOM 2971 C C . ILE A 1 354 ? -22.423 -0.061 27.537 1.00 91.31 354 ILE A C 1
ATOM 2973 O O . ILE A 1 354 ? -21.404 0.374 28.061 1.00 91.31 354 ILE A O 1
ATOM 2977 N N . SER A 1 355 ? -22.963 -1.224 27.890 1.00 91.69 355 SER A N 1
ATOM 2978 C CA . SER A 1 355 ? -22.420 -2.058 28.966 1.00 91.69 355 SER A CA 1
ATOM 2979 C C . SER A 1 355 ? -21.570 -3.219 28.465 1.00 91.69 355 SER A C 1
ATOM 2981 O O . SER A 1 355 ? -20.927 -3.886 29.274 1.00 91.69 355 SER A O 1
ATOM 2983 N N . THR A 1 356 ? -21.559 -3.467 27.152 1.00 94.19 356 THR A N 1
ATOM 2984 C CA . THR A 1 356 ? -20.824 -4.584 26.550 1.00 94.19 356 THR A CA 1
ATOM 2985 C C . THR A 1 356 ? -20.045 -4.179 25.306 1.00 94.19 356 THR A C 1
ATOM 2987 O O . THR A 1 356 ? -20.432 -3.263 24.572 1.00 94.19 356 THR A O 1
ATOM 2990 N N . PHE A 1 357 ? -18.975 -4.920 25.022 1.00 94.25 357 PHE A N 1
ATOM 2991 C CA . PHE A 1 357 ? -18.173 -4.729 23.817 1.00 94.25 357 PHE A CA 1
ATOM 2992 C C . PHE A 1 357 ? -19.006 -4.921 22.543 1.00 94.25 357 PHE A C 1
ATOM 2994 O O . PHE A 1 357 ? -18.875 -4.156 21.588 1.00 94.25 357 PHE A O 1
ATOM 3001 N N . THR A 1 358 ? -19.907 -5.907 22.540 1.00 91.88 358 THR A N 1
ATOM 3002 C CA . THR A 1 358 ? -20.800 -6.185 21.408 1.00 91.88 358 THR A CA 1
ATOM 3003 C C . THR A 1 358 ? -21.725 -4.996 21.130 1.00 91.88 358 THR A C 1
ATOM 3005 O O . THR A 1 358 ? -21.818 -4.562 19.985 1.00 91.88 358 THR A O 1
ATOM 3008 N N . GLN A 1 359 ? -22.324 -4.386 22.161 1.00 91.94 359 GLN A N 1
ATOM 3009 C CA . GLN A 1 359 ? -23.118 -3.156 22.000 1.00 91.94 359 GLN A CA 1
ATOM 3010 C C . GLN A 1 359 ? -22.283 -1.984 21.467 1.00 91.94 359 GLN A C 1
ATOM 3012 O O . GLN A 1 359 ? -22.761 -1.225 20.626 1.00 91.94 359 GLN A O 1
ATOM 3017 N N . TRP A 1 360 ? -21.035 -1.838 21.926 1.00 93.88 360 TRP A N 1
ATOM 3018 C CA . TRP A 1 360 ? -20.132 -0.792 21.440 1.00 93.88 360 TRP A CA 1
ATOM 3019 C C . TRP A 1 360 ? -19.824 -0.949 19.943 1.00 93.88 360 TRP A C 1
ATOM 3021 O O . TRP A 1 360 ? -19.933 0.015 19.184 1.00 93.88 360 TRP A O 1
ATOM 3031 N N . ILE A 1 361 ? -19.502 -2.167 19.496 1.00 92.25 361 ILE A N 1
ATOM 3032 C CA . ILE A 1 361 ? -19.256 -2.465 18.077 1.00 92.25 361 ILE A CA 1
ATOM 3033 C C . ILE A 1 361 ? -20.510 -2.227 17.230 1.00 92.25 361 ILE A C 1
ATOM 3035 O O . ILE A 1 361 ? -20.414 -1.654 16.143 1.00 92.25 361 ILE A O 1
ATOM 3039 N N . GLU A 1 362 ? -21.678 -2.640 17.720 1.00 88.88 362 GLU A N 1
ATOM 3040 C CA . GLU A 1 362 ? -22.955 -2.446 17.031 1.00 88.88 362 GLU A CA 1
ATOM 3041 C C . GLU A 1 362 ? -23.283 -0.962 16.836 1.00 88.88 362 GLU A C 1
ATOM 3043 O O . GLU A 1 362 ? -23.566 -0.533 15.714 1.00 88.88 362 GLU A O 1
ATOM 3048 N N . LEU A 1 363 ? -23.100 -0.144 17.875 1.00 89.06 363 LEU A N 1
ATOM 3049 C CA . LEU A 1 363 ? -23.303 1.300 17.781 1.00 89.06 363 LEU A CA 1
ATOM 3050 C C . LEU A 1 363 ? -22.378 1.952 16.740 1.00 89.06 363 LEU A C 1
ATOM 3052 O O . LEU A 1 363 ? -22.823 2.777 15.935 1.00 89.06 363 LEU A O 1
ATOM 3056 N N . LEU A 1 364 ? -21.090 1.586 16.728 1.00 87.50 364 LEU A N 1
ATOM 3057 C CA . LEU A 1 364 ? -20.134 2.092 15.736 1.00 87.50 364 LEU A CA 1
ATOM 3058 C C . LEU A 1 364 ? -20.507 1.657 14.316 1.00 87.50 364 LEU A C 1
ATOM 3060 O O . LEU A 1 364 ? -20.347 2.429 13.369 1.00 87.50 364 LEU A O 1
ATOM 3064 N N . ARG A 1 365 ? -21.025 0.435 14.157 1.00 85.25 365 ARG A N 1
ATOM 3065 C CA . ARG A 1 365 ? -21.469 -0.098 12.866 1.00 85.25 365 ARG A CA 1
ATOM 3066 C C . ARG A 1 365 ? -22.655 0.689 12.320 1.00 85.25 365 ARG A C 1
ATOM 3068 O O . ARG A 1 365 ? -22.598 1.142 11.174 1.00 85.25 365 ARG A O 1
ATOM 3075 N N . GLU A 1 366 ? -23.684 0.893 13.137 1.00 86.56 366 GLU A N 1
ATOM 3076 C CA . GLU A 1 366 ? -24.890 1.653 12.782 1.00 86.56 366 GLU A CA 1
ATOM 3077 C C . GLU A 1 366 ? -24.570 3.107 12.403 1.00 86.56 366 GLU A C 1
ATOM 3079 O O . GLU A 1 366 ? -25.205 3.687 11.523 1.00 86.56 366 GLU A O 1
ATOM 3084 N N . ASN A 1 367 ? -23.522 3.677 13.003 1.00 85.50 367 ASN A N 1
ATOM 3085 C CA . ASN A 1 367 ? -23.101 5.059 12.778 1.00 85.50 367 ASN A CA 1
ATOM 3086 C C . ASN A 1 367 ? -21.879 5.207 11.857 1.00 85.50 367 ASN A C 1
ATOM 3088 O O . ASN A 1 367 ? -21.360 6.313 11.698 1.00 85.50 367 ASN A O 1
ATOM 3092 N N . SER A 1 368 ? -21.435 4.135 11.198 1.00 79.31 368 SER A N 1
ATOM 3093 C CA . SER A 1 368 ? -20.237 4.135 10.342 1.00 79.31 368 SER A CA 1
ATOM 3094 C C . SER A 1 368 ? -20.262 5.216 9.246 1.00 79.31 368 SER A C 1
ATOM 3096 O O . SER A 1 368 ? -19.234 5.826 8.946 1.00 79.31 368 SER A O 1
ATOM 3098 N N . PHE A 1 369 ? -21.443 5.551 8.712 1.00 69.38 369 PHE A N 1
ATOM 3099 C CA . PHE A 1 369 ? -21.622 6.644 7.746 1.00 69.38 369 PHE A CA 1
ATOM 3100 C C . PHE A 1 369 ? -21.391 8.045 8.333 1.00 69.38 369 PHE A C 1
ATOM 3102 O O . PHE A 1 369 ? -20.960 8.938 7.605 1.00 69.38 369 PHE A O 1
ATOM 3109 N N . ARG A 1 370 ? -21.661 8.245 9.630 1.00 66.56 370 ARG A N 1
ATOM 3110 C CA . ARG A 1 370 ? -21.458 9.525 10.336 1.00 66.56 370 ARG A CA 1
ATOM 3111 C C . ARG A 1 370 ? -20.012 9.729 10.777 1.00 66.56 370 ARG A C 1
ATOM 3113 O O . ARG A 1 370 ? -19.580 10.867 10.915 1.00 66.56 370 ARG A O 1
ATOM 3120 N N . ILE A 1 371 ? -19.284 8.633 10.978 1.00 61.25 371 ILE A N 1
ATOM 3121 C CA . ILE A 1 371 ? -17.866 8.611 11.365 1.00 61.25 371 ILE A CA 1
ATOM 3122 C C . ILE A 1 371 ? -16.955 8.868 10.147 1.00 61.25 371 ILE A C 1
ATOM 3124 O O . ILE A 1 371 ? -15.816 9.308 10.290 1.00 61.25 371 ILE A O 1
ATOM 3128 N N . SER A 1 372 ? -17.456 8.651 8.925 1.00 47.31 372 SER A N 1
ATOM 3129 C CA . SER A 1 372 ? -16.734 9.017 7.705 1.00 47.31 372 SER A CA 1
ATOM 3130 C C . SER A 1 372 ? -16.603 10.544 7.601 1.00 47.31 372 SER A C 1
ATOM 3132 O O . SER A 1 372 ? -17.618 11.240 7.674 1.00 47.31 372 SER A O 1
ATOM 3134 N N . PRO A 1 373 ? -15.406 11.094 7.315 1.00 41.12 373 PRO A N 1
ATOM 3135 C CA . PRO A 1 373 ? -15.199 12.525 7.121 1.00 41.12 373 PRO A CA 1
ATOM 3136 C C . PRO A 1 373 ? -15.785 12.979 5.774 1.00 41.12 373 PRO A C 1
ATOM 3138 O O . PRO A 1 373 ? -15.081 13.319 4.829 1.00 41.12 373 PRO A O 1
ATOM 3141 N N . LYS A 1 374 ? -17.113 12.981 5.656 1.00 40.34 374 LYS A N 1
ATOM 3142 C CA . LYS A 1 374 ? -17.838 13.716 4.621 1.00 40.34 374 LYS A CA 1
ATOM 3143 C C . LYS A 1 374 ? -18.410 14.966 5.268 1.00 40.34 374 LYS A C 1
ATOM 3145 O O . LYS A 1 374 ? -19.480 14.885 5.852 1.00 40.34 374 LYS A O 1
ATOM 3150 N N . LYS A 1 375 ? -17.668 16.080 5.165 1.00 43.09 375 LYS A N 1
ATOM 3151 C CA . LYS A 1 375 ? -18.053 17.517 5.190 1.00 43.09 375 LYS A CA 1
ATOM 3152 C C . LYS A 1 375 ? -19.202 18.041 6.100 1.00 43.09 375 LYS A C 1
ATOM 3154 O O . LYS A 1 375 ? -19.418 19.244 6.086 1.00 43.09 375 LYS A O 1
ATOM 3159 N N . SER A 1 376 ? -19.926 17.247 6.889 1.00 36.28 376 SER A N 1
ATOM 3160 C CA . SER A 1 376 ? -21.245 17.623 7.438 1.00 36.28 376 SER A CA 1
ATOM 3161 C C . SER A 1 376 ? -21.338 17.719 8.961 1.00 36.28 376 SER A C 1
ATOM 3163 O O . SER A 1 376 ? -22.369 18.153 9.464 1.00 36.28 376 SER A O 1
ATOM 3165 N N . TRP A 1 377 ? -20.265 17.443 9.710 1.00 38.50 377 TRP A N 1
ATOM 3166 C CA . TRP A 1 377 ? -20.246 17.759 11.149 1.00 38.50 377 TRP A CA 1
ATOM 3167 C C . TRP A 1 377 ? -20.290 19.276 11.426 1.00 38.50 377 TRP A C 1
ATOM 3169 O O . TRP A 1 377 ? -20.576 19.691 12.541 1.00 38.50 377 TRP A O 1
ATOM 3179 N N . PHE A 1 378 ? -20.072 20.114 10.406 1.00 36.38 378 PHE A N 1
ATOM 3180 C CA . PHE A 1 378 ? -19.962 21.570 10.537 1.00 36.38 378 PHE A CA 1
ATOM 3181 C C . PHE A 1 378 ? -21.241 22.371 10.221 1.00 36.38 378 PHE A C 1
ATOM 3183 O O . PHE A 1 378 ? -21.170 23.595 10.226 1.00 36.38 378 PHE A O 1
ATOM 3190 N N . SER A 1 379 ? -22.401 21.754 9.940 1.00 35.03 379 SER A N 1
ATOM 3191 C CA . SER A 1 379 ? -23.581 22.511 9.460 1.00 35.03 379 SER A CA 1
ATOM 3192 C C . SER A 1 379 ? -24.825 22.506 10.356 1.00 35.03 379 SER A C 1
ATOM 3194 O O . SER A 1 379 ? -25.910 22.823 9.870 1.00 35.03 379 SER A O 1
ATOM 3196 N N . LYS A 1 380 ? -24.728 22.170 11.646 1.00 35.53 380 LYS A N 1
ATOM 3197 C CA . LYS A 1 380 ? -25.847 22.380 12.581 1.00 35.53 380 LYS A CA 1
ATOM 3198 C C . LYS A 1 380 ? -25.396 23.112 13.841 1.00 35.53 380 LYS A C 1
ATOM 3200 O O . LYS A 1 380 ? -25.253 22.508 14.894 1.00 35.53 380 LYS A O 1
ATOM 3205 N N . SER A 1 381 ? -25.225 24.428 13.729 1.00 33.41 381 SER A N 1
ATOM 3206 C CA . SER A 1 381 ? -25.538 25.325 14.841 1.00 33.41 381 SER A CA 1
ATOM 3207 C C . SER A 1 381 ? -27.027 25.656 14.747 1.00 33.41 381 SER A C 1
ATOM 3209 O O . SER A 1 381 ? -27.452 26.376 13.847 1.00 33.41 381 SER A O 1
ATOM 3211 N N . THR A 1 382 ? -27.828 25.086 15.638 1.00 33.66 382 THR A N 1
ATOM 3212 C CA . THR A 1 382 ? -29.157 25.611 15.961 1.00 33.66 382 THR A CA 1
ATOM 3213 C C . THR A 1 382 ? -28.985 27.028 16.501 1.00 33.66 382 THR A C 1
ATOM 3215 O O . THR A 1 382 ? -28.345 27.203 17.539 1.00 33.66 382 THR A O 1
ATOM 3218 N N . SER A 1 383 ? -29.507 28.026 15.785 1.00 28.44 383 SER A N 1
ATOM 3219 C CA . SER A 1 383 ? -29.749 29.351 16.347 1.00 28.44 383 SER A CA 1
ATOM 3220 C C . SER A 1 383 ? -30.809 29.206 17.437 1.00 28.44 383 SER A C 1
ATOM 3222 O O . SER A 1 383 ? -31.888 28.666 17.201 1.00 28.44 383 SER A O 1
ATOM 3224 N N . TYR A 1 384 ? -30.471 29.628 18.649 1.00 27.92 384 TYR A N 1
ATOM 3225 C CA . TYR A 1 384 ? -31.477 30.084 19.593 1.00 27.92 384 TYR A CA 1
ATOM 3226 C C . TYR A 1 384 ? -31.686 31.560 19.274 1.00 27.92 384 TYR A C 1
ATOM 3228 O O . TYR A 1 384 ? -30.786 32.363 19.518 1.00 27.92 384 TYR A O 1
ATOM 3236 N N . ASP A 1 385 ? -32.830 31.883 18.676 1.00 33.00 385 ASP A N 1
ATOM 3237 C CA . ASP A 1 385 ? -33.326 33.253 18.648 1.00 33.00 385 ASP A CA 1
ATOM 3238 C C . ASP A 1 385 ? -33.813 33.585 20.063 1.00 33.00 385 ASP A C 1
ATOM 3240 O O . ASP A 1 385 ? -34.679 32.908 20.619 1.00 33.00 385 ASP A O 1
ATOM 3244 N N . LEU A 1 386 ? -33.175 34.585 20.665 1.00 32.66 386 LEU A N 1
ATOM 3245 C CA . LEU A 1 386 ? -33.650 35.298 21.841 1.00 32.66 386 LEU A CA 1
ATOM 3246 C C . LEU A 1 386 ? -34.123 36.664 21.353 1.00 32.66 386 LEU A C 1
ATOM 3248 O O . LEU A 1 386 ? -33.293 37.560 21.253 1.00 32.66 386 LEU A O 1
ATOM 3252 N N . GLU A 1 387 ? -35.415 36.813 21.073 1.00 33.41 387 GLU A N 1
ATOM 3253 C CA . GLU A 1 387 ? -36.123 38.093 21.175 1.00 33.41 387 GLU A CA 1
ATOM 3254 C C . GLU A 1 387 ? -37.542 37.827 21.721 1.00 33.41 387 GLU A C 1
ATOM 3256 O O . GLU A 1 387 ? -38.250 36.955 21.213 1.00 33.41 387 GLU A O 1
ATOM 3261 N N . ASP A 1 388 ? -37.853 38.588 22.779 1.00 32.19 388 ASP A N 1
ATOM 3262 C CA . ASP A 1 388 ? -39.048 38.708 23.643 1.00 32.19 388 ASP A CA 1
ATOM 3263 C C . ASP A 1 388 ? -39.429 37.588 24.635 1.00 32.19 388 ASP A C 1
ATOM 3265 O O . ASP A 1 388 ? -40.046 36.563 24.259 1.00 32.19 388 ASP A O 1
#